Protein AF-A0A9D5HBU6-F1 (afdb_monomer_lite)

InterPro domains:
  IPR012617 Apoptosis-antagonizing transcript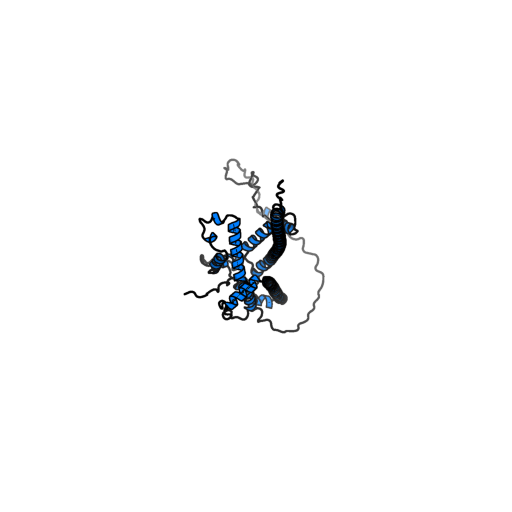ion factor, C-terminal [PF08164] (259-304)
  IPR025160 AATF leucine zipper-containing domain [PF13339] (46-180)
  IPR039223 Protein AATF/Bfr2 [PTHR15565] (3-304)

Radius of gyration: 39.7 Å; chains: 1; bounding box: 99×81×161 Å

Sequence (385 aa):
MEDGEEEVGGDEQQNAEMEELERQYQHLRHEEQDHLKNLKRHKDEDALKGLAIKNQKALWDKTLEFRFLLQKVFASSNKLPQESVRSSFCISSTEVDQTYSDLILSSKQTLNCMLELQEALVERNPSVIQDVESRKGSGKDEVSSNDIGGDGDEDWLQIHKMHSRIASFRNISVDKWQRKTQVTTGAAAVKGKLQAFNQNISEQVAGYMRDPSKMIKRMQLRASSVGVFGKVPEDSDGTSKEDTNMDGDPELVDDSEFYQQLLKEFLESCDPTSSEVAFYALRKMQAKKRKIVDRRASKSRKIRVNDLTFSEIETSDEALPPQSQSDALVESIPSVIQDVESRNGSGKDEFSSNDIGGDGDEDWLQIHKMHSRNQFLVLDQGNFG

Foldseek 3Di:
DDDDDDPPDPPVVVVVVVVVVVVVVVVVVVVVVVVVVVVVVVVVVVVVVVVVVVVVVVVLLVVLVVVVVCPVVQQCVLQEAAPVCNVVVCVVDVVSVVVVVVVVVVVVVVLVVVLVVLVVVQVVDVVLVVVLVVVVVVPDDPPPPPPPDDLQCPSVVSVVVSCVSCVVVVQVVQQVVLVVCCVVVVVVVVPDDDPVNVDGPSVVVVVCLQCVVVVLQVFAAAPVVHNHPPDDPPDCDDDDDDDDPPGHDLLHGHPVVVSVVSVVVSLVPDDCPDDPVVVVVVVVVPPPPDPPDPPCVPPCNDDDDDPDDDDDDDDDDDDDDDPPPPVVVVPPDDDDDDDDDDDDDDDDDDDDDDDDDDDPDSNPVNVSCVRNPVPDPDPPPPDDD

Structure (mmCIF, N/CA/C/O backbone):
data_AF-A0A9D5HBU6-F1
#
_entry.id   AF-A0A9D5HBU6-F1
#
loop_
_atom_site.group_PDB
_atom_site.id
_atom_site.type_symbol
_atom_site.label_atom_id
_atom_site.label_alt_id
_atom_site.label_comp_id
_atom_site.label_asym_id
_atom_site.label_entity_id
_atom_site.label_seq_id
_atom_site.pdbx_PDB_ins_code
_atom_site.Cartn_x
_atom_site.Cartn_y
_atom_site.Cartn_z
_atom_site.occupancy
_atom_site.B_iso_or_equiv
_atom_site.auth_seq_id
_atom_site.auth_comp_id
_atom_site.auth_asym_id
_atom_site.auth_atom_id
_atom_site.pdbx_PDB_model_num
ATOM 1 N N . MET A 1 1 ? -50.822 3.326 95.678 1.00 43.22 1 MET A N 1
ATOM 2 C CA . MET A 1 1 ? -50.671 2.604 94.404 1.00 43.22 1 MET A CA 1
ATOM 3 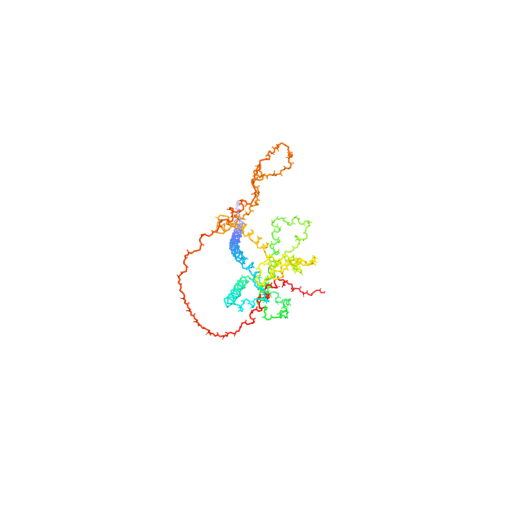C C . MET A 1 1 ? -50.578 3.690 93.364 1.00 43.22 1 MET A C 1
ATOM 5 O O . MET A 1 1 ? -51.588 4.314 93.079 1.00 43.22 1 MET A O 1
ATOM 9 N N . GLU A 1 2 ? -49.359 4.024 92.973 1.00 39.03 2 GLU A N 1
ATOM 10 C CA . GLU A 1 2 ? -49.067 4.994 91.922 1.00 39.03 2 GLU A CA 1
ATOM 11 C C . GLU A 1 2 ? -48.105 4.245 90.998 1.00 39.03 2 GLU A C 1
ATOM 13 O O . GLU A 1 2 ? -47.034 3.826 91.442 1.00 39.03 2 GLU A O 1
ATOM 18 N N . ASP A 1 3 ? -48.600 3.921 89.804 1.00 44.19 3 ASP A N 1
ATOM 19 C CA . ASP A 1 3 ? -47.913 3.153 88.769 1.00 44.19 3 ASP A CA 1
ATOM 20 C C . ASP A 1 3 ? -46.783 3.989 88.170 1.00 44.19 3 ASP A C 1
ATOM 22 O O . ASP A 1 3 ? -47.009 5.085 87.656 1.00 44.19 3 ASP A O 1
ATOM 26 N N . GLY A 1 4 ? -45.570 3.447 88.227 1.00 49.97 4 GLY A N 1
ATOM 27 C CA . GLY A 1 4 ? -44.474 3.824 87.349 1.00 49.97 4 GLY A CA 1
ATOM 28 C C . GLY A 1 4 ? -44.318 2.729 86.304 1.00 49.97 4 GLY A C 1
ATOM 29 O O . GLY A 1 4 ? -43.708 1.703 86.593 1.00 49.97 4 GLY A O 1
ATOM 30 N N . GLU A 1 5 ? -44.888 2.933 85.118 1.00 47.31 5 GLU A N 1
ATOM 31 C CA . GLU A 1 5 ? -44.577 2.123 83.940 1.00 47.31 5 GLU A CA 1
ATOM 32 C C . GLU A 1 5 ? -43.397 2.766 83.200 1.00 47.31 5 GLU A C 1
ATOM 34 O O . GLU A 1 5 ? -43.444 3.919 82.773 1.00 47.31 5 GLU A O 1
ATOM 39 N N . GLU A 1 6 ? -42.307 2.007 83.128 1.00 48.78 6 GLU A N 1
ATOM 40 C CA . GLU A 1 6 ? -41.050 2.334 82.467 1.00 48.78 6 GLU A CA 1
ATOM 41 C C . GLU A 1 6 ? -41.201 2.306 80.929 1.00 48.78 6 GLU A C 1
ATOM 43 O O . GLU A 1 6 ? -41.479 1.263 80.336 1.00 48.78 6 GLU A O 1
ATOM 48 N N . GLU A 1 7 ? -40.955 3.438 80.256 1.00 52.84 7 GLU A N 1
ATOM 49 C CA . GLU A 1 7 ? -40.645 3.488 78.817 1.00 52.84 7 GLU A CA 1
ATOM 50 C C . GLU A 1 7 ? -39.191 3.024 78.591 1.00 52.84 7 GLU A C 1
ATOM 52 O O . GLU A 1 7 ? -38.256 3.807 78.742 1.00 52.84 7 GLU A O 1
ATOM 57 N N . VAL A 1 8 ? -38.972 1.754 78.224 1.00 49.84 8 VAL A N 1
ATOM 58 C CA . VAL A 1 8 ? -37.630 1.212 77.877 1.00 49.84 8 VAL A CA 1
ATOM 59 C C . VAL A 1 8 ? -37.677 0.418 76.559 1.00 49.84 8 VAL A C 1
ATOM 61 O O . VAL A 1 8 ? -37.099 -0.652 76.428 1.00 49.84 8 VAL A O 1
ATOM 64 N N . GLY A 1 9 ? -38.411 0.917 75.557 1.00 51.69 9 GLY A N 1
ATOM 65 C CA . GLY A 1 9 ? -38.576 0.238 74.255 1.00 51.69 9 GLY A CA 1
ATOM 66 C C . GLY A 1 9 ? -38.044 0.985 73.025 1.00 51.69 9 GLY A C 1
ATOM 67 O O . GLY A 1 9 ? -38.081 0.438 71.928 1.00 51.69 9 GLY A O 1
ATOM 68 N N . GLY A 1 10 ? -37.588 2.236 73.169 1.00 54.25 10 GLY A N 1
ATOM 69 C CA . GLY A 1 10 ? -37.244 3.107 72.032 1.00 54.25 10 GLY A CA 1
ATOM 70 C C . GLY A 1 10 ? -35.788 3.040 71.550 1.00 54.25 10 GLY A C 1
ATOM 71 O O . GLY A 1 10 ? -35.534 3.258 70.367 1.00 54.25 10 GLY A O 1
ATOM 72 N N . ASP A 1 11 ? -34.844 2.718 72.437 1.00 58.41 11 ASP A N 1
ATOM 73 C CA . ASP A 1 11 ? -33.400 2.825 72.159 1.00 58.41 11 ASP A CA 1
ATOM 74 C C . ASP A 1 11 ? -32.870 1.689 71.265 1.00 58.41 11 ASP A C 1
ATOM 76 O O . ASP A 1 11 ? -32.042 1.917 70.384 1.00 58.41 11 ASP A O 1
ATOM 80 N N . GLU A 1 12 ? -33.372 0.460 71.426 1.00 59.34 12 GLU A N 1
ATOM 81 C CA . GLU A 1 12 ? -32.909 -0.692 70.633 1.00 59.34 12 GLU A CA 1
ATOM 82 C C . GLU A 1 12 ? -33.361 -0.615 69.166 1.00 59.34 12 GLU A C 1
ATOM 84 O O . GLU A 1 12 ? -32.596 -0.954 68.261 1.00 59.34 12 GLU A O 1
ATOM 89 N N . GLN A 1 13 ? -34.573 -0.107 68.916 1.00 61.41 13 GLN A N 1
ATOM 90 C CA . GLN A 1 13 ? -35.117 0.072 67.567 1.00 61.41 13 GLN A CA 1
ATOM 91 C C . GLN A 1 13 ? -34.373 1.183 66.806 1.00 61.41 13 GLN A C 1
ATOM 93 O O . GLN A 1 13 ? -34.033 1.006 65.637 1.00 61.41 13 GLN A O 1
ATOM 98 N N . GLN A 1 14 ? -34.057 2.300 67.474 1.00 65.31 14 GLN A N 1
ATOM 99 C CA . GLN A 1 14 ? -33.271 3.393 66.884 1.00 65.31 14 GLN A CA 1
ATOM 100 C C . GLN A 1 14 ? -31.821 2.978 66.606 1.00 65.31 14 GLN A C 1
ATOM 102 O O . GLN A 1 14 ? -31.252 3.373 65.589 1.00 65.31 14 GLN A O 1
ATOM 107 N N . ASN A 1 15 ? -31.232 2.144 67.466 1.00 76.06 15 ASN A N 1
ATOM 108 C CA . ASN A 1 15 ? -29.887 1.614 67.260 1.00 76.06 15 ASN A CA 1
ATOM 109 C C . ASN A 1 15 ? -29.824 0.651 66.056 1.00 76.06 15 ASN A C 1
ATOM 111 O O . ASN A 1 15 ? -28.903 0.732 65.246 1.00 76.06 15 ASN A O 1
ATOM 115 N N . ALA A 1 16 ? -30.840 -0.203 65.879 1.00 80.56 16 ALA A N 1
ATOM 116 C CA . ALA A 1 16 ? -30.944 -1.093 64.719 1.00 80.56 16 ALA A CA 1
ATOM 117 C C . ALA A 1 16 ? -31.153 -0.327 63.398 1.00 80.56 16 ALA A C 1
ATOM 119 O O . ALA A 1 16 ? -30.554 -0.669 62.375 1.00 80.56 16 ALA A O 1
ATOM 120 N N . GLU A 1 17 ? -31.969 0.733 63.412 1.00 83.88 17 GLU A N 1
ATOM 121 C CA . GLU A 1 17 ? -32.146 1.628 62.260 1.00 83.88 17 GLU A CA 1
ATOM 122 C C . GLU A 1 17 ? -30.857 2.390 61.924 1.00 83.88 17 GLU A C 1
ATOM 124 O O . GLU A 1 17 ? -30.517 2.537 60.749 1.00 83.88 17 GLU A O 1
ATOM 129 N N . MET A 1 18 ? -30.099 2.823 62.936 1.00 84.94 18 MET A N 1
ATOM 130 C CA . MET A 1 18 ? -28.803 3.477 62.747 1.00 84.94 18 MET A CA 1
ATOM 131 C C . MET A 1 18 ? -27.756 2.531 62.146 1.00 84.94 18 MET A C 1
ATOM 133 O O . MET A 1 18 ? -27.029 2.925 61.234 1.00 84.94 18 MET A O 1
ATOM 137 N N . GLU A 1 19 ? -27.714 1.275 62.588 1.00 88.06 19 GLU A N 1
ATOM 138 C CA . GLU A 1 19 ? -26.801 0.258 62.057 1.00 88.06 19 GLU A CA 1
ATOM 139 C C . GLU A 1 19 ? -27.149 -0.141 60.609 1.00 88.06 19 GLU A C 1
ATOM 141 O O . GLU A 1 19 ? -26.263 -0.360 59.778 1.00 88.06 19 GLU A O 1
ATOM 146 N N . GLU A 1 20 ? -28.440 -0.194 60.266 1.00 89.12 20 GLU A N 1
ATOM 147 C CA . GLU A 1 20 ? -28.906 -0.366 58.884 1.00 89.12 20 GLU A CA 1
ATOM 148 C C . GLU A 1 20 ? -28.492 0.816 57.999 1.00 89.12 20 GLU A C 1
ATOM 150 O O . GLU A 1 20 ? -27.967 0.617 56.900 1.00 89.12 20 GLU A O 1
ATOM 155 N N . LEU A 1 21 ? -28.666 2.044 58.491 1.00 89.56 21 LEU A N 1
ATOM 156 C CA . LEU A 1 21 ? -28.286 3.253 57.767 1.00 89.56 21 LEU A CA 1
ATOM 157 C C . LEU A 1 21 ? -26.770 3.325 57.544 1.00 89.56 21 LEU A C 1
ATOM 159 O O . LEU A 1 21 ? -26.321 3.711 56.464 1.00 89.56 21 LEU A O 1
ATOM 163 N N . GLU A 1 22 ? -25.971 2.900 58.524 1.00 90.88 22 GLU A N 1
ATOM 164 C CA . GLU A 1 22 ? -24.518 2.818 58.389 1.00 90.88 22 GLU A CA 1
ATOM 165 C C . GLU A 1 22 ? -24.100 1.745 57.373 1.00 90.88 22 GLU A C 1
ATOM 167 O O . GLU A 1 22 ? -23.230 1.998 56.534 1.00 90.88 22 GLU A O 1
ATOM 172 N N . ARG A 1 23 ? -24.772 0.585 57.347 1.00 91.75 23 ARG A N 1
ATOM 173 C CA . ARG A 1 23 ? -24.554 -0.438 56.308 1.00 91.75 23 ARG A CA 1
ATOM 174 C C . ARG A 1 23 ? -24.897 0.079 54.910 1.00 91.75 23 ARG A C 1
ATOM 176 O O . ARG A 1 23 ? -24.110 -0.126 53.984 1.00 91.75 23 ARG A O 1
ATOM 183 N N . GLN A 1 24 ? -26.008 0.797 54.749 1.00 90.00 24 GLN A N 1
ATOM 184 C CA . GLN A 1 24 ? -26.387 1.414 53.471 1.00 90.00 24 GLN A CA 1
ATOM 185 C C . GLN A 1 24 ? -25.413 2.520 53.049 1.00 90.00 24 GLN A C 1
ATOM 187 O O . GLN A 1 24 ? -25.020 2.586 51.884 1.00 90.00 24 GLN A O 1
ATOM 192 N N . TYR A 1 25 ? -24.957 3.347 53.992 1.00 92.00 25 TYR A N 1
ATOM 193 C CA . TYR A 1 25 ? -23.947 4.370 53.733 1.00 92.00 25 TYR A CA 1
ATOM 194 C C . TYR A 1 25 ? -22.619 3.752 53.279 1.00 92.00 25 TYR A C 1
ATOM 196 O O . TYR A 1 25 ? -22.006 4.217 52.314 1.00 92.00 25 TYR A O 1
ATOM 204 N N . GLN A 1 26 ? -22.181 2.670 53.929 1.00 92.25 26 GLN A N 1
ATOM 205 C CA . GLN A 1 26 ? -20.986 1.949 53.506 1.00 92.25 26 GLN A CA 1
ATOM 206 C C . GLN A 1 26 ? -21.161 1.302 52.131 1.00 92.25 26 GLN A C 1
ATOM 208 O O . GLN A 1 26 ? -20.234 1.382 51.324 1.00 92.25 26 GLN A O 1
ATOM 213 N N . HIS A 1 27 ? -22.322 0.718 51.829 1.00 93.38 27 HIS A N 1
ATOM 214 C CA . HIS A 1 27 ? -22.627 0.182 50.500 1.00 93.38 27 HIS A CA 1
ATOM 215 C C . HIS A 1 27 ? -22.525 1.264 49.417 1.00 93.38 27 HIS A C 1
ATOM 217 O O . HIS A 1 27 ? -21.776 1.097 48.456 1.00 93.38 27 HIS A O 1
ATOM 223 N N . LEU A 1 28 ? -23.178 2.413 49.623 1.00 92.38 28 LEU A N 1
ATOM 224 C CA . LEU A 1 28 ? -23.162 3.529 48.675 1.00 92.38 28 LEU A CA 1
ATOM 225 C C . LEU A 1 28 ? -21.742 4.077 48.458 1.00 92.38 28 LEU A C 1
ATOM 227 O O . LEU A 1 28 ? -21.341 4.347 47.329 1.00 92.38 28 LEU A O 1
ATOM 231 N N . ARG A 1 29 ? -20.930 4.165 49.520 1.00 92.00 29 ARG A N 1
ATOM 232 C CA . ARG A 1 29 ? -19.506 4.532 49.419 1.00 92.00 29 ARG A CA 1
ATOM 233 C C . ARG A 1 29 ? -18.687 3.541 48.593 1.00 92.00 29 ARG A C 1
ATOM 235 O O . ARG A 1 29 ? -17.796 3.967 47.857 1.00 92.00 29 ARG A O 1
ATOM 242 N N . HIS A 1 30 ? -18.951 2.240 48.717 1.00 92.69 30 HIS A N 1
ATOM 243 C CA . HIS A 1 30 ? -18.280 1.225 47.902 1.00 92.69 30 HIS A CA 1
ATOM 244 C C . HIS A 1 30 ? -18.705 1.321 46.431 1.00 92.69 30 HIS A C 1
ATOM 246 O O . HIS A 1 30 ? -17.839 1.262 45.558 1.00 92.69 30 HIS A O 1
ATOM 252 N N . GLU A 1 31 ? -19.995 1.539 46.156 1.00 91.62 31 GLU A N 1
ATOM 253 C CA . GLU A 1 31 ? -20.510 1.764 44.799 1.00 91.62 31 GLU A CA 1
ATOM 254 C C . GLU A 1 31 ? -19.907 3.021 44.160 1.00 91.62 31 GLU A C 1
ATOM 256 O O . GLU A 1 31 ? -19.393 2.958 43.043 1.00 91.62 31 GLU A O 1
ATOM 261 N N . GLU A 1 32 ? -19.868 4.150 44.876 1.00 89.56 32 GLU A N 1
ATOM 262 C CA . GLU A 1 32 ? -19.216 5.377 44.403 1.00 89.56 32 GLU A CA 1
ATOM 263 C C . GLU A 1 32 ? -17.729 5.150 44.098 1.00 89.56 32 GLU A C 1
ATOM 265 O O . GLU A 1 32 ? -17.213 5.612 43.074 1.00 89.56 32 GLU A O 1
ATOM 270 N N . GLN A 1 33 ? -17.025 4.406 44.956 1.00 90.94 33 GLN A N 1
ATOM 271 C CA . GLN A 1 33 ? -15.619 4.089 44.735 1.00 90.94 33 GLN A CA 1
ATOM 272 C C . GLN A 1 33 ? -15.420 3.184 43.510 1.00 90.94 33 GLN A C 1
ATOM 274 O O . GLN A 1 33 ? -14.452 3.377 42.767 1.00 90.94 33 GLN A O 1
ATOM 279 N N . ASP A 1 34 ? -16.308 2.218 43.276 1.00 91.25 34 ASP A N 1
ATOM 280 C CA . ASP A 1 34 ? -16.261 1.360 42.091 1.00 91.25 34 ASP A CA 1
ATOM 281 C C . ASP A 1 34 ? -16.578 2.145 40.812 1.00 91.25 34 ASP A C 1
ATOM 283 O O . ASP A 1 34 ? -15.847 2.061 39.823 1.00 91.25 34 ASP A O 1
ATOM 287 N N . HIS A 1 35 ? -17.583 3.022 40.855 1.00 91.06 35 HIS A N 1
ATOM 288 C CA . HIS A 1 35 ? -17.928 3.917 39.750 1.00 91.06 35 HIS A CA 1
ATOM 289 C C . HIS A 1 35 ? -16.752 4.831 39.378 1.00 91.06 35 HIS A C 1
ATOM 291 O O . HIS A 1 35 ? -16.418 4.967 38.197 1.00 91.06 35 HIS A O 1
ATOM 297 N N . LEU A 1 36 ? -16.063 5.411 40.367 1.00 89.75 36 LEU A N 1
ATOM 298 C CA . LEU A 1 36 ? -14.867 6.227 40.139 1.00 89.75 36 LEU A CA 1
ATOM 299 C C . LEU A 1 36 ? -13.705 5.414 39.554 1.00 89.75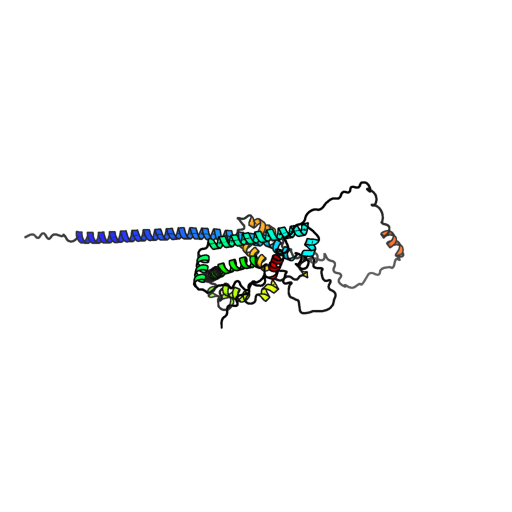 36 LEU A C 1
ATOM 301 O O . LEU A 1 36 ? -13.009 5.900 38.657 1.00 89.75 36 LEU A O 1
ATOM 305 N N . LYS A 1 37 ? -13.493 4.176 40.021 1.00 90.81 37 LYS A N 1
ATOM 306 C CA . LYS A 1 37 ? -12.485 3.265 39.451 1.00 90.81 37 LYS A CA 1
ATOM 307 C C . LYS A 1 37 ? -12.802 2.932 37.993 1.00 90.81 37 LYS A C 1
ATOM 309 O O . LYS A 1 37 ? -11.908 3.026 37.152 1.00 90.81 37 LYS A O 1
ATOM 314 N N . ASN A 1 38 ? -14.057 2.616 37.681 1.00 89.69 38 ASN A N 1
ATOM 315 C CA . ASN A 1 38 ? -14.513 2.329 36.322 1.00 89.69 38 ASN A CA 1
ATOM 316 C C . ASN A 1 38 ? -14.349 3.545 35.402 1.00 89.69 38 ASN A C 1
ATOM 318 O O . ASN A 1 38 ? -13.818 3.412 34.298 1.00 89.69 38 ASN A O 1
ATOM 322 N N . LEU A 1 39 ? -14.713 4.745 35.866 1.00 89.00 39 LEU A N 1
ATOM 323 C CA . LEU A 1 39 ? -14.532 5.983 35.105 1.00 89.00 39 LEU A CA 1
ATOM 324 C C . LEU A 1 39 ? -13.051 6.276 34.833 1.00 89.00 39 LEU A C 1
ATOM 326 O O . LEU A 1 39 ? -12.681 6.638 33.714 1.00 89.00 39 LEU A O 1
ATOM 330 N N . LYS A 1 40 ? -12.187 6.089 35.839 1.00 89.12 40 LYS A N 1
ATOM 331 C CA . LYS A 1 40 ? -10.739 6.253 35.675 1.00 89.12 40 LYS A CA 1
ATOM 332 C C . LYS A 1 40 ? -10.176 5.246 34.670 1.00 89.12 40 LYS A C 1
ATOM 334 O O . LYS A 1 40 ? -9.440 5.652 33.777 1.00 89.12 40 LYS A O 1
ATOM 339 N N . ARG A 1 41 ? -10.586 3.975 34.751 1.00 87.25 41 ARG A N 1
ATOM 340 C CA . ARG A 1 41 ? -10.197 2.939 33.784 1.00 87.25 41 ARG A CA 1
ATOM 341 C C . ARG A 1 41 ? -10.604 3.321 32.361 1.00 87.25 41 ARG A C 1
ATOM 343 O O . ARG A 1 41 ? -9.772 3.252 31.466 1.00 87.25 41 ARG A O 1
ATOM 350 N N . HIS A 1 42 ? -11.837 3.786 32.154 1.00 87.81 42 HIS A N 1
ATOM 351 C CA . HIS A 1 42 ? -12.292 4.248 30.839 1.00 87.81 42 HIS A CA 1
ATOM 352 C C . HIS A 1 42 ? -11.465 5.420 30.309 1.00 87.81 42 HIS A C 1
ATOM 354 O O . HIS A 1 42 ? -11.084 5.417 29.141 1.00 87.81 42 HIS A O 1
ATOM 360 N N . LYS A 1 43 ? -11.131 6.393 31.164 1.00 89.44 43 LYS A N 1
ATOM 361 C CA . LYS A 1 43 ? -10.263 7.514 30.785 1.00 89.44 43 LYS A CA 1
ATOM 362 C C . LYS A 1 43 ? -8.872 7.039 30.352 1.00 89.44 43 LYS A C 1
ATOM 364 O O . LYS A 1 43 ? -8.359 7.522 29.344 1.00 89.44 43 LYS A O 1
ATOM 369 N N . ASP A 1 44 ? -8.276 6.111 31.095 1.00 90.38 44 ASP A N 1
ATOM 370 C CA . ASP A 1 44 ? -6.952 5.564 30.783 1.00 90.38 44 ASP A CA 1
ATOM 371 C C . ASP A 1 44 ? -6.992 4.739 29.481 1.00 90.38 44 ASP A C 1
ATOM 373 O O . ASP A 1 44 ? -6.139 4.906 28.608 1.00 90.38 44 ASP A O 1
ATOM 377 N N . GLU A 1 45 ? -8.030 3.920 29.286 1.00 90.94 45 GLU A N 1
ATOM 378 C CA . GLU A 1 45 ? -8.266 3.187 28.036 1.00 90.94 45 GLU A CA 1
ATOM 379 C C . GLU A 1 45 ? -8.447 4.123 26.837 1.00 90.94 45 GLU A C 1
ATOM 381 O O . GLU A 1 45 ? -7.895 3.872 25.766 1.00 90.94 45 GLU A O 1
ATOM 386 N N . ASP A 1 46 ? -9.211 5.201 26.989 1.00 91.44 46 ASP A N 1
ATOM 387 C CA . ASP A 1 46 ? -9.446 6.161 25.913 1.00 91.44 46 ASP A CA 1
ATOM 388 C C . ASP A 1 46 ? -8.188 6.974 25.592 1.00 91.44 46 ASP A C 1
ATOM 390 O O . ASP A 1 46 ? -7.923 7.252 24.419 1.00 91.44 46 ASP A O 1
ATOM 394 N N . ALA A 1 47 ? -7.352 7.273 26.590 1.00 92.31 47 ALA A N 1
ATOM 395 C CA . ALA A 1 47 ? -6.034 7.858 26.366 1.00 92.31 47 ALA A CA 1
ATOM 396 C C . ALA A 1 47 ? -5.127 6.914 25.554 1.00 92.31 47 ALA A C 1
ATOM 398 O O . ALA A 1 47 ? -4.493 7.350 24.588 1.00 92.31 47 ALA A O 1
ATOM 399 N N . LEU A 1 48 ? -5.116 5.616 25.884 1.00 92.19 48 LEU A N 1
ATOM 400 C CA . LEU A 1 48 ? -4.373 4.599 25.132 1.00 92.19 48 LEU A CA 1
ATOM 401 C C . LEU A 1 48 ? -4.903 4.440 23.701 1.00 92.19 48 LEU A C 1
ATOM 403 O O . LEU A 1 48 ? -4.110 4.393 22.759 1.00 92.19 48 LEU A O 1
ATOM 407 N N . LYS A 1 49 ? -6.228 4.428 23.504 1.00 91.75 49 LYS A N 1
ATOM 408 C CA . LYS A 1 49 ? -6.846 4.423 22.164 1.00 91.75 49 LYS A CA 1
ATOM 409 C C . LYS A 1 49 ? -6.452 5.667 21.374 1.00 91.75 49 LYS A C 1
ATOM 411 O O . LYS A 1 49 ? -6.100 5.557 20.203 1.00 91.75 49 LYS A O 1
ATOM 416 N N . GLY A 1 50 ? -6.468 6.839 22.008 1.00 93.69 50 GLY A N 1
ATOM 417 C CA . GLY A 1 50 ? -6.041 8.093 21.393 1.00 93.69 50 GLY A CA 1
ATOM 418 C C . GLY A 1 50 ? -4.586 8.042 20.924 1.00 93.69 50 GLY A C 1
ATOM 419 O O . GLY A 1 50 ? -4.285 8.455 19.804 1.00 93.69 50 GLY A O 1
ATOM 420 N N . LEU A 1 51 ? -3.687 7.482 21.739 1.00 93.38 51 LEU A N 1
ATOM 421 C CA . LEU A 1 51 ? -2.290 7.269 21.357 1.00 93.38 51 LEU A CA 1
ATOM 422 C C . LEU A 1 51 ? -2.159 6.270 20.197 1.00 93.38 51 LEU A C 1
ATOM 424 O O . LEU A 1 51 ? -1.433 6.536 19.240 1.00 93.38 51 LEU A O 1
ATOM 428 N N . ALA A 1 52 ? -2.897 5.160 20.239 1.00 90.75 52 ALA A N 1
ATOM 429 C CA . ALA A 1 52 ? -2.900 4.171 19.165 1.00 90.75 52 ALA A CA 1
ATOM 430 C C . ALA A 1 52 ? -3.367 4.775 17.830 1.00 90.75 52 ALA A C 1
ATOM 432 O O . ALA A 1 52 ? -2.727 4.547 16.807 1.00 90.75 52 ALA A O 1
ATOM 433 N N . ILE A 1 53 ? -4.419 5.602 17.838 1.00 92.06 53 ILE A N 1
ATOM 434 C CA . ILE A 1 53 ? -4.915 6.301 16.642 1.00 92.06 53 ILE A CA 1
ATOM 435 C C . ILE A 1 53 ? -3.855 7.261 16.089 1.00 92.06 53 ILE A C 1
ATOM 437 O O . ILE A 1 53 ? -3.633 7.291 14.879 1.00 92.06 53 ILE A O 1
ATOM 441 N N . LYS A 1 54 ? -3.161 8.018 16.952 1.00 91.62 54 LYS A N 1
ATOM 442 C CA . LYS A 1 54 ? -2.063 8.903 16.522 1.00 91.62 54 LYS A CA 1
ATOM 443 C C . LYS A 1 54 ? -0.945 8.121 15.834 1.00 91.62 54 LYS A C 1
ATOM 445 O O . LYS A 1 54 ? -0.496 8.524 14.765 1.00 91.62 54 LYS A O 1
ATOM 450 N N . ASN A 1 55 ? -0.539 6.992 16.410 1.00 91.44 55 ASN A N 1
ATOM 451 C CA . ASN A 1 55 ? 0.505 6.144 15.836 1.00 91.44 55 ASN A CA 1
ATOM 452 C C . ASN A 1 55 ? 0.061 5.512 14.508 1.00 91.44 55 ASN A C 1
ATOM 454 O O . ASN A 1 55 ? 0.826 5.511 13.549 1.00 91.44 55 ASN A O 1
ATOM 458 N N . GLN A 1 56 ? -1.182 5.028 14.423 1.00 90.81 56 GLN A N 1
ATOM 459 C CA . GLN A 1 56 ? -1.752 4.492 13.181 1.00 90.81 56 GLN A CA 1
ATOM 460 C C . GLN A 1 56 ? -1.793 5.548 12.074 1.00 90.81 56 GLN A C 1
ATOM 462 O O . GLN A 1 56 ? -1.410 5.255 10.945 1.00 90.81 56 GLN A O 1
ATOM 467 N N . LYS A 1 57 ? -2.195 6.783 12.401 1.00 88.94 57 LYS A N 1
ATOM 468 C CA . LYS A 1 57 ? -2.174 7.901 11.450 1.00 88.94 57 LYS A CA 1
ATOM 469 C C . LYS A 1 57 ? -0.751 8.199 10.975 1.00 88.94 57 LYS A C 1
ATOM 471 O O . LYS A 1 57 ? -0.537 8.314 9.778 1.00 88.94 57 LYS A O 1
ATOM 476 N N . ALA A 1 58 ? 0.224 8.251 11.883 1.00 88.94 58 ALA A N 1
ATOM 477 C CA . ALA A 1 58 ? 1.619 8.482 11.511 1.00 88.94 58 ALA A CA 1
ATOM 478 C C . ALA A 1 58 ? 2.165 7.388 10.570 1.00 88.94 58 ALA A C 1
ATOM 480 O O . ALA A 1 58 ? 2.831 7.703 9.586 1.00 88.94 58 ALA A O 1
ATOM 481 N N . LEU A 1 59 ? 1.853 6.114 10.838 1.00 90.31 59 LEU A N 1
ATOM 482 C CA . LEU A 1 59 ? 2.223 4.991 9.966 1.00 90.31 59 LEU A CA 1
ATOM 483 C C . LEU A 1 59 ? 1.565 5.092 8.584 1.00 90.31 59 LEU A C 1
ATOM 485 O O . LEU A 1 59 ? 2.231 4.887 7.568 1.00 90.31 59 LEU A O 1
ATOM 489 N N . TRP A 1 60 ? 0.276 5.426 8.538 1.00 89.69 60 TRP A N 1
ATOM 490 C CA . TRP A 1 60 ? -0.457 5.641 7.292 1.00 89.69 60 TRP A CA 1
ATOM 491 C C . TRP A 1 60 ? 0.142 6.778 6.461 1.00 89.69 60 TRP A C 1
ATOM 493 O O . TRP A 1 60 ? 0.476 6.572 5.294 1.00 89.69 60 TRP A O 1
ATOM 503 N N . ASP A 1 61 ? 0.368 7.940 7.076 1.00 85.81 61 ASP A N 1
ATOM 504 C CA . ASP A 1 61 ? 0.934 9.111 6.403 1.00 85.81 61 ASP A CA 1
ATOM 505 C C . ASP A 1 61 ? 2.330 8.792 5.831 1.00 85.81 61 ASP A C 1
ATOM 507 O O . ASP A 1 61 ? 2.631 9.136 4.686 1.00 85.81 61 ASP A O 1
ATOM 511 N N . LYS A 1 62 ? 3.164 8.053 6.581 1.00 88.00 62 LYS A N 1
ATOM 512 C CA . LYS A 1 62 ? 4.488 7.609 6.112 1.00 88.00 62 LYS A CA 1
ATOM 513 C C . LYS A 1 62 ? 4.427 6.575 4.991 1.00 88.00 62 LYS A C 1
ATOM 515 O O . LYS A 1 62 ? 5.249 6.621 4.079 1.00 88.00 62 LYS A O 1
ATOM 520 N N . THR A 1 63 ? 3.441 5.685 5.013 1.00 89.31 63 THR A N 1
ATOM 521 C CA . THR A 1 63 ? 3.224 4.703 3.939 1.00 89.31 63 THR A CA 1
ATOM 522 C C . THR A 1 63 ? 2.789 5.391 2.639 1.00 89.31 63 THR A C 1
ATOM 524 O O . THR A 1 63 ? 3.252 5.027 1.557 1.00 89.31 63 THR A O 1
ATOM 527 N N . LEU A 1 64 ? 1.953 6.431 2.729 1.00 87.88 64 LEU A N 1
ATOM 528 C CA . LEU A 1 64 ? 1.567 7.249 1.577 1.00 87.88 64 LEU A CA 1
ATOM 529 C C . LEU A 1 64 ? 2.753 8.032 1.008 1.00 87.88 64 LEU A C 1
ATOM 531 O O . LEU A 1 64 ? 2.967 8.020 -0.204 1.00 87.88 64 LEU A O 1
ATOM 535 N N . GLU A 1 65 ? 3.558 8.658 1.871 1.00 85.62 65 GLU A N 1
ATOM 536 C CA . GLU A 1 65 ? 4.792 9.342 1.469 1.00 85.62 65 GLU A CA 1
ATOM 537 C C . GLU A 1 65 ? 5.726 8.392 0.705 1.00 85.62 65 GLU A C 1
ATOM 539 O O . GLU A 1 65 ? 6.154 8.702 -0.410 1.00 85.62 65 GLU A O 1
ATOM 544 N N . PHE A 1 66 ? 5.957 7.197 1.255 1.00 87.81 66 PHE A N 1
ATOM 545 C CA . PHE A 1 66 ? 6.741 6.149 0.612 1.00 87.81 66 PHE A CA 1
ATOM 546 C C . PHE A 1 66 ? 6.198 5.787 -0.780 1.00 87.81 66 PHE A C 1
ATOM 548 O O . PHE A 1 66 ? 6.934 5.808 -1.773 1.00 87.81 66 PHE A O 1
ATOM 555 N N . ARG A 1 67 ? 4.888 5.538 -0.892 1.00 90.06 67 ARG A N 1
ATOM 556 C CA . ARG A 1 67 ? 4.247 5.239 -2.177 1.00 90.06 67 ARG A CA 1
ATOM 557 C C . ARG A 1 67 ? 4.432 6.378 -3.183 1.00 90.06 67 ARG A C 1
ATOM 559 O O . ARG A 1 67 ? 4.619 6.111 -4.372 1.00 90.06 67 ARG A O 1
ATOM 566 N N . PHE A 1 68 ? 4.401 7.637 -2.748 1.00 87.69 68 PHE A N 1
ATOM 567 C CA . PHE A 1 68 ? 4.606 8.780 -3.639 1.00 87.69 68 PHE A CA 1
ATOM 568 C C . PHE A 1 68 ? 6.040 8.901 -4.147 1.00 87.69 68 PHE A C 1
ATOM 570 O O . PHE A 1 68 ? 6.224 9.259 -5.313 1.00 87.69 68 PHE A O 1
ATOM 577 N N . LEU A 1 69 ? 7.030 8.576 -3.313 1.00 88.94 69 LEU A N 1
ATOM 578 C CA . LEU A 1 69 ? 8.435 8.521 -3.720 1.00 88.94 69 LEU A CA 1
ATOM 579 C C . LEU A 1 69 ? 8.660 7.440 -4.787 1.00 88.94 69 LEU A C 1
ATOM 581 O O . LEU A 1 69 ? 9.324 7.699 -5.792 1.00 88.94 69 LEU A O 1
ATOM 585 N N . LEU A 1 70 ? 8.020 6.276 -4.635 1.00 90.25 70 LEU A N 1
ATOM 586 C CA . LEU A 1 70 ? 8.111 5.188 -5.611 1.00 90.25 70 LEU A CA 1
ATOM 587 C C . LEU A 1 70 ? 7.474 5.504 -6.970 1.00 90.25 70 LEU A C 1
ATOM 589 O O . LEU A 1 70 ? 7.881 4.912 -7.966 1.00 90.25 70 LEU A O 1
ATOM 593 N N . GLN A 1 71 ? 6.515 6.436 -7.058 1.00 90.62 71 GLN A N 1
ATOM 594 C CA . GLN A 1 71 ? 5.751 6.663 -8.297 1.00 90.62 71 GLN A CA 1
ATOM 595 C C . GLN A 1 71 ? 6.644 6.939 -9.509 1.00 90.62 71 GLN A C 1
ATOM 597 O O . GLN A 1 71 ? 6.388 6.437 -10.602 1.00 90.62 71 GLN A O 1
ATOM 602 N N . LYS A 1 72 ? 7.679 7.770 -9.339 1.00 89.56 72 LYS A N 1
ATOM 603 C CA . LYS A 1 72 ? 8.566 8.124 -10.453 1.00 89.56 72 LYS A CA 1
ATOM 604 C C . LYS A 1 72 ? 9.437 6.941 -10.864 1.00 89.56 72 LYS A C 1
ATOM 606 O O . LYS A 1 72 ? 9.655 6.760 -12.059 1.00 89.56 72 LYS A O 1
ATOM 611 N N . VAL A 1 73 ? 9.927 6.171 -9.892 1.00 91.12 73 VAL A N 1
ATOM 612 C CA . VAL A 1 73 ? 10.756 4.983 -10.136 1.00 91.12 73 VAL A CA 1
ATOM 613 C C . VAL A 1 73 ? 9.933 3.930 -10.875 1.00 91.12 73 VAL A C 1
ATOM 615 O O . VAL A 1 73 ? 10.347 3.499 -11.943 1.00 91.12 73 VAL A O 1
ATOM 618 N N . PHE A 1 74 ? 8.719 3.644 -10.400 1.00 90.25 74 PHE A N 1
ATOM 619 C CA . PHE A 1 74 ? 7.765 2.746 -11.054 1.00 90.25 74 PHE A CA 1
ATOM 620 C C . PHE A 1 74 ? 7.434 3.178 -12.492 1.00 90.25 74 PHE A C 1
ATOM 622 O O . PHE A 1 74 ? 7.561 2.409 -13.433 1.00 90.25 74 PHE A O 1
ATOM 629 N N . ALA A 1 75 ? 7.100 4.451 -12.718 1.00 89.31 75 ALA A N 1
ATOM 630 C CA . ALA A 1 75 ? 6.832 4.926 -14.078 1.00 89.31 75 ALA A CA 1
ATOM 631 C C . ALA A 1 75 ? 8.077 4.894 -14.991 1.00 89.31 75 ALA A C 1
ATOM 633 O O . ALA A 1 75 ? 7.949 4.854 -16.215 1.00 89.31 75 ALA A O 1
ATOM 634 N N . SER A 1 76 ? 9.281 4.964 -14.414 1.00 91.31 76 SER A N 1
ATOM 635 C CA . SER A 1 76 ? 10.539 4.922 -15.167 1.00 91.31 76 SER A CA 1
ATOM 636 C C . SER A 1 76 ? 10.995 3.493 -15.456 1.00 91.31 76 SER A C 1
ATOM 638 O O . SER A 1 76 ? 11.646 3.297 -16.478 1.00 91.31 76 SER A O 1
ATOM 640 N N . SER A 1 77 ? 10.624 2.505 -14.630 1.00 92.31 77 SER A N 1
ATOM 641 C CA . SER A 1 77 ? 10.958 1.096 -14.876 1.00 92.31 77 SER A CA 1
ATOM 642 C C . SER A 1 77 ? 10.344 0.590 -16.177 1.00 92.31 77 SER A C 1
ATOM 644 O O . SER A 1 77 ? 11.014 -0.117 -16.916 1.00 92.31 77 SER A O 1
ATOM 646 N N . ASN A 1 78 ? 9.149 1.074 -16.537 1.00 92.31 78 ASN A N 1
ATOM 647 C CA . ASN A 1 78 ? 8.510 0.796 -17.830 1.00 92.31 78 ASN A CA 1
ATOM 648 C C . ASN A 1 78 ? 9.350 1.219 -19.053 1.00 92.31 78 ASN A C 1
ATOM 650 O O . ASN A 1 78 ? 9.025 0.845 -20.172 1.00 92.31 78 ASN A O 1
ATOM 654 N N . LYS A 1 79 ? 10.383 2.054 -18.886 1.00 91.69 79 LYS A N 1
ATOM 655 C CA . LYS A 1 79 ? 11.257 2.480 -19.992 1.00 91.69 79 LYS A CA 1
ATOM 656 C C . LYS A 1 79 ? 12.495 1.609 -20.139 1.00 91.69 79 LYS A C 1
ATOM 658 O O . LYS A 1 79 ? 13.196 1.757 -21.138 1.00 91.69 79 LYS A O 1
ATOM 663 N N . LEU A 1 80 ? 12.802 0.779 -19.144 1.00 91.00 80 LEU A N 1
ATOM 664 C CA . LEU A 1 80 ? 14.010 -0.032 -19.156 1.00 91.00 80 LEU A CA 1
ATOM 665 C C . LEU A 1 80 ? 13.991 -1.000 -20.353 1.00 91.00 80 LEU A C 1
ATOM 667 O O . LEU A 1 80 ? 12.921 -1.470 -20.739 1.00 91.00 80 LEU A O 1
ATOM 671 N N . PRO A 1 81 ? 15.160 -1.279 -20.953 1.00 89.31 81 PRO A N 1
ATOM 672 C CA . PRO A 1 81 ? 15.329 -2.361 -21.911 1.00 89.31 81 PRO A CA 1
ATOM 673 C C . PRO A 1 81 ? 14.686 -3.668 -21.433 1.00 89.31 81 PRO A C 1
ATOM 675 O O . PRO A 1 81 ? 14.940 -4.116 -20.315 1.00 89.31 81 PRO A O 1
ATOM 678 N N . GLN A 1 82 ? 13.886 -4.288 -22.303 1.00 86.81 82 GLN A N 1
ATOM 679 C CA . GLN A 1 82 ? 13.341 -5.627 -22.063 1.00 86.81 82 GLN A CA 1
ATOM 680 C C . GLN A 1 82 ? 14.469 -6.663 -22.036 1.00 86.81 82 GLN A C 1
ATOM 682 O O . GLN A 1 82 ? 15.523 -6.458 -22.645 1.00 86.81 82 GLN A O 1
ATOM 687 N N . GLU A 1 83 ? 14.245 -7.801 -21.377 1.00 82.56 83 GLU A N 1
ATOM 688 C CA . GLU A 1 83 ? 15.301 -8.794 -21.124 1.00 82.56 83 GLU A CA 1
ATOM 689 C C . GLU A 1 83 ? 15.980 -9.283 -22.404 1.00 82.56 83 GLU A C 1
ATOM 691 O O . GLU A 1 83 ? 17.199 -9.431 -22.444 1.00 82.56 83 GLU A O 1
ATOM 696 N N . SER A 1 84 ? 15.216 -9.428 -23.490 1.00 84.94 84 SER A N 1
ATOM 697 C CA . SER A 1 84 ? 15.736 -9.860 -24.790 1.00 84.94 84 SER A CA 1
ATOM 698 C C . SER A 1 84 ? 16.839 -8.957 -25.351 1.00 84.94 84 SER A C 1
ATOM 700 O O . SER A 1 84 ? 17.646 -9.415 -26.154 1.00 84.94 84 SER A O 1
ATOM 702 N N . VAL A 1 85 ? 16.857 -7.676 -24.968 1.00 87.38 85 VAL A N 1
ATOM 703 C CA . VAL A 1 85 ? 17.845 -6.687 -25.424 1.00 87.38 85 VAL A CA 1
ATOM 704 C C . VAL A 1 85 ? 18.714 -6.146 -24.289 1.00 87.38 85 VAL A C 1
ATOM 706 O O . VAL A 1 85 ? 19.751 -5.547 -24.568 1.00 87.38 85 VAL A O 1
ATOM 709 N N . ARG A 1 86 ? 18.351 -6.373 -23.019 1.00 87.00 86 ARG A N 1
ATOM 710 C CA . ARG A 1 86 ? 19.072 -5.878 -21.834 1.00 87.00 86 ARG A CA 1
ATOM 711 C C . ARG A 1 86 ? 20.546 -6.270 -21.852 1.00 87.00 86 ARG A C 1
ATOM 713 O O . ARG A 1 86 ? 21.398 -5.398 -21.701 1.00 87.00 86 ARG A O 1
ATOM 720 N N . SER A 1 87 ? 20.856 -7.542 -22.106 1.00 88.38 87 SER A N 1
ATOM 721 C CA . SER A 1 87 ? 22.243 -8.026 -22.140 1.00 88.38 87 SER A CA 1
ATOM 722 C C . SER A 1 87 ? 23.085 -7.291 -23.181 1.00 88.38 87 SER A C 1
ATOM 724 O O . SER A 1 87 ? 24.249 -6.996 -22.935 1.00 88.38 87 SER A O 1
ATOM 726 N N . SER A 1 88 ? 22.498 -6.908 -24.320 1.00 88.94 88 SER A N 1
ATOM 727 C CA . SER A 1 88 ? 23.195 -6.106 -25.329 1.00 88.94 88 SER A CA 1
ATOM 728 C C . SER A 1 88 ? 23.568 -4.716 -24.808 1.00 88.94 88 SER A C 1
ATOM 730 O O . SER A 1 88 ? 24.647 -4.229 -25.137 1.00 88.94 88 SER A O 1
ATOM 732 N N . PHE A 1 89 ? 22.732 -4.089 -23.972 1.00 88.00 89 PHE A N 1
ATOM 733 C CA . PHE A 1 89 ? 23.059 -2.813 -23.322 1.00 88.00 89 PHE A CA 1
ATOM 734 C C . PHE A 1 89 ? 24.194 -2.965 -22.303 1.00 88.00 89 PHE A C 1
ATOM 736 O O . PHE A 1 89 ? 25.120 -2.157 -22.322 1.00 88.00 89 PHE A O 1
ATOM 743 N N . CYS A 1 90 ? 24.148 -4.006 -21.466 1.00 89.75 90 CYS A N 1
ATOM 744 C CA . CYS A 1 90 ? 25.191 -4.299 -20.478 1.00 89.75 90 CYS A CA 1
ATOM 745 C C . CYS A 1 90 ? 26.547 -4.591 -21.138 1.00 89.75 90 CYS A C 1
ATOM 747 O O . CYS A 1 90 ? 27.556 -3.991 -20.787 1.00 89.75 90 CYS A O 1
ATOM 749 N N . ILE A 1 91 ? 26.568 -5.442 -22.169 1.00 91.38 91 ILE A N 1
ATOM 750 C CA . ILE A 1 91 ? 27.800 -5.777 -22.903 1.00 91.38 91 ILE A CA 1
ATOM 751 C C . ILE A 1 91 ? 28.376 -4.543 -23.612 1.00 91.38 91 ILE A C 1
ATOM 753 O O . ILE A 1 91 ? 29.591 -4.406 -23.739 1.00 91.38 91 ILE A O 1
ATOM 757 N N . SER A 1 92 ? 27.515 -3.630 -24.072 1.00 89.12 92 SER A N 1
ATOM 758 C CA . SER A 1 92 ? 27.948 -2.425 -24.787 1.00 89.12 92 SER A CA 1
ATOM 759 C C . SER A 1 92 ? 28.553 -1.355 -23.874 1.00 89.12 92 SER A C 1
ATOM 761 O O . SER A 1 92 ? 29.233 -0.459 -24.373 1.00 89.12 92 SER A O 1
ATOM 763 N N . SER A 1 93 ? 28.299 -1.398 -22.562 1.00 93.12 93 SER A N 1
ATOM 764 C CA . SER A 1 93 ? 28.823 -0.413 -21.616 1.00 93.12 93 SER A CA 1
ATOM 765 C C . SER A 1 93 ? 28.932 -0.976 -20.202 1.00 93.12 93 SER A C 1
ATOM 767 O O . SER A 1 93 ? 27.928 -1.254 -19.549 1.00 93.12 93 SER A O 1
ATOM 769 N N . THR A 1 94 ? 30.161 -1.021 -19.686 1.00 93.62 94 THR A N 1
ATOM 770 C CA . THR A 1 94 ? 30.446 -1.394 -18.293 1.00 93.62 94 THR A CA 1
ATOM 771 C C . THR A 1 94 ? 29.768 -0.457 -17.287 1.00 93.62 94 THR A C 1
ATOM 773 O O . THR A 1 94 ? 29.354 -0.899 -16.223 1.00 93.62 94 THR A O 1
ATOM 776 N N . GLU A 1 95 ? 29.599 0.829 -17.618 1.00 95.25 95 GLU A N 1
ATOM 777 C CA . GLU A 1 95 ? 28.864 1.775 -16.764 1.00 95.25 95 GLU A CA 1
ATOM 778 C C . GLU A 1 95 ? 27.383 1.390 -16.654 1.00 95.25 95 GLU A C 1
ATOM 780 O O . GLU A 1 95 ? 26.800 1.438 -15.570 1.00 95.25 95 GLU A O 1
ATOM 785 N N . VAL A 1 96 ? 26.773 0.979 -17.771 1.00 92.12 96 VAL A N 1
ATOM 786 C CA . VAL A 1 96 ? 25.375 0.529 -17.799 1.00 92.12 96 VAL A CA 1
ATOM 787 C C . VAL A 1 96 ? 25.224 -0.764 -17.006 1.00 92.12 96 VAL A C 1
ATOM 789 O O . VAL A 1 96 ? 24.308 -0.864 -16.195 1.00 92.12 96 VAL A O 1
ATOM 792 N N . ASP A 1 97 ? 26.136 -1.716 -17.192 1.00 93.06 97 ASP A N 1
ATOM 793 C CA . ASP A 1 97 ? 26.149 -2.981 -16.456 1.00 93.06 97 ASP A CA 1
ATOM 794 C C . ASP A 1 97 ? 26.265 -2.781 -14.933 1.00 93.06 97 ASP A C 1
ATOM 796 O O . ASP A 1 97 ? 25.452 -3.300 -14.159 1.00 93.06 97 ASP A O 1
ATOM 800 N N . GLN A 1 98 ? 27.190 -1.920 -14.495 1.00 95.75 98 GLN A N 1
ATOM 801 C CA . GLN A 1 98 ? 27.324 -1.561 -13.083 1.00 95.75 98 GLN A CA 1
ATOM 802 C C . GLN A 1 98 ? 26.069 -0.851 -12.556 1.00 95.75 98 GLN A C 1
ATOM 804 O O . GLN A 1 98 ? 25.573 -1.185 -11.483 1.00 95.75 98 GLN A O 1
ATOM 809 N N . THR A 1 99 ? 25.502 0.086 -13.323 1.00 94.25 99 THR A N 1
ATOM 810 C CA . THR A 1 99 ? 24.282 0.809 -12.923 1.00 94.25 99 THR A CA 1
ATOM 811 C C . THR A 1 99 ? 23.086 -0.135 -12.768 1.00 94.25 99 THR A C 1
ATOM 813 O O . THR A 1 99 ? 22.262 0.055 -11.873 1.00 94.25 99 THR A O 1
ATOM 816 N N . TYR A 1 100 ? 22.978 -1.165 -13.613 1.00 92.75 100 TYR A N 1
ATOM 817 C CA . TYR A 1 100 ? 21.971 -2.215 -13.455 1.00 92.75 100 TYR A CA 1
ATOM 818 C C . TYR A 1 100 ? 22.177 -3.009 -12.166 1.00 92.75 100 TYR A C 1
ATOM 820 O O . TYR A 1 100 ? 21.212 -3.212 -11.427 1.00 92.75 100 TYR A O 1
ATOM 828 N N . SER A 1 101 ? 23.418 -3.408 -11.879 1.00 93.12 101 SER A N 1
ATOM 829 C CA . SER A 1 101 ? 23.777 -4.113 -10.641 1.00 93.12 101 SER A CA 1
ATOM 830 C C . SER A 1 101 ? 23.390 -3.302 -9.406 1.00 93.12 101 SER A C 1
ATOM 832 O O . SER A 1 101 ? 22.702 -3.802 -8.513 1.00 93.12 101 SER A O 1
ATOM 834 N N . ASP A 1 102 ? 23.729 -2.014 -9.401 1.00 95.44 102 ASP A N 1
ATOM 835 C CA . ASP A 1 102 ? 23.399 -1.093 -8.315 1.00 95.44 102 ASP A CA 1
ATOM 836 C C . ASP A 1 102 ? 21.881 -0.895 -8.175 1.00 95.44 102 ASP A C 1
ATOM 838 O O . ASP A 1 102 ? 21.350 -0.881 -7.060 1.00 95.44 102 ASP A O 1
ATOM 842 N N . LEU A 1 103 ? 21.155 -0.780 -9.296 1.00 93.31 103 LEU A N 1
ATOM 843 C CA . LEU A 1 103 ? 19.695 -0.654 -9.312 1.00 93.31 103 LEU A CA 1
ATOM 844 C C . LEU A 1 103 ? 19.022 -1.871 -8.671 1.00 93.31 103 LEU A C 1
ATOM 846 O O . LEU A 1 103 ? 18.082 -1.714 -7.888 1.00 93.31 103 LEU A O 1
ATOM 850 N N . ILE A 1 104 ? 19.488 -3.075 -8.986 1.00 90.69 104 ILE A N 1
ATOM 851 C CA . ILE A 1 104 ? 18.932 -4.320 -8.447 1.00 90.69 104 ILE A CA 1
ATOM 852 C C . ILE A 1 104 ? 19.234 -4.445 -6.973 1.00 90.69 104 ILE A C 1
ATOM 854 O O . ILE A 1 104 ? 18.320 -4.706 -6.195 1.00 90.69 104 ILE A O 1
ATOM 858 N N . LEU A 1 105 ? 20.483 -4.209 -6.579 1.00 94.62 105 LEU A N 1
ATOM 859 C CA . LEU A 1 105 ? 20.886 -4.248 -5.183 1.00 94.62 105 LEU A CA 1
ATOM 860 C C . LEU A 1 105 ? 20.068 -3.247 -4.357 1.00 94.62 105 LEU A C 1
ATOM 862 O O . LEU A 1 105 ? 19.504 -3.613 -3.327 1.00 94.62 105 LEU A O 1
ATOM 866 N N . SER A 1 106 ? 19.910 -2.014 -4.845 1.00 95.12 106 SER A N 1
ATOM 867 C CA . SER A 1 106 ? 19.084 -0.991 -4.194 1.00 95.12 106 SER A CA 1
ATOM 868 C C . SER A 1 106 ? 17.597 -1.376 -4.144 1.00 95.12 106 SER A C 1
ATOM 870 O O . SER A 1 106 ? 16.925 -1.138 -3.135 1.00 95.12 106 SER A O 1
ATOM 872 N N . SER A 1 107 ? 17.077 -2.022 -5.192 1.00 92.88 107 SER A N 1
ATOM 873 C CA . SER A 1 107 ? 15.690 -2.505 -5.244 1.00 92.88 107 SER A CA 1
ATOM 874 C C . SER A 1 107 ? 15.449 -3.655 -4.260 1.00 92.88 107 SER A C 1
ATOM 876 O O . SER A 1 107 ? 14.485 -3.597 -3.495 1.00 92.88 107 SER A O 1
ATOM 878 N N . LYS A 1 108 ? 16.352 -4.647 -4.208 1.00 92.19 108 LYS A N 1
ATOM 879 C CA . LYS A 1 108 ? 16.328 -5.763 -3.246 1.00 92.19 108 LYS A CA 1
ATOM 880 C C . LYS A 1 108 ? 16.420 -5.244 -1.806 1.00 92.19 108 LYS A C 1
ATOM 882 O O . LYS A 1 108 ? 15.611 -5.618 -0.963 1.00 92.19 108 LYS A O 1
ATOM 887 N N . GLN A 1 109 ? 17.325 -4.304 -1.524 1.00 94.75 109 GLN A N 1
ATOM 888 C CA . GLN A 1 109 ? 17.418 -3.656 -0.206 1.00 94.75 109 GLN A CA 1
ATOM 889 C C . GLN A 1 109 ? 16.120 -2.938 0.182 1.00 94.75 109 GLN A C 1
ATOM 891 O O . GLN A 1 109 ? 15.636 -3.091 1.300 1.00 94.75 109 GLN A O 1
ATOM 896 N N . THR A 1 110 ? 15.528 -2.189 -0.750 1.00 92.38 110 THR A N 1
ATOM 897 C CA . THR A 1 110 ? 14.260 -1.481 -0.525 1.00 92.38 110 THR A CA 1
ATOM 898 C C . THR A 1 110 ? 13.117 -2.455 -0.221 1.00 92.38 110 THR A C 1
ATOM 900 O O . THR A 1 110 ? 12.318 -2.203 0.685 1.00 92.38 110 THR A O 1
ATOM 903 N N . LEU A 1 111 ? 13.050 -3.580 -0.940 1.00 92.31 111 LEU A N 1
ATOM 904 C CA . LEU A 1 111 ? 12.092 -4.654 -0.680 1.00 92.31 111 LEU A CA 1
ATOM 905 C C . LEU A 1 111 ? 12.300 -5.270 0.711 1.00 92.31 111 LEU A C 1
ATOM 907 O O . LEU A 1 111 ? 11.339 -5.378 1.474 1.00 92.31 111 LEU A O 1
ATOM 911 N N . ASN A 1 112 ? 13.541 -5.597 1.073 1.00 94.00 112 ASN A N 1
ATOM 912 C CA . ASN A 1 112 ? 13.868 -6.169 2.378 1.00 94.00 112 ASN A CA 1
ATOM 913 C C . ASN A 1 112 ? 13.474 -5.233 3.524 1.00 94.00 112 ASN A C 1
ATOM 915 O O . ASN A 1 112 ? 12.794 -5.666 4.450 1.00 94.00 112 ASN A O 1
ATOM 919 N N . CYS A 1 113 ? 13.767 -3.931 3.425 1.00 94.38 113 CYS A N 1
ATOM 920 C CA . CYS A 1 113 ? 13.322 -2.958 4.427 1.00 94.38 113 CYS A CA 1
ATOM 921 C C . CYS A 1 113 ? 11.789 -2.910 4.567 1.00 94.38 113 CYS A C 1
ATOM 923 O O . CYS A 1 113 ? 11.270 -2.730 5.671 1.00 94.38 113 CYS A O 1
ATOM 925 N N . MET A 1 114 ? 11.039 -3.073 3.470 1.00 91.81 114 MET A N 1
ATOM 926 C CA . MET A 1 114 ? 9.576 -3.157 3.530 1.00 91.81 114 MET A CA 1
ATOM 927 C C . MET A 1 114 ? 9.090 -4.441 4.202 1.00 91.81 114 MET A C 1
ATOM 929 O O . MET A 1 114 ? 8.141 -4.386 4.985 1.00 91.81 114 MET A O 1
ATOM 933 N N . LEU A 1 115 ? 9.718 -5.579 3.910 1.00 93.31 115 LEU A N 1
ATOM 934 C CA . LEU A 1 115 ? 9.384 -6.859 4.531 1.00 93.31 115 LEU A CA 1
ATOM 935 C C . LEU A 1 115 ? 9.706 -6.851 6.031 1.00 93.31 115 LEU A C 1
ATOM 937 O O . LEU A 1 115 ? 8.863 -7.254 6.828 1.00 93.31 115 LEU A O 1
ATOM 941 N N . GLU A 1 116 ? 10.856 -6.306 6.428 1.00 94.81 116 GLU A N 1
ATOM 942 C CA . GLU A 1 116 ? 11.246 -6.115 7.831 1.00 94.81 116 GLU A CA 1
ATOM 943 C C . GLU A 1 116 ? 10.261 -5.213 8.581 1.00 94.81 116 GLU A C 1
ATOM 945 O O . GLU A 1 116 ? 9.855 -5.521 9.703 1.00 94.81 116 GLU A O 1
ATOM 950 N N . LEU A 1 117 ? 9.817 -4.115 7.957 1.00 92.06 117 LEU A N 1
ATOM 951 C CA . LEU A 1 117 ? 8.788 -3.255 8.537 1.00 92.06 117 LEU A CA 1
ATOM 952 C C . LEU A 1 117 ? 7.465 -4.011 8.717 1.00 92.06 117 LEU A C 1
ATOM 954 O O . LEU A 1 117 ? 6.826 -3.884 9.762 1.00 92.06 117 LEU A O 1
ATOM 958 N N . GLN A 1 118 ? 7.040 -4.792 7.720 1.00 92.12 118 GLN A N 1
ATOM 959 C CA . GLN A 1 118 ? 5.824 -5.603 7.824 1.00 92.12 118 GLN A CA 1
ATOM 960 C C . GLN A 1 118 ? 5.940 -6.652 8.933 1.00 92.12 118 GLN A C 1
ATOM 962 O O . GLN A 1 118 ? 5.007 -6.786 9.724 1.00 92.12 118 GLN A O 1
ATOM 967 N N . GLU A 1 119 ? 7.083 -7.330 9.047 1.00 92.62 119 GLU A N 1
ATOM 968 C CA . GLU A 1 119 ? 7.362 -8.280 10.127 1.00 92.62 119 GLU A CA 1
ATOM 969 C C . GLU A 1 119 ? 7.256 -7.594 11.492 1.00 92.62 119 GLU A C 1
ATOM 971 O O . GLU A 1 119 ? 6.465 -8.015 12.335 1.00 92.62 119 GLU A O 1
ATOM 976 N N . ALA A 1 120 ? 7.945 -6.465 11.677 1.00 93.12 120 ALA A N 1
ATOM 977 C CA . ALA A 1 120 ? 7.908 -5.709 12.924 1.00 93.12 120 ALA A CA 1
ATOM 978 C C . ALA A 1 120 ? 6.484 -5.248 13.289 1.00 93.12 120 ALA A C 1
ATOM 980 O O . ALA A 1 120 ? 6.107 -5.247 14.462 1.00 93.12 120 ALA A O 1
ATOM 981 N N . LEU A 1 121 ? 5.661 -4.866 12.308 1.00 90.75 121 LEU A N 1
ATOM 982 C CA . LEU A 1 121 ? 4.259 -4.504 12.543 1.00 90.75 121 LEU A CA 1
ATOM 983 C C . LEU A 1 121 ? 3.403 -5.713 12.945 1.00 90.75 121 LEU A C 1
ATOM 985 O O . LEU A 1 121 ? 2.520 -5.579 13.797 1.00 90.75 121 LEU A O 1
ATOM 989 N N . VAL A 1 122 ? 3.658 -6.881 12.354 1.00 90.56 122 VAL A N 1
ATOM 990 C CA . VAL A 1 122 ? 2.961 -8.135 12.670 1.00 90.56 122 VAL A CA 1
ATOM 991 C C . VAL A 1 122 ? 3.330 -8.635 14.064 1.00 90.56 122 VAL A C 1
ATOM 993 O O . VAL A 1 122 ? 2.436 -8.942 14.849 1.00 90.56 122 VAL A O 1
ATOM 996 N N . GLU A 1 123 ? 4.616 -8.653 14.410 1.00 90.19 123 GLU A N 1
ATOM 997 C CA . GLU A 1 123 ? 5.109 -9.075 15.728 1.00 90.19 123 GLU A CA 1
ATOM 998 C C . GLU A 1 123 ? 4.545 -8.216 16.867 1.00 90.19 123 GLU A C 1
ATOM 1000 O O . GLU A 1 123 ? 4.288 -8.694 17.972 1.00 90.19 123 GLU A O 1
ATOM 1005 N N . ARG A 1 124 ? 4.301 -6.931 16.595 1.00 88.75 124 ARG A N 1
ATOM 1006 C CA . ARG A 1 124 ? 3.695 -5.993 17.549 1.00 88.75 124 ARG A CA 1
ATOM 1007 C C . ARG A 1 124 ? 2.169 -6.081 17.603 1.00 88.75 124 ARG A C 1
ATOM 1009 O O . ARG A 1 124 ? 1.556 -5.327 18.362 1.00 88.75 124 ARG A O 1
ATOM 1016 N N . ASN A 1 125 ? 1.548 -6.980 16.840 1.00 88.00 125 ASN A N 1
ATOM 1017 C CA . ASN A 1 125 ? 0.104 -7.170 16.800 1.00 88.00 125 ASN A CA 1
ATOM 1018 C C . ASN A 1 125 ? -0.291 -8.607 17.205 1.00 88.00 125 ASN A C 1
ATOM 1020 O O . ASN A 1 125 ? -0.434 -9.484 16.347 1.00 88.00 125 ASN A O 1
ATOM 1024 N N . PRO A 1 126 ? -0.559 -8.849 18.505 1.00 85.19 126 PRO A N 1
ATOM 1025 C CA . PRO A 1 126 ? -0.902 -10.175 19.023 1.00 85.19 126 PRO A CA 1
ATOM 1026 C C . PRO A 1 126 ? -2.106 -10.827 18.336 1.00 85.19 126 PRO A C 1
ATOM 1028 O O . PRO A 1 126 ? -2.161 -12.047 18.217 1.00 85.19 126 PRO A O 1
ATOM 1031 N N . SER A 1 127 ? -3.064 -10.032 17.847 1.00 84.62 127 SER A N 1
ATOM 1032 C CA . SER A 1 127 ? -4.253 -10.550 17.163 1.00 84.62 127 SER A CA 1
ATOM 1033 C C . SER A 1 127 ? -3.934 -11.206 15.820 1.00 84.62 127 SER A C 1
ATOM 1035 O O . SER A 1 127 ? -4.652 -12.113 15.413 1.00 84.62 127 SER A O 1
ATOM 1037 N N . VAL A 1 128 ? -2.869 -10.773 15.137 1.00 83.75 128 VAL A N 1
ATOM 1038 C CA . VAL A 1 128 ? -2.401 -11.425 13.904 1.00 83.75 128 VAL A CA 1
ATOM 1039 C C . VAL A 1 128 ? -1.745 -12.761 14.245 1.00 83.75 128 VAL A C 1
ATOM 1041 O O . VAL A 1 128 ? -2.041 -13.770 13.615 1.00 83.75 128 VAL A O 1
ATOM 1044 N N . ILE A 1 129 ? -0.893 -12.781 15.273 1.00 80.06 129 ILE A N 1
ATOM 1045 C CA . ILE A 1 129 ? -0.159 -13.979 15.706 1.00 80.06 129 ILE A CA 1
ATOM 1046 C C . ILE A 1 129 ? -1.133 -15.070 16.168 1.00 80.06 129 ILE A C 1
ATOM 1048 O O . ILE A 1 129 ? -1.068 -16.200 15.690 1.00 80.06 129 ILE A O 1
ATOM 1052 N N . GLN A 1 130 ? -2.092 -14.712 17.025 1.00 80.75 130 GLN A N 1
ATOM 1053 C CA . GLN A 1 130 ? -3.089 -15.642 17.555 1.00 80.75 130 GLN A CA 1
ATOM 1054 C C . GLN A 1 130 ? -3.969 -16.252 16.451 1.00 80.75 130 GLN A C 1
ATOM 1056 O O . GLN A 1 130 ? -4.315 -17.433 16.509 1.00 80.75 130 GLN A O 1
ATOM 1061 N N . ASP A 1 131 ? -4.330 -15.466 15.436 1.00 78.62 131 ASP A N 1
ATOM 1062 C CA . ASP A 1 131 ? -5.106 -15.935 14.284 1.00 78.62 131 ASP A CA 1
ATOM 1063 C C . ASP A 1 131 ? -4.301 -16.912 13.404 1.00 78.62 131 ASP A C 1
ATOM 1065 O O . ASP A 1 131 ? -4.844 -17.911 12.926 1.00 78.62 131 ASP A O 1
ATOM 1069 N N . VAL A 1 132 ? -2.993 -16.686 13.241 1.00 76.56 132 VAL A N 1
ATOM 1070 C CA . VAL A 1 132 ? -2.092 -17.618 12.541 1.00 76.56 132 VAL A CA 1
ATOM 1071 C C . VAL A 1 132 ? -1.927 -18.929 13.322 1.00 76.56 132 VAL A C 1
ATOM 1073 O O . VAL A 1 132 ? -2.017 -20.009 12.735 1.00 76.56 132 VAL A O 1
ATOM 1076 N N . GLU A 1 133 ? -1.730 -18.866 14.640 1.00 74.81 133 GLU A N 1
ATOM 1077 C CA . GLU A 1 133 ? -1.599 -20.053 15.501 1.00 74.81 133 GLU A CA 1
ATOM 1078 C C . GLU A 1 133 ? -2.884 -20.889 15.543 1.00 74.81 133 GLU A C 1
ATOM 1080 O O . GLU A 1 133 ? -2.838 -22.115 15.414 1.00 74.81 133 GLU A O 1
ATOM 1085 N N . SER A 1 134 ? -4.040 -20.226 15.639 1.00 73.19 134 SER A N 1
ATOM 1086 C CA . SER A 1 134 ? -5.354 -20.882 15.618 1.00 73.19 134 SER A CA 1
ATOM 1087 C C . SER A 1 134 ? -5.586 -21.646 14.310 1.00 73.19 134 SER A C 1
ATOM 1089 O O . SER A 1 134 ? -6.142 -22.745 14.319 1.00 73.19 134 SER A O 1
ATOM 1091 N N . ARG A 1 135 ? -5.110 -21.106 13.178 1.00 66.88 135 ARG A N 1
ATOM 1092 C CA . ARG A 1 135 ? -5.185 -21.775 11.872 1.00 66.88 135 ARG A CA 1
ATOM 1093 C C . ARG A 1 135 ? -4.229 -22.962 11.765 1.00 66.88 135 ARG A C 1
ATOM 1095 O O . ARG A 1 135 ? -4.653 -24.018 11.292 1.00 66.88 135 ARG A O 1
ATOM 1102 N N . LYS A 1 136 ? -3.002 -22.848 12.290 1.00 62.75 136 LYS A N 1
ATOM 1103 C CA . LYS A 1 136 ? -2.030 -23.959 12.358 1.00 62.75 136 LYS A CA 1
ATOM 1104 C C . LYS A 1 136 ? -2.564 -25.167 13.137 1.00 62.75 136 LYS A C 1
ATOM 1106 O O . LYS A 1 136 ? -2.360 -26.298 12.711 1.00 62.75 136 LYS A O 1
ATOM 1111 N N . GLY A 1 137 ? -3.300 -24.937 14.228 1.00 58.00 137 GLY A N 1
ATOM 1112 C CA . GLY A 1 137 ? -3.959 -26.002 14.999 1.00 58.00 137 GLY A CA 1
ATOM 1113 C C . GLY A 1 137 ? -5.162 -26.652 14.298 1.00 58.00 137 GLY A C 1
ATOM 1114 O O . GLY A 1 137 ? -5.556 -27.755 14.665 1.00 58.00 137 GLY A O 1
ATOM 1115 N N . SER A 1 138 ? -5.733 -25.996 13.281 1.00 56.12 138 SER A N 1
ATOM 1116 C CA . SER A 1 138 ? -6.910 -26.475 12.536 1.00 56.12 138 SER A CA 1
ATOM 1117 C C . SER A 1 138 ? -6.583 -27.311 11.289 1.00 56.12 138 SER A C 1
ATOM 1119 O O . SER A 1 138 ? -7.498 -27.778 10.613 1.00 56.12 138 SER A O 1
ATOM 1121 N N . GLY A 1 139 ? -5.294 -27.504 10.975 1.00 49.94 139 GLY A N 1
ATOM 1122 C CA . GLY A 1 139 ? -4.825 -28.363 9.880 1.00 49.94 139 GLY A CA 1
ATOM 1123 C C . GLY A 1 139 ? -5.228 -27.918 8.468 1.00 49.94 139 GLY A C 1
ATOM 1124 O O . GLY A 1 139 ? -5.141 -28.726 7.548 1.00 49.94 139 GLY A O 1
ATOM 1125 N N . LYS A 1 140 ? -5.705 -26.677 8.284 1.00 50.03 140 LYS A N 1
ATOM 1126 C CA . LYS A 1 140 ? -6.362 -26.257 7.035 1.00 50.03 140 LYS A CA 1
ATOM 1127 C C . LYS A 1 140 ? -5.508 -25.497 6.022 1.00 50.03 140 LYS A C 1
ATOM 1129 O O . LYS A 1 140 ? -5.944 -25.406 4.888 1.00 50.03 140 LYS A O 1
ATOM 1134 N N . ASP A 1 141 ? -4.311 -25.037 6.379 1.00 46.97 141 ASP A N 1
ATOM 1135 C CA . ASP A 1 141 ? -3.463 -24.253 5.470 1.00 46.97 141 ASP A CA 1
ATOM 1136 C C . ASP A 1 141 ? -1.988 -24.688 5.570 1.00 46.97 141 ASP A C 1
ATOM 1138 O O . ASP A 1 141 ? -1.127 -23.932 6.021 1.00 46.97 141 ASP A O 1
ATOM 1142 N N . GLU A 1 142 ? -1.665 -25.911 5.143 1.00 43.22 142 GLU A N 1
ATOM 1143 C CA . GLU A 1 142 ? -0.373 -26.102 4.474 1.00 43.22 142 GLU A CA 1
ATOM 1144 C C . GLU A 1 142 ? -0.580 -25.719 3.011 1.00 43.22 142 GLU A C 1
ATOM 1146 O O . GLU A 1 142 ? -0.990 -26.532 2.184 1.00 43.22 142 GLU A O 1
ATOM 1151 N N . VAL A 1 143 ? -0.330 -24.447 2.690 1.00 47.75 143 VAL A N 1
ATOM 1152 C CA . VAL A 1 143 ? -0.110 -24.050 1.298 1.00 47.75 143 VAL A CA 1
ATOM 1153 C C . VAL A 1 143 ? 1.090 -24.860 0.826 1.00 47.75 143 VAL A C 1
ATOM 1155 O O . VAL A 1 143 ? 2.213 -24.649 1.285 1.00 47.75 143 VAL A O 1
ATOM 1158 N N . SER A 1 144 ? 0.820 -25.851 -0.022 1.00 42.59 144 SER A N 1
ATOM 1159 C CA . SER A 1 144 ? 1.833 -26.741 -0.566 1.00 42.59 144 SER A CA 1
ATOM 1160 C C . SER A 1 144 ? 2.869 -25.892 -1.298 1.00 42.59 144 SER A C 1
ATOM 1162 O O . SER A 1 144 ? 2.590 -25.295 -2.334 1.00 42.59 144 SER A O 1
ATOM 1164 N N . SER A 1 145 ? 4.074 -25.834 -0.738 1.00 46.28 145 SER A N 1
ATOM 1165 C CA . SER A 1 145 ? 5.238 -25.111 -1.264 1.00 46.28 145 SER A CA 1
ATOM 1166 C C . SER A 1 145 ? 5.773 -25.692 -2.587 1.00 46.28 145 SER A C 1
ATOM 1168 O O . SER A 1 145 ? 6.855 -25.314 -3.027 1.00 46.28 145 SER A O 1
ATOM 1170 N N . ASN A 1 146 ? 5.054 -26.631 -3.206 1.00 40.53 146 ASN A N 1
ATOM 1171 C CA . ASN A 1 146 ? 5.557 -27.467 -4.292 1.00 40.53 146 ASN A CA 1
ATOM 1172 C C . ASN A 1 146 ? 5.211 -26.967 -5.700 1.00 40.53 146 ASN A C 1
ATOM 1174 O O . ASN A 1 146 ? 5.684 -27.575 -6.654 1.00 40.53 146 ASN A O 1
ATOM 1178 N N . ASP A 1 147 ? 4.432 -25.891 -5.853 1.00 46.59 147 ASP A N 1
ATOM 1179 C CA . ASP A 1 147 ? 3.996 -25.420 -7.183 1.00 46.59 147 ASP A CA 1
ATOM 1180 C C . ASP A 1 147 ? 4.663 -24.114 -7.646 1.00 46.59 147 ASP A C 1
ATOM 1182 O O . ASP A 1 147 ? 4.351 -23.587 -8.713 1.00 46.59 147 ASP A O 1
ATOM 1186 N N . ILE A 1 148 ? 5.632 -23.601 -6.877 1.00 47.25 148 ILE A N 1
ATOM 1187 C CA . ILE A 1 148 ? 6.474 -22.472 -7.293 1.00 47.25 148 ILE A CA 1
ATOM 1188 C C . ILE A 1 148 ? 7.891 -22.962 -7.616 1.00 47.25 148 ILE A C 1
ATOM 1190 O O . ILE A 1 148 ? 8.872 -22.671 -6.942 1.00 47.25 148 ILE A O 1
ATOM 1194 N N . GLY A 1 149 ? 7.972 -23.820 -8.636 1.00 40.34 149 GLY A N 1
ATOM 1195 C CA . GLY A 1 149 ? 9.217 -24.401 -9.133 1.00 40.34 149 GLY A CA 1
ATOM 1196 C C . GLY A 1 149 ? 9.933 -23.479 -10.118 1.00 40.34 149 GLY A C 1
ATOM 1197 O O . GLY A 1 149 ? 9.620 -23.461 -11.309 1.00 40.34 149 GLY A O 1
ATOM 1198 N N . GLY A 1 150 ? 10.929 -22.746 -9.630 1.00 41.75 150 GLY A N 1
ATOM 1199 C CA . GLY A 1 150 ? 11.963 -22.110 -10.442 1.00 41.75 150 GLY A CA 1
ATOM 1200 C C . GLY A 1 150 ? 12.821 -21.171 -9.602 1.00 41.75 150 GLY A C 1
ATOM 1201 O O . GLY A 1 150 ? 12.281 -20.325 -8.912 1.00 41.75 150 GLY A O 1
ATOM 1202 N N . ASP A 1 151 ? 14.136 -21.289 -9.726 1.00 47.09 151 ASP A N 1
ATOM 1203 C CA . ASP A 1 151 ? 15.238 -20.671 -8.958 1.00 47.09 151 ASP A CA 1
ATOM 1204 C C . ASP A 1 151 ? 15.288 -19.114 -8.874 1.00 47.09 151 ASP A C 1
ATOM 1206 O O . ASP A 1 151 ? 16.287 -18.510 -8.514 1.00 47.09 151 ASP A O 1
ATOM 1210 N N . GLY A 1 152 ? 14.193 -18.421 -9.204 1.00 51.72 152 GLY A N 1
ATOM 1211 C CA . GLY A 1 152 ? 14.040 -16.963 -9.099 1.00 51.72 152 GLY A CA 1
ATOM 1212 C C . GLY A 1 152 ? 12.712 -16.544 -8.468 1.00 51.72 152 GLY A C 1
ATOM 1213 O O . GLY A 1 152 ? 12.137 -15.528 -8.853 1.00 51.72 152 GLY A O 1
ATOM 1214 N N . ASP A 1 153 ? 12.191 -17.381 -7.569 1.00 64.12 153 ASP A N 1
ATOM 1215 C CA . ASP A 1 153 ? 10.892 -17.219 -6.900 1.00 64.12 153 ASP A CA 1
ATOM 1216 C C . ASP A 1 153 ? 11.003 -16.851 -5.415 1.00 64.12 153 ASP A C 1
ATOM 1218 O O . ASP A 1 153 ? 9.994 -16.736 -4.728 1.00 64.12 153 ASP A O 1
ATOM 1222 N N . GLU A 1 154 ? 12.213 -16.668 -4.885 1.00 83.06 154 GLU A N 1
ATOM 1223 C CA . GLU A 1 154 ? 12.387 -16.502 -3.441 1.00 83.06 154 GLU A CA 1
ATOM 1224 C C . GLU A 1 154 ? 11.807 -15.175 -2.929 1.00 83.06 154 GLU A C 1
ATOM 1226 O O . GLU A 1 154 ? 11.004 -15.179 -1.995 1.00 83.06 154 GLU A O 1
ATOM 1231 N N . ASP A 1 155 ? 12.121 -14.052 -3.583 1.00 83.75 155 ASP A N 1
ATOM 1232 C CA . ASP A 1 155 ? 11.605 -12.729 -3.202 1.00 83.75 155 ASP A CA 1
ATOM 1233 C C . ASP A 1 155 ? 10.065 -12.679 -3.263 1.00 83.75 155 ASP A C 1
ATOM 1235 O O . ASP A 1 155 ? 9.398 -12.161 -2.361 1.00 83.75 155 ASP A O 1
ATOM 1239 N N . TRP A 1 156 ? 9.465 -13.276 -4.299 1.00 84.44 156 TRP A N 1
ATOM 1240 C CA . TRP A 1 156 ? 8.007 -13.370 -4.430 1.00 84.44 156 TRP A CA 1
ATOM 1241 C C . TRP A 1 156 ? 7.384 -14.296 -3.402 1.00 84.44 156 TRP A C 1
ATOM 1243 O O . TRP A 1 156 ? 6.339 -13.965 -2.838 1.00 84.44 156 TRP A O 1
ATOM 1253 N N . LEU A 1 157 ? 8.024 -15.428 -3.123 1.00 86.88 157 LEU A N 1
ATOM 1254 C CA . LEU A 1 157 ? 7.594 -16.349 -2.085 1.00 86.88 157 LEU A CA 1
ATOM 1255 C C . LEU A 1 157 ? 7.605 -15.665 -0.713 1.00 86.88 157 LEU A C 1
ATOM 1257 O O . LEU A 1 157 ? 6.659 -15.840 0.060 1.00 86.88 157 LEU A O 1
ATOM 1261 N N . GLN A 1 158 ? 8.617 -14.845 -0.417 1.00 89.31 158 GLN A N 1
ATOM 1262 C CA . GLN A 1 158 ? 8.682 -14.058 0.815 1.00 89.31 158 GLN A CA 1
ATOM 1263 C C . GLN A 1 158 ? 7.526 -13.050 0.905 1.00 89.31 158 GLN A C 1
ATOM 1265 O O . GLN A 1 158 ? 6.810 -13.028 1.915 1.00 89.31 158 GLN A O 1
ATOM 1270 N N . ILE A 1 159 ? 7.277 -12.283 -0.163 1.00 90.06 159 ILE A N 1
ATOM 1271 C CA . ILE A 1 159 ? 6.140 -11.351 -0.262 1.00 90.06 159 ILE A CA 1
ATOM 1272 C C . ILE A 1 159 ? 4.810 -12.095 -0.061 1.00 90.06 159 ILE A C 1
ATOM 1274 O O . ILE A 1 159 ? 3.971 -11.698 0.754 1.00 90.06 159 ILE A O 1
ATOM 1278 N N . HIS A 1 160 ? 4.618 -13.213 -0.761 1.00 89.06 160 HIS A N 1
ATOM 1279 C CA . HIS A 1 160 ? 3.406 -14.022 -0.690 1.00 89.06 160 HIS A CA 1
ATOM 1280 C C . HIS A 1 160 ? 3.179 -14.599 0.713 1.00 89.06 160 HIS A C 1
ATOM 1282 O O . HIS A 1 160 ? 2.068 -14.527 1.250 1.00 89.06 160 HIS A O 1
ATOM 1288 N N . LYS A 1 161 ? 4.230 -15.135 1.344 1.00 89.12 161 LYS A N 1
ATOM 1289 C CA . LYS A 1 161 ? 4.181 -15.666 2.711 1.00 89.12 161 LYS A CA 1
ATOM 1290 C C . LYS A 1 161 ? 3.783 -14.578 3.702 1.00 89.12 161 LYS A C 1
ATOM 1292 O O . LYS A 1 161 ? 2.922 -14.818 4.551 1.00 89.12 161 LYS A O 1
ATOM 1297 N N . MET A 1 162 ? 4.357 -13.382 3.579 1.00 89.06 162 MET A N 1
ATOM 1298 C CA . MET A 1 162 ? 3.994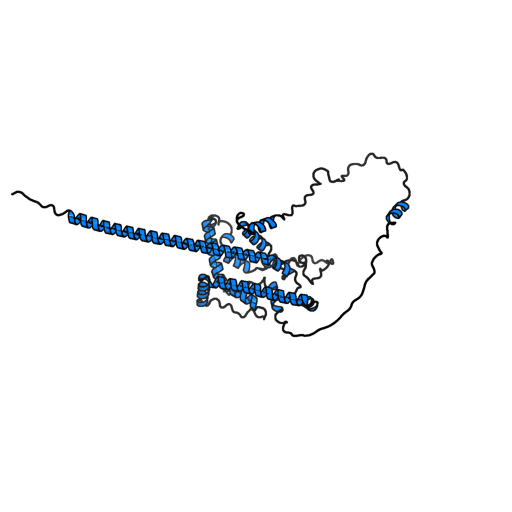 -12.242 4.419 1.00 89.06 162 MET A CA 1
ATOM 1299 C C . MET A 1 162 ? 2.518 -11.853 4.236 1.00 89.06 162 MET A C 1
ATOM 1301 O O . MET A 1 162 ? 1.772 -11.775 5.215 1.00 89.06 162 MET A O 1
ATOM 1305 N N . HIS A 1 163 ? 2.049 -11.707 2.992 1.00 88.44 163 HIS A N 1
ATOM 1306 C CA . HIS A 1 163 ? 0.644 -11.397 2.704 1.00 88.44 163 HIS A CA 1
ATOM 1307 C C . HIS A 1 163 ? -0.328 -12.461 3.227 1.00 88.44 163 HIS A C 1
ATOM 1309 O O . HIS A 1 163 ? -1.372 -12.120 3.789 1.00 88.44 163 HIS A O 1
ATOM 1315 N N . SER A 1 164 ? 0.023 -13.739 3.089 1.00 89.31 164 SER A N 1
ATOM 1316 C CA . SER A 1 164 ? -0.795 -14.865 3.551 1.00 89.31 164 SER A CA 1
ATOM 1317 C C . SER A 1 164 ? -0.955 -14.872 5.072 1.00 89.31 164 SER A C 1
ATOM 1319 O O . SER A 1 164 ? -2.057 -15.093 5.587 1.00 89.31 164 SER A O 1
ATOM 1321 N N . ARG A 1 165 ? 0.118 -14.551 5.812 1.00 88.69 165 ARG A N 1
ATOM 1322 C CA . ARG A 1 165 ? 0.088 -14.451 7.281 1.00 88.69 165 ARG A CA 1
ATOM 1323 C C . ARG A 1 165 ? -0.934 -13.421 7.757 1.00 88.69 165 ARG A C 1
ATOM 1325 O O . ARG A 1 165 ? -1.714 -13.714 8.660 1.00 88.69 165 ARG A O 1
ATOM 1332 N N . ILE A 1 166 ? -0.987 -12.253 7.115 1.00 90.38 166 ILE A N 1
ATOM 1333 C CA . ILE A 1 166 ? -1.879 -11.154 7.520 1.00 90.38 166 ILE A CA 1
ATOM 1334 C C . ILE A 1 166 ? -3.293 -11.234 6.927 1.00 90.38 166 ILE A C 1
ATOM 1336 O O . ILE A 1 166 ? -4.172 -10.490 7.365 1.00 90.38 166 ILE A O 1
ATOM 1340 N N . ALA A 1 167 ? -3.539 -12.101 5.938 1.00 90.50 167 ALA A N 1
ATOM 1341 C CA . ALA A 1 167 ? -4.754 -12.077 5.120 1.00 90.50 167 ALA A CA 1
ATOM 1342 C C . ALA A 1 167 ? -6.060 -12.201 5.926 1.00 90.50 167 ALA A C 1
ATOM 1344 O O . ALA A 1 167 ? -6.967 -11.388 5.741 1.00 90.50 167 ALA A O 1
ATOM 1345 N N . SER A 1 168 ? -6.153 -13.175 6.839 1.00 90.44 168 SER A N 1
ATOM 1346 C CA . SER A 1 168 ? -7.352 -13.386 7.672 1.00 90.44 168 SER A CA 1
ATOM 1347 C C . SER A 1 168 ? -7.612 -12.185 8.582 1.00 90.44 168 SER A C 1
ATOM 1349 O O . SER A 1 168 ? -8.678 -11.569 8.505 1.00 90.44 168 SER A O 1
ATOM 1351 N N . PHE A 1 169 ? -6.604 -11.767 9.358 1.00 91.25 169 PHE A N 1
ATOM 1352 C CA . PHE A 1 169 ? -6.702 -10.583 10.213 1.00 91.25 169 PHE A CA 1
ATOM 1353 C C . PHE A 1 169 ? -7.116 -9.330 9.428 1.00 91.25 169 PHE A C 1
ATOM 1355 O O . PHE A 1 169 ? -7.995 -8.585 9.875 1.00 91.25 169 PHE A O 1
ATOM 1362 N N . ARG A 1 170 ? -6.515 -9.100 8.252 1.00 91.88 170 ARG A N 1
ATOM 1363 C CA . ARG A 1 170 ? -6.861 -7.992 7.353 1.00 91.88 170 ARG A CA 1
ATOM 1364 C C . ARG A 1 170 ? -8.334 -8.058 6.962 1.00 91.88 170 ARG A C 1
ATOM 1366 O O . ARG A 1 170 ? -9.038 -7.070 7.147 1.00 91.88 170 ARG A O 1
ATOM 1373 N N . ASN A 1 171 ? -8.801 -9.199 6.457 1.00 92.69 171 ASN A N 1
ATOM 1374 C CA . ASN A 1 171 ? -10.179 -9.367 5.995 1.00 92.69 171 ASN A CA 1
ATOM 1375 C C . ASN A 1 171 ? -11.178 -9.130 7.142 1.00 92.69 171 ASN A C 1
ATOM 1377 O O . ASN A 1 171 ? -12.063 -8.284 7.023 1.00 92.69 171 ASN A O 1
ATOM 1381 N N . ILE A 1 172 ? -10.968 -9.775 8.297 1.00 92.00 172 ILE A N 1
ATOM 1382 C CA . ILE A 1 172 ? -11.816 -9.611 9.490 1.00 92.00 172 ILE A CA 1
ATOM 1383 C C . ILE A 1 172 ? -11.862 -8.144 9.936 1.00 92.00 172 ILE A C 1
ATOM 1385 O O . ILE A 1 172 ? -12.935 -7.616 10.250 1.00 92.00 172 ILE A O 1
ATOM 1389 N N . SER A 1 173 ? -10.706 -7.477 9.971 1.00 91.94 173 SER A N 1
ATOM 1390 C CA . SER A 1 173 ? -10.592 -6.087 10.415 1.00 91.94 173 SER A CA 1
ATOM 1391 C C . SER A 1 173 ? -11.279 -5.120 9.455 1.00 91.94 173 SER A C 1
ATOM 1393 O O . SER A 1 173 ? -12.049 -4.268 9.904 1.00 91.94 173 SER A O 1
ATOM 1395 N N . VAL A 1 174 ? -11.043 -5.262 8.149 1.00 92.44 174 VAL A N 1
ATOM 1396 C CA . VAL A 1 174 ? -11.656 -4.423 7.110 1.00 92.44 174 VAL A CA 1
ATOM 1397 C C . VAL A 1 174 ? -13.176 -4.558 7.144 1.00 92.44 174 VAL A C 1
ATOM 1399 O O . VAL A 1 174 ? -13.876 -3.549 7.225 1.00 92.44 174 VAL A O 1
ATOM 1402 N N . ASP A 1 175 ? -13.700 -5.782 7.195 1.00 92.50 175 ASP A N 1
ATOM 1403 C CA . ASP A 1 175 ? -15.146 -6.015 7.201 1.00 92.50 175 ASP A CA 1
ATOM 1404 C C . ASP A 1 175 ? -15.801 -5.519 8.497 1.00 92.50 175 ASP A C 1
ATOM 1406 O O . ASP A 1 175 ? -16.918 -4.993 8.495 1.00 92.50 175 ASP A O 1
ATOM 1410 N N . LYS A 1 176 ? -15.099 -5.637 9.632 1.00 92.50 176 LYS A N 1
ATOM 1411 C CA . LYS A 1 176 ? -15.547 -5.068 10.909 1.00 92.50 176 LYS A CA 1
ATOM 1412 C C . LYS A 1 176 ? -15.673 -3.548 10.819 1.00 92.50 176 LYS A C 1
ATOM 1414 O O . LYS A 1 176 ? -16.686 -3.000 11.261 1.00 92.50 176 LYS A O 1
ATOM 1419 N N . TRP A 1 177 ? -14.674 -2.866 10.260 1.00 90.94 177 TRP A N 1
ATOM 1420 C CA . TRP A 1 177 ? -14.705 -1.411 10.106 1.00 90.94 177 TRP A CA 1
ATOM 1421 C C . TRP A 1 177 ? -15.728 -0.958 9.068 1.00 90.94 177 TRP A C 1
ATOM 1423 O O . TRP A 1 177 ? -16.455 -0.006 9.338 1.00 90.94 177 TRP A O 1
ATOM 1433 N N . GLN A 1 178 ? -15.887 -1.683 7.959 1.00 89.38 178 GLN A N 1
ATOM 1434 C CA . GLN A 1 178 ? -16.975 -1.464 7.005 1.00 89.38 178 GLN A CA 1
ATOM 1435 C C . GLN A 1 178 ? -18.335 -1.504 7.710 1.00 89.38 178 GLN A C 1
ATOM 1437 O O . GLN A 1 178 ? -19.112 -0.554 7.610 1.00 89.38 178 GLN A O 1
ATOM 1442 N N . ARG A 1 179 ? -18.621 -2.579 8.459 1.00 87.69 179 ARG A N 1
ATOM 1443 C CA . ARG A 1 179 ? -19.885 -2.740 9.194 1.00 87.69 179 ARG A CA 1
ATOM 1444 C C . ARG A 1 179 ? -20.099 -1.613 10.198 1.00 87.69 179 ARG A C 1
ATOM 1446 O O . ARG A 1 179 ? -21.178 -1.025 10.234 1.00 87.69 179 ARG A O 1
ATOM 1453 N N . LYS A 1 180 ? -19.067 -1.262 10.969 1.00 88.50 180 LYS A N 1
ATOM 1454 C CA . LYS A 1 180 ? -19.139 -0.163 11.939 1.00 88.50 180 LYS A CA 1
ATOM 1455 C C . LYS A 1 180 ? -19.443 1.174 11.258 1.00 88.50 180 LYS A C 1
ATOM 1457 O O . LYS A 1 180 ? -20.345 1.878 11.698 1.00 88.50 180 LYS A O 1
ATOM 1462 N N . THR A 1 181 ? -18.762 1.497 10.161 1.00 85.81 181 THR A N 1
ATOM 1463 C CA . THR A 1 181 ? -19.009 2.724 9.390 1.00 85.81 181 THR A CA 1
ATOM 1464 C C . THR A 1 181 ? -20.419 2.750 8.803 1.00 85.81 181 THR A C 1
ATOM 1466 O O . THR A 1 181 ? -21.085 3.781 8.875 1.00 85.81 181 THR A O 1
ATOM 1469 N N . GLN A 1 182 ? -20.925 1.626 8.284 1.00 82.69 182 GLN A N 1
ATOM 1470 C CA . GLN A 1 182 ? -22.294 1.535 7.755 1.00 82.69 182 GLN A CA 1
ATOM 1471 C C . GLN A 1 182 ? -23.363 1.786 8.827 1.00 82.69 182 GLN A C 1
ATOM 1473 O O . GLN A 1 182 ? -24.371 2.432 8.539 1.00 82.69 182 GLN A O 1
ATOM 1478 N N . VAL A 1 183 ? -23.144 1.287 10.048 1.00 82.50 183 VAL A N 1
ATOM 1479 C CA . VAL A 1 183 ? -24.049 1.509 11.185 1.00 82.50 183 VAL A CA 1
ATOM 1480 C C . VAL A 1 183 ? -24.010 2.973 11.621 1.00 82.50 183 VAL A C 1
ATOM 1482 O O . VAL A 1 183 ? -25.057 3.603 11.725 1.00 82.50 183 VAL A O 1
ATOM 1485 N N . THR A 1 184 ? -22.817 3.543 11.808 1.00 84.00 184 THR A N 1
ATOM 1486 C CA . THR A 1 184 ? -22.655 4.923 12.295 1.00 84.00 184 THR A CA 1
ATOM 1487 C C . THR A 1 184 ? -23.172 5.974 11.310 1.00 84.00 184 THR A C 1
ATOM 1489 O O . THR A 1 184 ? -23.717 6.991 11.725 1.00 84.00 184 THR A O 1
ATOM 1492 N N . THR A 1 185 ? -23.019 5.750 10.004 1.00 78.75 185 THR A N 1
ATOM 1493 C CA . THR A 1 185 ? -23.437 6.711 8.963 1.00 78.75 185 THR A CA 1
ATOM 1494 C C . THR A 1 185 ? -24.909 6.584 8.564 1.00 78.75 185 THR A C 1
ATOM 1496 O O . THR A 1 185 ? -25.380 7.346 7.724 1.00 78.75 185 THR A O 1
ATOM 1499 N N . GLY A 1 186 ? -25.642 5.604 9.107 1.00 68.88 186 GLY A N 1
ATOM 1500 C CA . GLY A 1 186 ? -27.018 5.311 8.696 1.00 68.88 186 GLY A CA 1
ATOM 1501 C C . GLY A 1 186 ? -27.143 4.737 7.277 1.00 68.88 186 GLY A C 1
ATOM 1502 O O . GLY A 1 186 ? -28.253 4.471 6.818 1.00 68.88 186 GLY A O 1
ATOM 1503 N N . ALA A 1 187 ? -26.027 4.479 6.583 1.00 66.06 187 ALA A N 1
ATOM 1504 C CA . ALA A 1 187 ? -26.003 3.916 5.232 1.00 66.06 187 ALA A CA 1
ATOM 1505 C C . ALA A 1 187 ? -26.643 2.516 5.156 1.00 66.06 187 ALA A C 1
ATOM 1507 O O . ALA A 1 187 ? -27.127 2.107 4.100 1.00 66.06 187 ALA A O 1
ATOM 1508 N N . ALA A 1 188 ? -26.717 1.799 6.284 1.00 60.41 188 ALA A N 1
ATOM 1509 C CA . ALA A 1 188 ? -27.460 0.546 6.396 1.00 60.41 188 ALA A CA 1
ATOM 1510 C C . ALA A 1 188 ? -28.969 0.692 6.094 1.00 60.41 188 ALA A C 1
ATOM 1512 O O . ALA A 1 188 ? -29.577 -0.270 5.634 1.00 60.41 188 ALA A O 1
ATOM 1513 N N . ALA A 1 189 ? -29.565 1.878 6.283 1.00 58.81 189 ALA A N 1
ATOM 1514 C CA . ALA A 1 189 ? -30.983 2.139 6.006 1.00 58.81 189 ALA A CA 1
ATOM 1515 C C . ALA A 1 189 ? -31.288 2.417 4.516 1.00 58.81 189 ALA A C 1
ATOM 1517 O O . ALA A 1 189 ? -32.442 2.369 4.102 1.00 58.81 189 ALA A O 1
ATOM 1518 N N . VAL A 1 190 ? -30.263 2.670 3.689 1.00 61.16 190 VAL A N 1
ATOM 1519 C CA . VAL A 1 190 ? -30.390 3.020 2.254 1.00 61.16 190 VAL A CA 1
ATOM 1520 C C . VAL A 1 190 ? -30.253 1.776 1.341 1.00 61.16 190 VAL A C 1
ATOM 1522 O O . VAL A 1 190 ? -30.360 1.861 0.118 1.00 61.16 190 VAL A O 1
ATOM 1525 N N . LYS A 1 191 ? -30.069 0.585 1.934 1.00 56.91 191 LYS A N 1
ATOM 1526 C CA . LYS A 1 191 ? -29.670 -0.711 1.329 1.00 56.91 191 LYS A CA 1
ATOM 1527 C C . LYS A 1 191 ? -30.653 -1.388 0.352 1.00 56.91 191 LYS A C 1
ATOM 1529 O O . LYS A 1 191 ? -30.561 -2.587 0.106 1.00 56.91 191 LYS A O 1
ATOM 1534 N N . GLY A 1 192 ? -31.583 -0.661 -0.254 1.00 53.12 192 GLY A N 1
ATOM 1535 C CA . GLY A 1 192 ? -32.650 -1.275 -1.047 1.00 53.12 192 GLY A CA 1
ATOM 1536 C C . GLY A 1 192 ? -32.278 -1.782 -2.449 1.00 53.12 192 GLY A C 1
ATOM 1537 O O . GLY A 1 192 ? -33.072 -2.526 -3.014 1.00 53.12 192 GLY A O 1
ATOM 1538 N N . LYS A 1 193 ? -31.160 -1.366 -3.075 1.00 55.00 193 LYS A N 1
ATOM 1539 C CA . LYS A 1 193 ? -31.040 -1.501 -4.552 1.00 55.00 193 LYS A CA 1
ATOM 1540 C C . LYS A 1 193 ? -29.708 -1.961 -5.158 1.00 55.00 193 LYS A C 1
ATOM 1542 O O . LYS A 1 193 ? -29.670 -2.147 -6.369 1.00 55.00 193 LYS A O 1
ATOM 1547 N N . LEU A 1 194 ? -28.633 -2.179 -4.397 1.00 60.09 194 LEU A N 1
ATOM 1548 C CA . LEU A 1 194 ? -27.328 -2.540 -4.982 1.00 60.09 194 LEU A CA 1
ATOM 1549 C C . LEU A 1 194 ? -26.654 -3.692 -4.218 1.00 60.09 194 LEU A C 1
ATOM 1551 O O . LEU A 1 194 ? -26.279 -3.533 -3.059 1.00 60.09 194 LEU A O 1
ATOM 1555 N N . GLN A 1 195 ? -26.470 -4.840 -4.886 1.00 62.31 195 GLN A N 1
ATOM 1556 C CA . GLN A 1 195 ? -25.861 -6.053 -4.309 1.00 62.31 195 GLN A CA 1
ATOM 1557 C C . GLN A 1 195 ? -24.444 -5.821 -3.757 1.00 62.31 195 GLN A C 1
ATOM 1559 O O . GLN A 1 195 ? -24.117 -6.359 -2.704 1.00 62.31 195 GLN A O 1
ATOM 1564 N N . ALA A 1 196 ? -23.645 -4.959 -4.396 1.00 58.66 196 ALA A N 1
ATOM 1565 C CA . ALA A 1 196 ? -22.296 -4.614 -3.934 1.00 58.66 196 ALA A CA 1
ATOM 1566 C C . ALA A 1 196 ? -22.277 -3.954 -2.539 1.00 58.66 196 ALA A C 1
ATOM 1568 O O . ALA A 1 196 ? -21.316 -4.091 -1.796 1.00 58.66 196 ALA A O 1
ATOM 1569 N N . PHE A 1 197 ? -23.357 -3.284 -2.121 1.00 62.19 197 PHE A N 1
ATOM 1570 C CA . PHE A 1 197 ? -23.435 -2.685 -0.781 1.00 62.19 197 PHE A CA 1
ATOM 1571 C C . PHE A 1 197 ? -23.833 -3.692 0.310 1.00 62.19 197 PHE A C 1
ATOM 1573 O O . 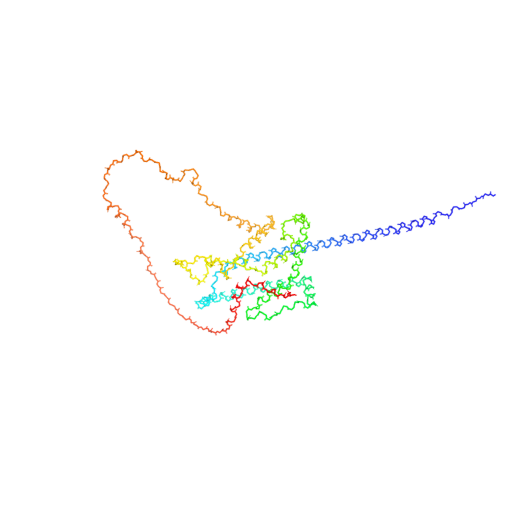PHE A 1 197 ? -23.752 -3.375 1.501 1.00 62.19 197 PHE A O 1
ATOM 1580 N N . ASN A 1 198 ? -24.247 -4.899 -0.084 1.00 72.44 198 ASN A N 1
ATOM 1581 C CA . ASN A 1 198 ? -24.689 -5.963 0.815 1.00 72.44 198 ASN A CA 1
ATOM 1582 C C . ASN A 1 198 ? -23.622 -7.037 1.066 1.00 72.44 198 ASN A C 1
ATOM 1584 O O . ASN A 1 198 ? -23.856 -7.906 1.899 1.00 72.44 198 ASN A O 1
ATOM 1588 N N . GLN A 1 199 ? -22.471 -6.960 0.396 1.00 84.38 199 GLN A N 1
ATOM 1589 C CA . GLN A 1 199 ? -21.348 -7.883 0.574 1.00 84.38 199 GLN A CA 1
ATOM 1590 C C . GLN A 1 199 ? -20.228 -7.251 1.400 1.00 84.38 199 GLN A C 1
ATOM 1592 O O . GLN A 1 199 ? -20.038 -6.025 1.400 1.00 84.38 199 GLN A O 1
ATOM 1597 N N . ASN A 1 200 ? -19.467 -8.097 2.089 1.00 89.12 200 ASN A N 1
ATOM 1598 C CA . ASN A 1 200 ? -18.247 -7.667 2.762 1.00 89.12 200 ASN A CA 1
ATOM 1599 C C . ASN A 1 200 ? -17.216 -7.184 1.722 1.00 89.12 200 ASN A C 1
ATOM 1601 O O . ASN A 1 200 ? -17.204 -7.657 0.584 1.00 89.12 200 ASN A O 1
ATOM 1605 N N . ILE A 1 201 ? -16.360 -6.224 2.080 1.00 90.00 201 ILE A N 1
ATOM 1606 C CA . ILE A 1 201 ? -15.301 -5.740 1.176 1.00 90.00 201 ILE A CA 1
ATOM 1607 C C . ILE A 1 201 ? -14.372 -6.897 0.803 1.00 90.00 201 ILE A C 1
ATOM 1609 O O . ILE A 1 201 ? -13.999 -7.023 -0.362 1.00 90.00 201 ILE A O 1
ATOM 1613 N N . SER A 1 202 ? -14.033 -7.759 1.765 1.00 91.94 202 SER A N 1
ATOM 1614 C CA . SER A 1 202 ? -13.189 -8.931 1.521 1.00 91.94 202 SER A CA 1
ATOM 1615 C C . SER A 1 202 ? -13.767 -9.863 0.444 1.00 91.94 202 SER A C 1
ATOM 1617 O O . SER A 1 202 ? -13.041 -10.280 -0.456 1.00 91.94 202 SER A O 1
ATOM 1619 N N . GLU A 1 203 ? -15.077 -10.123 0.476 1.00 91.06 203 GLU A N 1
ATOM 1620 C CA . GLU A 1 203 ? -15.795 -10.945 -0.508 1.00 91.06 203 GLU A CA 1
ATOM 1621 C C . GLU A 1 203 ? -15.829 -10.291 -1.890 1.00 91.06 203 GLU A C 1
ATOM 1623 O O . GLU A 1 203 ? -15.636 -10.968 -2.898 1.00 91.06 203 GLU A O 1
ATOM 1628 N N . GLN A 1 204 ? -16.039 -8.972 -1.949 1.00 90.00 204 GLN A N 1
ATOM 1629 C CA . GLN A 1 204 ? -16.007 -8.231 -3.211 1.00 90.00 204 GLN A CA 1
ATOM 1630 C C . GLN A 1 204 ? -14.626 -8.318 -3.857 1.00 90.00 204 GLN A C 1
ATOM 1632 O O . GLN A 1 204 ? -14.520 -8.637 -5.040 1.00 90.00 204 GLN A O 1
ATOM 1637 N N . VAL A 1 205 ? -13.570 -8.085 -3.072 1.00 89.81 205 VAL A N 1
ATOM 1638 C CA . VAL A 1 205 ? -12.186 -8.212 -3.539 1.00 89.81 205 VAL A CA 1
ATOM 1639 C C . VAL A 1 205 ? -11.918 -9.642 -4.004 1.00 89.81 205 VAL A C 1
ATOM 1641 O O . VAL A 1 205 ? -11.453 -9.820 -5.123 1.00 89.81 205 VAL A O 1
ATOM 1644 N N . ALA A 1 206 ? -12.278 -10.663 -3.221 1.00 89.88 206 ALA A N 1
ATOM 1645 C CA . ALA A 1 206 ? -12.118 -12.064 -3.620 1.00 89.88 206 ALA A CA 1
ATOM 1646 C C . ALA A 1 206 ? -12.872 -12.396 -4.922 1.00 89.88 206 ALA A C 1
ATOM 1648 O O . ALA A 1 206 ? -12.360 -13.121 -5.773 1.00 89.88 206 ALA A O 1
ATOM 1649 N N . GLY A 1 207 ? -14.064 -11.824 -5.115 1.00 89.06 207 GLY A N 1
ATOM 1650 C CA . GLY A 1 207 ? -14.835 -11.947 -6.349 1.00 89.06 207 GLY A CA 1
ATOM 1651 C C . GLY A 1 207 ? -14.110 -11.371 -7.567 1.00 89.06 207 GLY A C 1
ATOM 1652 O O . GLY A 1 207 ? -14.048 -12.036 -8.599 1.00 89.06 207 GLY A O 1
ATOM 1653 N N . TYR A 1 208 ? -13.523 -10.175 -7.445 1.00 86.25 208 TYR A N 1
ATOM 1654 C CA . TYR A 1 208 ? -12.706 -9.575 -8.510 1.00 86.25 208 TYR A CA 1
ATOM 1655 C C . TYR A 1 208 ? -11.401 -10.340 -8.754 1.00 86.25 208 TYR A C 1
ATOM 1657 O O . TYR A 1 208 ? -10.985 -10.486 -9.900 1.00 86.25 208 TYR A O 1
ATOM 1665 N N . MET A 1 209 ? -10.780 -10.862 -7.696 1.00 86.94 209 MET A N 1
ATOM 1666 C CA . MET A 1 209 ? -9.533 -11.625 -7.785 1.00 86.94 209 MET A CA 1
ATOM 1667 C C . MET A 1 209 ? -9.717 -13.027 -8.378 1.00 86.94 209 MET A C 1
ATOM 1669 O O . MET A 1 209 ? -8.731 -13.649 -8.748 1.00 86.94 209 MET A O 1
ATOM 1673 N N . ARG A 1 210 ? -10.952 -13.529 -8.522 1.00 88.44 210 ARG A N 1
ATOM 1674 C CA . ARG A 1 210 ? -11.216 -14.810 -9.198 1.00 88.44 210 ARG A CA 1
ATOM 1675 C C . ARG A 1 210 ? -10.866 -14.771 -10.690 1.00 88.44 210 ARG A C 1
ATOM 1677 O O . ARG A 1 210 ? -10.432 -15.778 -11.235 1.00 88.44 210 ARG A O 1
ATOM 1684 N N . ASP A 1 211 ? -11.070 -13.624 -11.337 1.00 89.19 211 ASP A N 1
ATOM 1685 C CA . ASP A 1 211 ? -10.651 -13.361 -12.718 1.00 89.19 211 ASP A CA 1
ATOM 1686 C C . ASP A 1 211 ? -10.167 -11.902 -12.842 1.00 89.19 211 ASP A C 1
ATOM 1688 O O . ASP A 1 211 ? -10.930 -11.010 -13.239 1.00 89.19 211 ASP A O 1
ATOM 1692 N N . PRO A 1 212 ? -8.894 -11.628 -12.498 1.00 87.56 212 PRO A N 1
ATOM 1693 C CA . PRO A 1 212 ? -8.342 -10.281 -12.536 1.00 87.56 212 PRO A CA 1
ATOM 1694 C C . PRO A 1 212 ? -7.986 -9.834 -13.959 1.00 87.56 212 PRO A C 1
ATOM 1696 O O . PRO A 1 212 ? -7.543 -8.700 -14.135 1.00 87.56 212 PRO A O 1
ATOM 1699 N N . SER A 1 213 ? -8.192 -10.668 -14.986 1.00 88.19 213 SER A N 1
ATOM 1700 C CA . SER A 1 213 ? -7.739 -10.419 -16.361 1.00 88.19 213 SER A CA 1
ATOM 1701 C C . SER A 1 213 ? -8.194 -9.059 -16.887 1.00 88.19 213 SER A C 1
ATOM 1703 O O . SER A 1 213 ? -7.429 -8.334 -17.516 1.00 88.19 213 SER A O 1
ATOM 1705 N N . LYS A 1 214 ? -9.437 -8.659 -16.591 1.00 86.81 214 LYS A N 1
ATOM 1706 C CA . LYS A 1 214 ? -9.970 -7.348 -17.002 1.00 86.81 214 LYS A CA 1
ATOM 1707 C C . LYS A 1 214 ? -9.269 -6.179 -16.311 1.00 86.81 214 LYS A C 1
ATOM 1709 O O . LYS A 1 214 ? -9.038 -5.153 -16.944 1.00 86.81 214 LYS A O 1
ATOM 1714 N N . MET A 1 215 ? -8.959 -6.321 -15.022 1.00 86.44 215 MET A N 1
ATOM 1715 C CA . MET A 1 215 ? -8.245 -5.305 -14.246 1.00 86.44 215 MET A CA 1
ATOM 1716 C C . MET A 1 215 ? -6.808 -5.174 -14.746 1.00 86.44 215 MET A C 1
ATOM 1718 O O . MET A 1 215 ? -6.362 -4.071 -15.038 1.00 86.44 215 MET A O 1
ATOM 1722 N N . ILE A 1 216 ? -6.133 -6.307 -14.928 1.00 88.50 216 ILE A N 1
ATOM 1723 C CA . ILE A 1 216 ? -4.778 -6.391 -15.470 1.00 88.50 216 ILE A CA 1
ATOM 1724 C C . ILE A 1 216 ? -4.695 -5.687 -16.827 1.00 88.50 216 ILE A C 1
ATOM 1726 O O . ILE A 1 216 ? -3.891 -4.777 -16.991 1.00 88.50 216 ILE A O 1
ATOM 1730 N N . LYS A 1 217 ? -5.586 -6.019 -17.768 1.00 89.12 217 LYS A N 1
ATOM 1731 C CA . LYS A 1 217 ? -5.619 -5.389 -19.099 1.00 89.12 217 LYS A CA 1
ATOM 1732 C C . LYS A 1 217 ? -5.852 -3.878 -19.042 1.00 89.12 217 LYS A C 1
ATOM 1734 O O . LYS A 1 217 ? -5.315 -3.147 -19.863 1.00 89.12 217 LYS A O 1
ATOM 1739 N N . ARG A 1 218 ? -6.637 -3.390 -18.071 1.00 87.50 218 ARG A N 1
ATOM 1740 C CA . ARG A 1 218 ? -6.847 -1.946 -17.854 1.00 87.50 218 ARG A CA 1
ATOM 1741 C C . ARG A 1 218 ? -5.583 -1.251 -17.341 1.00 87.50 218 ARG A C 1
ATOM 1743 O O . ARG A 1 218 ? -5.398 -0.075 -17.634 1.00 87.50 218 ARG A O 1
ATOM 1750 N N . MET A 1 219 ? -4.758 -1.958 -16.572 1.00 89.75 219 MET A N 1
ATOM 1751 C CA . MET A 1 219 ? -3.494 -1.442 -16.049 1.00 89.75 219 MET A CA 1
ATOM 1752 C C . MET A 1 219 ? -2.351 -1.546 -17.062 1.00 89.75 219 MET A C 1
ATOM 1754 O O . MET A 1 219 ? -1.332 -0.899 -16.873 1.00 89.75 219 MET A O 1
ATOM 1758 N N . GLN A 1 220 ? -2.476 -2.338 -18.127 1.00 91.94 220 GLN A N 1
ATOM 1759 C CA . GLN A 1 220 ? -1.406 -2.475 -19.111 1.00 91.94 220 GLN A CA 1
ATOM 1760 C C . GLN A 1 220 ? -1.303 -1.245 -20.022 1.00 91.94 220 GLN A C 1
ATOM 1762 O O . GLN A 1 220 ? -2.295 -0.761 -20.575 1.00 91.94 220 GLN A O 1
ATOM 1767 N N . LEU A 1 221 ? -0.079 -0.760 -20.226 1.00 88.69 221 LEU A N 1
ATOM 1768 C CA . LEU A 1 221 ? 0.215 0.323 -21.162 1.00 88.69 221 LEU A CA 1
ATOM 1769 C C . LEU A 1 221 ? 0.486 -0.219 -22.558 1.00 88.69 221 LEU A C 1
ATOM 1771 O O . LEU A 1 221 ? 1.004 -1.314 -22.743 1.00 88.69 221 LEU A O 1
ATOM 1775 N N . ARG A 1 222 ? 0.206 0.590 -23.579 1.00 86.00 222 ARG A N 1
ATOM 1776 C CA . ARG A 1 222 ? 0.637 0.265 -24.943 1.00 86.00 222 ARG A CA 1
ATOM 1777 C C . ARG A 1 222 ? 2.124 0.547 -25.089 1.00 86.00 222 ARG A C 1
ATOM 1779 O O . ARG A 1 222 ? 2.566 1.635 -24.721 1.00 86.00 222 ARG A O 1
ATOM 1786 N N . ALA A 1 223 ? 2.859 -0.355 -25.733 1.00 80.12 223 ALA A N 1
ATOM 1787 C CA . ALA A 1 223 ? 4.271 -0.142 -26.046 1.00 80.12 223 ALA A CA 1
ATOM 1788 C C . ALA A 1 223 ? 4.524 1.175 -26.802 1.00 80.12 223 ALA A C 1
ATOM 1790 O O . ALA A 1 223 ? 5.498 1.857 -26.528 1.00 80.12 223 ALA A O 1
ATOM 1791 N N . SER A 1 224 ? 3.609 1.603 -27.680 1.00 79.75 224 SER A N 1
ATOM 1792 C CA . SER A 1 224 ? 3.726 2.883 -28.398 1.00 79.75 224 SER A CA 1
ATOM 1793 C C . SER A 1 224 ? 3.577 4.128 -27.512 1.00 79.75 224 SER A C 1
ATOM 1795 O O . SER A 1 224 ? 3.978 5.220 -27.908 1.00 79.75 224 SER A O 1
ATOM 1797 N N . SER A 1 225 ? 2.991 3.991 -26.320 1.00 84.81 225 SER A N 1
ATOM 1798 C CA . SER A 1 225 ? 2.803 5.097 -25.371 1.00 84.81 225 SER A CA 1
ATOM 1799 C C . SER A 1 225 ? 4.010 5.323 -24.457 1.00 84.81 225 SER A C 1
ATOM 1801 O O . SER A 1 225 ? 4.110 6.373 -23.819 1.00 84.81 225 SER A O 1
ATOM 1803 N N . VAL A 1 226 ? 4.938 4.363 -24.413 1.00 85.56 226 VAL A N 1
ATOM 1804 C CA . VAL A 1 226 ? 6.126 4.391 -23.561 1.00 85.56 226 VAL A CA 1
ATOM 1805 C C . VAL A 1 226 ? 7.368 4.297 -24.439 1.00 85.56 226 VAL A C 1
ATOM 1807 O O . VAL A 1 226 ? 7.513 3.379 -25.233 1.00 85.56 226 VAL A O 1
ATOM 1810 N N . GLY A 1 227 ? 8.301 5.235 -24.283 1.00 85.88 227 GLY A N 1
ATOM 1811 C CA . GLY A 1 227 ? 9.612 5.138 -24.929 1.00 85.88 227 GLY A CA 1
ATOM 1812 C C . GLY A 1 227 ? 10.481 4.082 -24.247 1.00 85.88 227 GLY A C 1
ATOM 1813 O O . GLY A 1 227 ? 11.330 4.449 -23.438 1.00 85.88 227 GLY A O 1
ATOM 1814 N N . VAL A 1 228 ? 10.224 2.803 -24.531 1.00 88.94 228 VAL A N 1
ATOM 1815 C CA . VAL A 1 228 ? 11.027 1.667 -24.055 1.00 88.94 228 VAL A CA 1
ATOM 1816 C C . VAL A 1 228 ? 12.369 1.668 -24.784 1.00 88.94 228 VAL A C 1
ATOM 1818 O O . VAL A 1 228 ? 12.414 1.687 -26.016 1.00 88.94 228 VAL A O 1
ATOM 1821 N N . PHE A 1 229 ? 13.476 1.660 -24.045 1.00 87.12 229 PHE A N 1
ATOM 1822 C CA . PHE A 1 229 ? 14.806 1.620 -24.649 1.00 87.12 229 PHE A CA 1
ATOM 1823 C C . PHE A 1 229 ? 15.046 0.296 -25.385 1.00 87.12 229 PHE A C 1
ATOM 1825 O O . PHE A 1 229 ? 14.663 -0.774 -24.922 1.00 87.12 229 PHE A O 1
ATOM 1832 N N . GLY A 1 230 ? 15.701 0.367 -26.545 1.00 82.06 230 GLY A N 1
ATOM 1833 C CA . GLY A 1 230 ? 16.007 -0.812 -27.363 1.00 82.06 230 GLY A CA 1
ATOM 1834 C C . GLY A 1 230 ? 14.844 -1.321 -28.218 1.00 82.06 230 GLY A C 1
ATOM 1835 O O . GLY A 1 230 ? 15.055 -2.213 -29.035 1.00 82.06 230 GLY A O 1
ATOM 1836 N N . LYS A 1 231 ? 13.644 -0.735 -28.096 1.00 79.19 231 LYS A N 1
ATOM 1837 C CA . LYS A 1 231 ? 12.507 -1.018 -28.979 1.00 79.19 231 LYS A CA 1
ATOM 1838 C C . LYS A 1 231 ? 12.516 -0.011 -30.130 1.00 79.19 231 LYS A C 1
ATOM 1840 O O . LYS A 1 231 ? 12.362 1.190 -29.913 1.00 79.19 231 LYS A O 1
ATOM 1845 N N . VAL A 1 232 ? 12.742 -0.486 -31.354 1.00 66.69 232 VAL A N 1
ATOM 1846 C CA . VAL A 1 232 ? 12.610 0.352 -32.555 1.00 66.69 232 VAL A CA 1
ATOM 1847 C C . VAL A 1 232 ? 11.114 0.617 -32.763 1.00 66.69 232 VAL A C 1
ATOM 1849 O O . VAL A 1 232 ? 10.341 -0.341 -32.707 1.00 66.69 232 VAL A O 1
ATOM 1852 N N . PRO A 1 233 ? 10.670 1.873 -32.961 1.00 59.62 233 PRO A N 1
ATOM 1853 C CA . PRO A 1 233 ? 9.298 2.132 -33.374 1.00 59.62 233 PRO A CA 1
ATOM 1854 C C . PRO A 1 233 ? 9.073 1.406 -34.699 1.00 59.62 233 PRO A C 1
ATOM 1856 O O . PRO A 1 233 ? 9.753 1.707 -35.676 1.00 59.62 233 PRO A O 1
ATOM 1859 N N . GLU A 1 234 ? 8.173 0.425 -34.735 1.00 56.06 234 GLU A N 1
ATOM 1860 C CA . GLU A 1 234 ? 7.681 -0.077 -36.015 1.00 56.06 234 GLU A CA 1
ATOM 1861 C C . GLU A 1 234 ? 6.985 1.100 -36.705 1.00 56.06 234 GLU A C 1
ATOM 1863 O O . GLU A 1 234 ? 5.895 1.517 -36.303 1.00 56.06 234 GLU A O 1
ATOM 1868 N N . ASP A 1 235 ? 7.659 1.694 -37.691 1.00 43.28 235 ASP A N 1
ATOM 1869 C CA . ASP A 1 235 ? 7.034 2.626 -38.615 1.00 43.28 235 ASP A CA 1
ATOM 1870 C C . ASP A 1 235 ? 5.820 1.923 -39.224 1.00 43.28 235 ASP A C 1
ATOM 1872 O O . ASP A 1 235 ? 5.890 0.762 -39.634 1.00 43.28 235 ASP A O 1
ATOM 1876 N N . SER A 1 236 ? 4.682 2.616 -39.223 1.00 45.34 236 SER A N 1
ATOM 1877 C CA . SER A 1 236 ? 3.409 2.071 -39.670 1.00 45.34 236 SER A CA 1
ATOM 1878 C C . SER A 1 236 ? 3.446 1.828 -41.179 1.00 45.34 236 SER A C 1
ATOM 1880 O O . SER A 1 236 ? 3.011 2.682 -41.956 1.00 45.34 236 SER A O 1
ATOM 1882 N N . ASP A 1 237 ? 3.963 0.683 -41.612 1.00 36.53 237 ASP A N 1
ATOM 1883 C CA . ASP A 1 237 ? 3.786 0.263 -42.991 1.00 36.53 237 ASP A CA 1
ATOM 1884 C C . ASP A 1 237 ? 2.362 -0.279 -43.145 1.00 36.53 237 ASP A C 1
ATOM 1886 O O . ASP A 1 237 ? 1.899 -1.167 -42.423 1.00 36.53 237 ASP A O 1
ATOM 1890 N N . GLY A 1 238 ? 1.613 0.373 -44.026 1.00 47.84 238 GLY A N 1
ATOM 1891 C CA . GLY A 1 238 ? 0.184 0.184 -44.186 1.00 47.84 238 GLY A CA 1
ATOM 1892 C C . GLY A 1 238 ? -0.131 -1.187 -44.762 1.00 47.84 238 GLY A C 1
ATOM 1893 O O . GLY A 1 238 ? -0.191 -1.355 -45.973 1.00 47.84 238 GLY A O 1
ATOM 1894 N N . THR A 1 239 ? -0.422 -2.165 -43.909 1.00 36.75 239 THR A N 1
ATOM 1895 C CA . THR A 1 239 ? -1.241 -3.319 -44.293 1.00 36.75 239 THR A CA 1
ATOM 1896 C C . THR A 1 239 ? -2.086 -3.792 -43.114 1.00 36.75 239 THR A C 1
ATOM 1898 O O . THR A 1 239 ? -1.622 -4.395 -42.153 1.00 36.75 239 THR A O 1
ATOM 1901 N N . SER A 1 240 ? -3.369 -3.460 -43.218 1.00 44.84 240 SER A N 1
ATOM 1902 C CA . SER A 1 240 ? -4.514 -3.919 -42.436 1.00 44.84 240 SER A CA 1
ATOM 1903 C C . SER A 1 240 ? -4.337 -5.239 -41.665 1.00 44.84 240 SER A C 1
ATOM 1905 O O . SER A 1 240 ? -4.418 -6.328 -42.237 1.00 44.84 240 SER A O 1
ATOM 1907 N N . LYS A 1 241 ? -4.286 -5.118 -40.337 1.00 39.22 241 LYS A N 1
ATOM 1908 C CA . LYS A 1 241 ? -5.105 -5.926 -39.422 1.00 39.22 241 LYS A CA 1
ATOM 1909 C C . LYS A 1 241 ? -5.807 -4.977 -38.450 1.00 39.22 241 LYS A C 1
ATOM 1911 O O . LYS A 1 241 ? -5.423 -4.846 -37.291 1.00 39.22 241 LYS A O 1
ATOM 1916 N N . GLU A 1 242 ? -6.806 -4.262 -38.964 1.00 44.88 242 GLU A N 1
ATOM 1917 C CA . GLU A 1 242 ? -7.895 -3.793 -38.107 1.00 44.88 242 GLU A CA 1
ATOM 1918 C C . GLU A 1 242 ? -8.503 -5.026 -37.419 1.00 44.88 242 GLU A C 1
ATOM 1920 O O . GLU A 1 242 ? -8.697 -6.062 -38.053 1.00 44.88 242 GLU A O 1
ATOM 1925 N N . ASP A 1 243 ? -8.726 -4.890 -36.112 1.00 42.25 243 ASP A N 1
ATOM 1926 C CA . ASP A 1 243 ? -9.317 -5.859 -35.183 1.00 42.25 243 ASP A CA 1
ATOM 1927 C C . ASP A 1 243 ? -8.458 -7.071 -34.773 1.00 42.25 243 ASP A C 1
ATOM 1929 O O . ASP A 1 243 ? -8.661 -8.173 -35.272 1.00 42.25 243 ASP A O 1
ATOM 1933 N N . THR A 1 244 ? -7.563 -6.915 -33.773 1.00 41.12 244 THR A N 1
ATOM 1934 C CA . THR A 1 244 ? -7.499 -7.872 -32.624 1.00 41.12 244 THR A CA 1
ATOM 1935 C C . THR A 1 244 ? -6.578 -7.520 -31.445 1.00 41.12 244 THR A C 1
ATOM 1937 O O . THR A 1 244 ? -6.858 -7.998 -30.351 1.00 41.12 244 THR A O 1
ATOM 1940 N N . ASN A 1 245 ? -5.551 -6.670 -31.566 1.00 49.38 245 ASN A N 1
ATOM 1941 C CA . ASN A 1 245 ? -4.685 -6.332 -30.416 1.00 49.38 245 ASN A CA 1
ATOM 1942 C C . ASN A 1 245 ? -4.962 -4.920 -29.879 1.00 49.38 245 ASN A C 1
ATOM 1944 O O . ASN A 1 245 ? -4.158 -4.002 -29.992 1.00 49.38 245 ASN A O 1
ATOM 1948 N N . MET A 1 246 ? -6.146 -4.749 -29.284 1.00 54.28 246 MET A N 1
ATOM 1949 C CA . MET A 1 246 ? -6.441 -3.605 -28.407 1.00 54.28 246 MET A CA 1
ATOM 1950 C C . MET A 1 246 ? -5.793 -3.744 -27.016 1.00 54.28 246 MET A C 1
ATOM 1952 O O . MET A 1 246 ? -5.858 -2.788 -26.238 1.00 54.28 246 MET A O 1
ATOM 1956 N N . ASP A 1 247 ? -5.217 -4.912 -26.717 1.00 71.06 247 ASP A N 1
ATOM 1957 C CA . ASP A 1 247 ? -4.593 -5.266 -25.439 1.00 71.06 247 ASP A CA 1
ATOM 1958 C C . ASP A 1 247 ? -3.271 -4.512 -25.229 1.00 71.06 247 ASP A C 1
ATOM 1960 O O . ASP A 1 247 ? -2.552 -4.214 -26.187 1.00 71.06 247 ASP A O 1
ATOM 1964 N N . GLY A 1 248 ? -2.981 -4.158 -23.978 1.00 81.88 248 GLY A N 1
ATOM 1965 C CA . GLY A 1 248 ? -1.716 -3.528 -23.606 1.00 81.88 248 GLY A CA 1
ATOM 1966 C C . GLY A 1 248 ? -0.545 -4.518 -23.616 1.00 81.88 248 GLY A C 1
ATOM 1967 O O . GLY A 1 248 ? -0.726 -5.726 -23.751 1.00 81.88 248 GLY A O 1
ATOM 1968 N N . ASP A 1 249 ? 0.672 -3.992 -23.495 1.00 87.06 249 ASP A N 1
ATOM 1969 C CA . ASP A 1 249 ? 1.885 -4.791 -23.326 1.00 87.06 249 ASP A CA 1
ATOM 1970 C C . ASP A 1 249 ? 1.901 -5.357 -21.891 1.00 87.06 249 ASP A C 1
ATOM 1972 O O . ASP A 1 249 ? 1.813 -4.575 -20.938 1.00 87.06 249 ASP A O 1
ATOM 1976 N N . PRO A 1 250 ? 1.974 -6.688 -21.696 1.00 87.38 250 PRO A N 1
ATOM 1977 C CA . PRO A 1 250 ? 1.912 -7.298 -20.369 1.00 87.38 250 PRO A CA 1
ATOM 1978 C C . PRO A 1 250 ? 3.078 -6.910 -19.456 1.00 87.38 250 PRO A C 1
ATOM 1980 O O . PRO A 1 250 ? 2.933 -7.033 -18.239 1.00 87.38 250 PRO A O 1
ATOM 1983 N N . GLU A 1 251 ? 4.191 -6.434 -20.018 1.00 86.00 251 GLU A N 1
ATOM 1984 C CA . GLU A 1 251 ? 5.355 -5.978 -19.256 1.00 86.00 251 GLU A CA 1
ATOM 1985 C C . GLU A 1 251 ? 5.270 -4.508 -18.835 1.00 86.00 251 GLU A C 1
ATOM 1987 O O . GLU A 1 251 ? 6.077 -4.064 -18.024 1.00 86.00 251 GLU A O 1
ATOM 1992 N N . LEU A 1 252 ? 4.310 -3.736 -19.354 1.00 90.25 252 LEU A N 1
ATOM 1993 C CA . LEU A 1 252 ? 4.189 -2.309 -19.059 1.00 90.25 252 LEU A CA 1
ATOM 1994 C C . LEU A 1 252 ? 2.945 -2.045 -18.219 1.00 90.25 252 LEU A C 1
ATOM 1996 O O . LEU A 1 252 ? 1.828 -2.282 -18.672 1.00 90.25 252 LEU A O 1
ATOM 2000 N N . VAL A 1 253 ? 3.117 -1.493 -17.017 1.00 91.62 253 VAL A N 1
ATOM 2001 C CA . VAL A 1 253 ? 2.016 -1.322 -16.055 1.00 91.62 253 VAL A CA 1
ATOM 2002 C C . VAL A 1 253 ? 1.825 0.147 -15.674 1.00 91.62 253 VAL A C 1
ATOM 2004 O O . VAL A 1 253 ? 2.780 0.865 -15.390 1.00 91.62 253 VAL A O 1
ATOM 2007 N N . ASP A 1 254 ? 0.573 0.592 -15.621 1.00 91.06 254 ASP A N 1
ATOM 2008 C CA . ASP A 1 254 ? 0.139 1.900 -15.147 1.00 91.06 254 ASP A CA 1
ATOM 2009 C C . ASP A 1 254 ? -0.875 1.768 -14.013 1.00 91.06 254 ASP A C 1
ATOM 2011 O O . ASP A 1 254 ? -1.983 1.255 -14.173 1.00 91.06 254 ASP A O 1
ATOM 2015 N N . ASP A 1 255 ? -0.496 2.295 -12.855 1.00 91.19 255 ASP A N 1
ATOM 2016 C CA . ASP A 1 255 ? -1.340 2.385 -11.673 1.00 91.19 255 ASP A CA 1
ATOM 2017 C C . ASP A 1 255 ? -1.737 3.835 -11.342 1.00 91.19 255 ASP A C 1
ATOM 2019 O O . ASP A 1 255 ? -2.163 4.138 -10.224 1.00 91.19 255 ASP A O 1
ATOM 2023 N N . SER A 1 256 ? -1.637 4.749 -12.316 1.00 88.88 256 SER A N 1
ATOM 2024 C CA . SER A 1 256 ? -1.897 6.181 -12.137 1.00 88.88 256 SER A CA 1
ATOM 2025 C C . SER A 1 256 ? -3.272 6.488 -11.544 1.00 88.88 256 SER A C 1
ATOM 2027 O O . SER A 1 256 ? -3.388 7.436 -10.770 1.00 88.88 256 SER A O 1
ATOM 2029 N N . GLU A 1 257 ? -4.311 5.711 -11.868 1.00 89.44 257 GLU A N 1
ATOM 2030 C CA . GLU A 1 257 ? -5.653 5.875 -11.283 1.00 89.44 257 GLU A CA 1
ATOM 2031 C C . GLU A 1 257 ? -5.632 5.625 -9.765 1.00 89.44 257 GLU A C 1
ATOM 2033 O O . GLU A 1 257 ? -6.127 6.444 -8.987 1.00 89.44 257 GLU A O 1
ATOM 2038 N N . PHE A 1 258 ? -4.971 4.548 -9.334 1.00 89.44 258 PHE A N 1
ATOM 2039 C CA . PHE A 1 258 ? -4.792 4.226 -7.920 1.00 89.44 258 PHE A CA 1
ATOM 2040 C C . PHE A 1 258 ? -3.912 5.266 -7.215 1.00 89.44 258 PHE A C 1
ATOM 2042 O O . PHE A 1 258 ? -4.288 5.793 -6.167 1.00 89.44 258 PHE A O 1
ATOM 2049 N N . TYR A 1 259 ? -2.788 5.649 -7.827 1.00 91.06 259 TYR A N 1
ATOM 2050 C CA . TYR A 1 259 ? -1.917 6.708 -7.318 1.00 91.06 259 TYR A CA 1
ATOM 2051 C C . TYR A 1 259 ? -2.659 8.039 -7.128 1.00 91.06 259 TYR A C 1
ATOM 2053 O O . TYR A 1 259 ? -2.505 8.696 -6.099 1.00 91.06 259 TYR A O 1
ATOM 2061 N N . GLN A 1 260 ? -3.466 8.453 -8.109 1.00 90.56 260 GLN A N 1
ATOM 2062 C CA . GLN A 1 260 ? -4.235 9.697 -8.041 1.00 90.56 260 GLN A CA 1
ATOM 2063 C C . GLN A 1 260 ? -5.273 9.657 -6.923 1.00 90.56 260 GLN A C 1
ATOM 2065 O O . GLN A 1 260 ? -5.463 10.670 -6.247 1.00 90.56 260 GLN A O 1
ATOM 2070 N N . GLN A 1 261 ? -5.905 8.503 -6.701 1.00 90.56 261 GLN A N 1
ATOM 2071 C CA . GLN A 1 261 ? -6.837 8.317 -5.596 1.00 90.56 261 GLN A CA 1
ATOM 2072 C C . GLN A 1 261 ? -6.128 8.440 -4.239 1.00 90.56 261 GLN A C 1
ATOM 2074 O O . GLN A 1 261 ? -6.585 9.210 -3.395 1.00 90.56 261 GLN A O 1
ATOM 2079 N N . LEU A 1 262 ? -4.979 7.778 -4.057 1.00 89.56 262 LEU A N 1
ATOM 2080 C CA . LEU A 1 262 ? -4.171 7.899 -2.835 1.00 89.56 262 LEU A CA 1
ATOM 2081 C C . LEU A 1 262 ? -3.677 9.332 -2.606 1.00 89.56 262 LEU A C 1
ATOM 2083 O O . LEU A 1 262 ? -3.704 9.840 -1.488 1.00 89.56 262 LEU A O 1
ATOM 2087 N N . LEU A 1 263 ? -3.246 10.011 -3.671 1.00 87.19 263 LEU A N 1
ATOM 2088 C CA . LEU A 1 263 ? -2.796 11.397 -3.597 1.00 87.19 263 LEU A CA 1
ATOM 2089 C C . LEU A 1 263 ? -3.939 12.332 -3.203 1.00 87.19 263 LEU A C 1
ATOM 2091 O O . LEU A 1 263 ? -3.747 13.224 -2.383 1.00 87.19 263 LEU A O 1
ATOM 2095 N N . LYS A 1 264 ? -5.126 12.136 -3.779 1.00 85.62 264 LYS A N 1
ATOM 2096 C CA . LYS A 1 264 ? -6.314 12.910 -3.428 1.00 85.62 264 LYS A CA 1
ATOM 2097 C C . LYS A 1 264 ? -6.666 12.727 -1.951 1.00 85.62 264 LYS A C 1
ATOM 2099 O O . LYS A 1 264 ? -6.823 13.724 -1.256 1.00 85.62 264 LYS A O 1
ATOM 2104 N N . GLU A 1 265 ? -6.727 11.485 -1.476 1.00 83.44 265 GLU A N 1
ATOM 2105 C CA . GLU A 1 265 ? -7.036 11.168 -0.077 1.00 83.44 265 GLU A CA 1
ATOM 2106 C C . GLU A 1 265 ? -6.005 11.770 0.888 1.00 83.44 265 GLU A C 1
ATOM 2108 O O . GLU A 1 265 ? -6.368 12.405 1.878 1.00 83.44 265 GLU A O 1
ATOM 2113 N N . PHE A 1 266 ? -4.715 11.667 0.560 1.00 82.19 266 PHE A N 1
ATOM 2114 C CA . PHE A 1 266 ? -3.650 12.289 1.340 1.00 82.19 266 PHE A CA 1
ATOM 2115 C C . PHE A 1 266 ? -3.829 13.805 1.457 1.00 82.19 266 PHE A C 1
ATOM 2117 O O . PHE A 1 266 ? -3.761 14.355 2.557 1.00 82.19 266 PHE A O 1
ATOM 2124 N N . LEU A 1 267 ? -4.101 14.477 0.336 1.00 79.81 267 LEU A N 1
ATOM 2125 C CA . LEU A 1 267 ? -4.297 15.926 0.292 1.00 79.81 267 LEU A CA 1
ATOM 2126 C C . LEU A 1 267 ? -5.549 16.367 1.058 1.00 79.81 267 LEU A C 1
ATOM 2128 O O . LEU A 1 267 ? -5.509 17.392 1.730 1.00 79.81 267 LEU A O 1
ATOM 2132 N N . GLU A 1 268 ? -6.635 15.596 0.988 1.00 79.75 268 GLU A N 1
ATOM 2133 C CA . GLU A 1 268 ? -7.862 15.842 1.758 1.00 79.75 268 GLU A CA 1
ATOM 2134 C C . GLU A 1 268 ? -7.660 15.618 3.267 1.00 79.75 268 GLU A C 1
ATOM 2136 O O . GLU A 1 268 ? -8.317 16.265 4.080 1.00 79.75 268 GLU A O 1
ATOM 2141 N N . SER A 1 269 ? -6.732 14.735 3.652 1.00 72.00 269 SER A N 1
ATOM 2142 C CA . SER A 1 269 ? -6.430 14.413 5.055 1.00 72.00 269 SER A CA 1
ATOM 2143 C C . SER A 1 269 ? -5.448 15.377 5.740 1.00 72.00 269 SER A C 1
ATOM 2145 O O . SER A 1 269 ? -5.267 15.308 6.962 1.00 72.00 269 SER A O 1
ATOM 2147 N N . CYS A 1 270 ? -4.800 16.254 4.966 1.00 66.62 270 CYS A N 1
ATOM 2148 C CA . CYS A 1 270 ? -3.817 17.217 5.451 1.00 66.62 270 CYS A CA 1
ATOM 2149 C C . CYS A 1 270 ? -4.505 18.489 5.964 1.00 66.62 270 CYS A C 1
ATOM 2151 O O . CYS A 1 270 ? -5.273 19.126 5.245 1.00 66.62 270 CYS A O 1
ATOM 2153 N N . ASP A 1 271 ? -4.178 18.905 7.189 1.00 63.94 271 ASP A N 1
ATOM 2154 C CA . ASP A 1 271 ? -4.623 20.193 7.722 1.00 63.94 271 ASP A CA 1
ATOM 2155 C C . ASP A 1 271 ? -3.899 21.340 6.981 1.00 63.94 271 ASP A C 1
ATOM 2157 O O . ASP A 1 271 ? -2.664 21.416 7.043 1.00 63.94 271 ASP A O 1
ATOM 2161 N N . PRO A 1 272 ? -4.621 22.248 6.292 1.00 58.34 272 PRO A N 1
ATOM 2162 C CA . PRO A 1 272 ? -4.018 23.357 5.552 1.00 58.34 272 PRO A CA 1
ATOM 2163 C C . PRO A 1 272 ? -3.259 24.352 6.439 1.00 58.34 272 PRO A C 1
ATOM 2165 O O . PRO A 1 272 ? -2.540 25.200 5.911 1.00 58.34 272 PRO A O 1
ATOM 2168 N N . THR A 1 273 ? -3.405 24.273 7.765 1.00 55.31 273 THR A N 1
ATOM 2169 C CA . THR A 1 273 ? -2.805 25.227 8.704 1.00 55.31 273 THR A CA 1
ATOM 2170 C C . THR A 1 273 ? -1.539 24.735 9.409 1.00 55.31 273 THR A C 1
ATOM 2172 O O . THR A 1 273 ? -0.847 25.555 10.009 1.00 55.31 273 THR A O 1
ATOM 2175 N N . SER A 1 274 ? -1.184 23.443 9.325 1.00 57.03 274 SER A N 1
ATOM 2176 C CA . SER A 1 274 ? -0.205 22.851 10.259 1.00 57.03 274 SER A CA 1
ATOM 2177 C C . SER A 1 274 ? 0.955 22.052 9.642 1.00 57.03 274 SER A C 1
ATOM 2179 O O . SER A 1 274 ? 1.703 21.434 10.400 1.00 57.03 274 SER A O 1
ATOM 2181 N N . SER A 1 275 ? 1.164 22.014 8.321 1.00 52.28 275 SER A N 1
ATOM 2182 C CA . SER A 1 275 ? 2.211 21.132 7.774 1.00 52.28 275 SER A CA 1
ATOM 2183 C C . SER A 1 275 ? 2.994 21.689 6.586 1.00 52.28 275 SER A C 1
ATOM 2185 O O . SER A 1 275 ? 2.432 22.233 5.641 1.00 52.28 275 SER A O 1
ATOM 2187 N N . GLU A 1 276 ? 4.303 21.431 6.594 1.00 55.22 276 GLU A N 1
ATOM 2188 C CA . GLU A 1 276 ? 5.243 21.509 5.464 1.00 55.22 276 GLU A CA 1
ATOM 2189 C C . GLU A 1 276 ? 4.743 20.713 4.232 1.00 55.22 276 GLU A C 1
ATOM 2191 O O . GLU A 1 276 ? 5.083 20.996 3.087 1.00 55.22 276 GLU A O 1
ATOM 2196 N N . VAL A 1 277 ? 3.821 19.771 4.440 1.00 52.47 277 VAL A N 1
ATOM 2197 C CA . VAL A 1 277 ? 3.105 19.016 3.402 1.00 52.47 277 VAL A CA 1
ATOM 2198 C C . VAL A 1 277 ? 2.058 19.870 2.661 1.00 52.47 277 VAL A C 1
ATOM 2200 O O . VAL A 1 277 ? 1.844 19.679 1.460 1.00 52.47 277 VAL A O 1
ATOM 2203 N N . ALA A 1 278 ? 1.474 20.888 3.309 1.00 52.19 278 ALA A N 1
ATOM 2204 C CA . ALA A 1 278 ? 0.616 21.878 2.648 1.00 52.19 278 ALA A CA 1
ATOM 2205 C C . ALA A 1 278 ? 1.398 22.693 1.597 1.00 52.19 278 ALA A C 1
ATOM 2207 O O . ALA A 1 278 ? 0.840 23.096 0.574 1.00 52.19 278 ALA A O 1
ATOM 2208 N N . PHE A 1 279 ? 2.712 22.864 1.785 1.00 52.34 279 PHE A N 1
ATOM 2209 C CA . PHE A 1 279 ? 3.599 23.502 0.810 1.00 52.34 279 PHE A CA 1
ATOM 2210 C C . PHE A 1 279 ? 3.768 22.647 -0.462 1.00 52.34 279 PHE A C 1
ATOM 2212 O O . PHE A 1 279 ? 3.698 23.174 -1.577 1.00 52.34 279 PHE A O 1
ATOM 2219 N N . TYR A 1 280 ? 3.897 21.321 -0.326 1.00 55.41 280 TYR A N 1
ATOM 2220 C CA . TYR A 1 280 ? 3.927 20.387 -1.463 1.00 55.41 280 TYR A CA 1
ATOM 2221 C C . TYR A 1 280 ? 2.580 20.311 -2.200 1.00 55.41 280 TYR A C 1
ATOM 2223 O O . TYR A 1 280 ? 2.551 20.335 -3.436 1.00 55.41 280 TYR A O 1
ATOM 2231 N N . ALA A 1 281 ? 1.468 20.288 -1.459 1.00 51.25 281 ALA A N 1
ATOM 2232 C CA . ALA A 1 281 ? 0.110 20.352 -2.001 1.00 51.25 281 ALA A CA 1
ATOM 2233 C C . ALA A 1 281 ? -0.110 21.614 -2.856 1.00 51.25 281 ALA A C 1
ATOM 2235 O O . ALA A 1 281 ? -0.535 21.537 -4.013 1.00 51.25 281 ALA A O 1
ATOM 2236 N N . LEU A 1 282 ? 0.258 22.781 -2.317 1.00 52.28 282 LEU A N 1
ATOM 2237 C CA . LEU A 1 282 ? 0.079 24.078 -2.968 1.00 52.28 282 LEU A CA 1
ATOM 2238 C C . LEU A 1 282 ? 0.917 24.208 -4.250 1.00 52.28 282 LEU A C 1
ATOM 2240 O O . LEU A 1 282 ? 0.439 24.747 -5.249 1.00 52.28 282 LEU A O 1
ATOM 2244 N N . ARG A 1 283 ? 2.141 23.662 -4.261 1.00 54.34 283 ARG A N 1
ATOM 2245 C CA . ARG A 1 283 ? 3.049 23.720 -5.420 1.00 54.34 283 ARG A CA 1
ATOM 2246 C C . ARG A 1 283 ? 2.588 22.830 -6.580 1.00 54.34 283 ARG A C 1
ATOM 2248 O O . ARG A 1 283 ? 2.748 23.211 -7.739 1.00 54.34 283 ARG A O 1
ATOM 2255 N N . LYS A 1 284 ? 1.967 21.676 -6.297 1.00 52.88 284 LYS A N 1
ATOM 2256 C CA . LYS A 1 284 ? 1.469 20.742 -7.329 1.00 52.88 284 LYS A CA 1
ATOM 2257 C C . LYS A 1 284 ? 0.101 21.155 -7.899 1.00 52.88 284 LYS A C 1
ATOM 2259 O O . LYS A 1 284 ? -0.171 20.903 -9.072 1.00 52.88 284 LYS A O 1
ATOM 2264 N N . MET A 1 285 ? -0.735 21.859 -7.123 1.00 48.97 285 MET A N 1
ATOM 2265 C CA . MET A 1 285 ? -2.041 22.369 -7.583 1.00 48.97 285 MET A CA 1
ATOM 2266 C C . MET A 1 285 ? -1.960 23.544 -8.578 1.00 48.97 285 MET A C 1
ATOM 2268 O O . MET A 1 285 ? -2.955 23.842 -9.246 1.00 48.97 285 MET A O 1
ATOM 2272 N N . GLN A 1 286 ? -0.805 24.203 -8.729 1.00 48.53 286 GLN A N 1
ATOM 2273 C CA . GLN A 1 286 ? -0.662 25.361 -9.626 1.00 48.53 286 GLN A CA 1
ATOM 2274 C C . GLN A 1 286 ? -0.548 25.011 -11.119 1.00 48.53 286 GLN A C 1
ATOM 2276 O O . GLN A 1 286 ? -0.697 25.896 -11.961 1.00 48.53 286 GLN A O 1
ATOM 2281 N N . ALA A 1 287 ? -0.394 23.738 -11.492 1.00 46.72 287 ALA A N 1
ATOM 2282 C CA . ALA A 1 287 ? -0.329 23.327 -12.895 1.00 46.72 287 ALA A CA 1
ATOM 2283 C C . ALA A 1 287 ? -1.686 22.857 -13.453 1.00 46.72 287 ALA A C 1
ATOM 2285 O O . ALA A 1 287 ? -1.768 21.863 -14.173 1.00 46.72 287 ALA A O 1
ATOM 2286 N N . LYS A 1 288 ? -2.782 23.580 -13.185 1.00 51.88 288 LYS A N 1
ATOM 2287 C CA . LYS A 1 288 ? -3.970 23.444 -14.043 1.00 51.88 288 LYS A CA 1
ATOM 2288 C C . LYS A 1 288 ? -3.624 24.063 -15.398 1.00 51.88 288 LYS A C 1
ATOM 2290 O O . LYS A 1 288 ? -3.685 25.284 -15.543 1.00 51.88 288 LYS A O 1
ATOM 2295 N N . LYS A 1 289 ? -3.268 23.238 -16.394 1.00 52.41 289 LYS A N 1
ATOM 2296 C CA . LYS A 1 289 ? -3.222 23.652 -17.806 1.00 52.41 289 LYS A CA 1
ATOM 2297 C C . LYS A 1 289 ? -4.609 24.180 -18.173 1.00 52.41 289 LYS A C 1
ATOM 2299 O O . LYS A 1 289 ? -5.529 23.417 -18.458 1.00 52.41 289 LYS A O 1
ATOM 2304 N N . ARG A 1 290 ? -4.791 25.499 -18.094 1.00 55.44 290 ARG A N 1
ATOM 2305 C CA . ARG A 1 290 ? -5.995 26.160 -18.598 1.00 55.44 290 ARG A CA 1
ATOM 2306 C C . ARG A 1 290 ? -6.094 25.801 -20.079 1.00 55.44 290 ARG A C 1
ATOM 2308 O O . ARG A 1 290 ? -5.104 25.941 -20.794 1.00 55.44 290 ARG A O 1
ATOM 2315 N N . LYS A 1 291 ? -7.266 25.336 -20.528 1.00 54.09 291 LYS A N 1
ATOM 2316 C CA . LYS A 1 291 ? -7.578 25.196 -21.959 1.00 54.09 291 LYS A CA 1
ATOM 2317 C C . LYS A 1 291 ? -7.124 26.488 -22.644 1.00 54.09 291 LYS A C 1
ATOM 2319 O O . LYS A 1 291 ? -7.580 27.564 -22.252 1.00 54.09 291 LYS A O 1
ATOM 2324 N N . ILE A 1 292 ? -6.206 26.397 -23.605 1.00 54.72 292 ILE A N 1
ATOM 2325 C CA . ILE A 1 292 ? -5.849 27.542 -24.444 1.00 54.72 292 ILE A CA 1
ATOM 2326 C C . ILE A 1 292 ? -7.094 27.846 -25.274 1.00 54.72 292 ILE A C 1
ATOM 2328 O O . ILE A 1 292 ? -7.391 27.192 -26.266 1.00 54.72 292 ILE A O 1
ATOM 2332 N N . VAL A 1 293 ? -7.888 28.789 -24.780 1.00 51.84 293 VAL A N 1
ATOM 2333 C CA . VAL A 1 293 ? -9.009 29.376 -25.504 1.00 51.84 293 VAL A CA 1
ATOM 2334 C C . VAL A 1 293 ? -8.413 30.460 -26.394 1.00 51.84 293 VAL A C 1
ATOM 2336 O O . VAL A 1 293 ? -7.728 31.351 -25.887 1.00 51.84 293 VAL A O 1
ATOM 2339 N N . ASP A 1 294 ? -8.657 30.402 -27.707 1.00 57.50 294 ASP A N 1
ATOM 2340 C CA . ASP A 1 294 ? -8.271 31.466 -28.642 1.00 57.50 294 ASP A CA 1
ATOM 2341 C C . ASP A 1 294 ? -9.074 32.742 -28.317 1.00 57.50 294 ASP A C 1
ATOM 2343 O O . ASP A 1 294 ? -10.153 33.002 -28.850 1.00 57.50 294 ASP A O 1
ATOM 2347 N N . ARG A 1 295 ? -8.550 33.559 -27.394 1.00 61.81 295 ARG A N 1
ATOM 2348 C CA . ARG A 1 295 ? -9.155 34.832 -26.957 1.00 61.81 295 ARG A CA 1
ATOM 2349 C C . ARG A 1 295 ? -9.199 35.881 -28.075 1.00 61.81 295 ARG A C 1
ATOM 2351 O O . ARG A 1 295 ? -9.791 36.945 -27.884 1.00 61.81 295 ARG A O 1
ATOM 2358 N N . ARG A 1 296 ? -8.564 35.615 -29.224 1.00 58.41 296 ARG A N 1
ATOM 2359 C CA . ARG A 1 296 ? -8.537 36.511 -30.385 1.00 58.41 296 ARG A CA 1
ATOM 2360 C C . ARG A 1 296 ? -9.753 36.317 -31.298 1.00 58.41 296 ARG A C 1
ATOM 2362 O O . ARG A 1 296 ? -10.065 37.220 -32.072 1.00 58.41 296 ARG A O 1
ATOM 2369 N N . ALA A 1 297 ? -10.473 35.199 -31.165 1.00 57.38 297 ALA A N 1
ATOM 2370 C CA . ALA A 1 297 ? -11.695 34.920 -31.920 1.00 57.38 297 ALA A CA 1
ATOM 2371 C C . ALA A 1 297 ? -12.909 35.741 -31.438 1.00 57.38 297 ALA A C 1
ATOM 2373 O O . ALA A 1 297 ? -13.766 36.112 -32.237 1.00 57.38 297 ALA A O 1
ATOM 2374 N N . SER A 1 298 ? -12.973 36.095 -30.149 1.00 59.00 298 SER A N 1
ATOM 2375 C CA . SER A 1 298 ? -14.028 36.966 -29.618 1.00 59.00 298 SER A CA 1
ATOM 2376 C C . SER A 1 298 ? -13.641 38.444 -29.785 1.00 59.00 298 SER A C 1
ATOM 2378 O O . SER A 1 298 ? -12.707 38.908 -29.125 1.00 59.00 298 SER A O 1
ATOM 2380 N N . LYS A 1 299 ? -14.384 39.177 -30.630 1.00 57.53 299 LYS A N 1
ATOM 2381 C CA . LYS A 1 299 ? -14.175 40.579 -31.082 1.00 57.53 299 LYS A CA 1
ATOM 2382 C C . LYS A 1 299 ? -13.199 40.774 -32.247 1.00 57.53 299 LYS A C 1
ATOM 2384 O O . LYS A 1 299 ? -12.213 41.484 -32.088 1.00 57.53 299 LYS A O 1
ATOM 2389 N N . SER A 1 300 ? -13.487 40.180 -33.407 1.00 54.84 300 SER A N 1
ATOM 2390 C CA . SER A 1 300 ? -13.020 40.653 -34.732 1.00 54.84 300 SER A CA 1
ATOM 2391 C C . SER A 1 300 ? -11.508 40.892 -34.900 1.00 54.84 300 SER A C 1
ATOM 2393 O O . SER A 1 300 ? -11.092 41.606 -35.802 1.00 54.84 300 SER A O 1
ATOM 2395 N N . ARG A 1 301 ? -10.665 40.298 -34.043 1.00 63.97 301 ARG A N 1
ATOM 2396 C CA . ARG A 1 301 ? -9.195 40.434 -34.072 1.00 63.97 301 ARG A CA 1
ATOM 2397 C C . ARG A 1 301 ? -8.512 39.315 -34.856 1.00 63.97 301 ARG A C 1
ATOM 2399 O O . ARG A 1 301 ? -7.281 39.262 -34.898 1.00 63.97 301 ARG A O 1
ATOM 2406 N N . LYS A 1 302 ? -9.316 38.432 -35.449 1.00 65.25 302 LYS A N 1
ATOM 2407 C CA . LYS A 1 302 ? -8.934 37.364 -36.368 1.00 65.25 302 LYS A CA 1
ATOM 2408 C C . LYS A 1 302 ? -9.702 37.606 -37.667 1.00 65.25 302 LYS A C 1
ATOM 2410 O O . LYS A 1 302 ? -10.934 37.614 -37.645 1.00 65.25 302 LYS A O 1
ATOM 2415 N N . ILE A 1 303 ? -8.977 37.867 -38.752 1.00 64.88 303 ILE A N 1
ATOM 2416 C CA . ILE A 1 303 ? -9.565 38.069 -40.079 1.00 64.88 303 ILE A CA 1
ATOM 2417 C C . ILE A 1 303 ? -10.171 36.729 -40.499 1.00 64.88 303 ILE A C 1
ATOM 2419 O O . ILE A 1 303 ? -9.473 35.720 -40.556 1.00 64.88 303 ILE A O 1
ATOM 2423 N N . ARG A 1 304 ? -11.487 36.715 -40.711 1.00 62.88 304 ARG A N 1
ATOM 2424 C CA . ARG A 1 304 ? -12.198 35.608 -41.348 1.00 62.88 304 ARG A CA 1
ATOM 2425 C C . ARG A 1 304 ? -12.503 36.078 -42.759 1.00 62.88 304 ARG A C 1
ATOM 2427 O O . ARG A 1 304 ? -13.205 37.074 -42.911 1.00 62.88 304 ARG A O 1
ATOM 2434 N N . VAL A 1 305 ? -11.920 35.421 -43.753 1.00 59.25 305 VAL A N 1
ATOM 2435 C CA . VAL A 1 305 ? -12.270 35.661 -45.152 1.00 59.25 305 VAL A CA 1
ATOM 2436 C C . VAL A 1 305 ? -13.630 35.001 -45.352 1.00 59.25 305 VAL A C 1
ATOM 2438 O O . VAL A 1 305 ? -13.723 33.780 -45.372 1.00 59.25 305 VAL A O 1
ATOM 2441 N N . ASN A 1 306 ? -14.688 35.807 -45.349 1.00 56.56 306 ASN A N 1
ATOM 2442 C CA . ASN A 1 306 ? -16.022 35.367 -45.731 1.00 56.56 306 ASN A CA 1
ATOM 2443 C C . ASN A 1 306 ? -16.266 35.851 -47.161 1.00 56.56 306 ASN A C 1
ATOM 2445 O O . ASN A 1 306 ? -15.971 37.009 -47.459 1.00 56.56 306 ASN A O 1
ATOM 2449 N N . ASP A 1 307 ? -16.829 34.984 -47.999 1.00 56.38 307 ASP A N 1
ATOM 2450 C CA . ASP A 1 307 ? -17.113 35.228 -49.417 1.00 56.38 307 ASP A CA 1
ATOM 2451 C C . ASP A 1 307 ? -18.234 36.265 -49.613 1.00 56.38 307 ASP A C 1
ATOM 2453 O O . ASP A 1 307 ? -19.372 35.940 -49.950 1.00 56.38 307 ASP A O 1
ATOM 2457 N N . LEU A 1 308 ? -17.930 37.539 -49.366 1.00 49.22 308 LEU A N 1
ATOM 2458 C CA . LEU A 1 308 ? -18.799 38.663 -49.700 1.00 49.22 308 LEU A CA 1
ATOM 2459 C C . LEU A 1 308 ? -18.310 39.308 -51.000 1.00 49.22 308 LEU A C 1
ATOM 2461 O O . LEU A 1 308 ? -17.307 40.011 -51.022 1.00 49.22 308 LEU A O 1
ATOM 2465 N N . THR A 1 309 ? -19.047 38.989 -52.066 1.00 48.12 309 THR A N 1
ATOM 2466 C CA . THR A 1 309 ? -19.294 39.766 -53.293 1.00 48.12 309 THR A CA 1
ATOM 2467 C C . THR A 1 309 ? -18.203 40.754 -53.710 1.00 48.12 309 THR A C 1
ATOM 2469 O O . THR A 1 309 ? -18.159 41.898 -53.262 1.00 48.12 309 THR A O 1
ATOM 2472 N N . PHE A 1 310 ? -17.383 40.306 -54.657 1.00 54.19 310 PHE A N 1
ATOM 2473 C CA . PHE A 1 310 ? -16.494 41.136 -55.460 1.00 54.19 310 PHE A CA 1
ATOM 2474 C C . PHE A 1 310 ? -17.343 41.971 -56.434 1.00 54.19 310 PHE A C 1
ATOM 2476 O O . PHE A 1 310 ? -17.810 41.470 -57.455 1.00 54.19 310 PHE A O 1
ATOM 2483 N N . SER A 1 311 ? -17.580 43.238 -56.118 1.00 55.84 311 SER A N 1
ATOM 2484 C CA . SER A 1 311 ? -18.026 44.231 -57.095 1.00 55.84 311 SER A CA 1
ATOM 2485 C C . SER A 1 311 ? -17.421 45.577 -56.724 1.00 55.84 311 SER A C 1
ATOM 2487 O O . SER A 1 311 ? -17.546 45.987 -55.576 1.00 55.84 311 SER A O 1
ATOM 2489 N N . GLU A 1 312 ? -16.803 46.224 -57.714 1.00 56.50 312 GLU A N 1
ATOM 2490 C CA . GLU A 1 312 ? -16.126 47.531 -57.671 1.00 56.50 312 GLU A CA 1
ATOM 2491 C C . GLU A 1 312 ? -14.689 47.546 -57.142 1.00 56.50 312 GLU A C 1
ATOM 2493 O O . GLU A 1 312 ? -14.429 48.105 -56.085 1.00 56.50 312 GLU A O 1
ATOM 2498 N N . ILE A 1 313 ? -13.744 47.037 -57.945 1.00 55.12 313 ILE A N 1
ATOM 2499 C CA . ILE A 1 313 ? -12.500 47.763 -58.268 1.00 55.12 313 ILE A CA 1
ATOM 2500 C C . ILE A 1 313 ? -12.125 47.405 -59.719 1.00 55.12 313 ILE A C 1
ATOM 2502 O O . ILE A 1 313 ? -11.715 46.278 -59.984 1.00 55.12 313 ILE A O 1
ATOM 2506 N N . GLU A 1 314 ? -12.270 48.338 -60.665 1.00 58.88 314 GLU A N 1
ATOM 2507 C CA . GLU A 1 314 ? -11.554 48.250 -61.946 1.00 58.88 314 GLU A CA 1
ATOM 2508 C C . GLU A 1 314 ? -10.085 48.587 -61.675 1.00 58.88 314 GLU A C 1
ATOM 2510 O O . GLU A 1 314 ? -9.735 49.725 -61.364 1.00 58.88 314 GLU A O 1
ATOM 2515 N N . THR A 1 315 ? -9.216 47.582 -61.729 1.00 52.34 315 THR A N 1
ATOM 2516 C CA . THR A 1 315 ? -7.767 47.780 -61.699 1.00 52.34 315 THR A CA 1
ATOM 2517 C C . THR A 1 315 ? -7.286 48.137 -63.100 1.00 52.34 315 THR A C 1
ATOM 2519 O O . THR A 1 315 ? -7.316 47.294 -63.994 1.00 52.34 315 THR A O 1
ATOM 2522 N N . SER A 1 316 ? -6.841 49.379 -63.289 1.00 49.31 316 SER A N 1
ATOM 2523 C CA . SER A 1 316 ? -6.081 49.783 -64.472 1.00 49.31 316 SER A CA 1
ATOM 2524 C C . SER A 1 316 ? -4.767 49.003 -64.540 1.00 49.31 316 SER A C 1
ATOM 2526 O O . SER A 1 316 ? -4.005 48.978 -63.573 1.00 49.31 316 SER A O 1
ATOM 2528 N N . ASP A 1 317 ? -4.518 48.371 -65.684 1.00 54.81 317 ASP A N 1
ATOM 2529 C CA . ASP A 1 317 ? -3.322 47.580 -65.974 1.00 54.81 317 ASP A CA 1
ATOM 2530 C C . ASP A 1 317 ? -2.138 48.526 -66.251 1.00 54.81 317 ASP A C 1
ATOM 2532 O O . ASP A 1 317 ? -1.938 48.994 -67.374 1.00 54.81 317 ASP A O 1
ATOM 2536 N N . GLU A 1 318 ? -1.365 48.865 -65.218 1.00 55.50 318 GLU A N 1
ATOM 2537 C CA . GLU A 1 318 ? -0.060 49.505 -65.393 1.00 55.50 318 GLU A CA 1
ATOM 2538 C C . GLU A 1 318 ? 1.025 48.424 -65.318 1.00 55.50 318 GLU A C 1
ATOM 2540 O O . GLU A 1 318 ? 1.245 47.792 -64.283 1.00 55.50 318 GLU A O 1
ATOM 2545 N N . ALA A 1 319 ? 1.660 48.168 -66.463 1.00 60.62 319 ALA A N 1
ATOM 2546 C CA . ALA A 1 319 ? 2.599 47.074 -66.668 1.00 60.62 319 ALA A CA 1
ATOM 2547 C C . ALA A 1 319 ? 3.818 47.161 -65.727 1.00 60.62 319 ALA A C 1
ATOM 2549 O O . ALA A 1 319 ? 4.663 48.048 -65.855 1.00 60.62 319 ALA A O 1
ATOM 2550 N N . LEU A 1 320 ? 3.943 46.189 -64.820 1.00 53.25 320 LEU A N 1
ATOM 2551 C CA . LEU A 1 320 ? 5.155 45.957 -64.032 1.00 53.25 320 LEU A CA 1
ATOM 2552 C C . LEU A 1 320 ? 6.182 45.126 -64.835 1.00 53.25 320 LEU A C 1
ATOM 2554 O O . LEU A 1 320 ? 5.793 44.243 -65.604 1.00 53.25 320 LEU A O 1
ATOM 2558 N N . PRO A 1 321 ? 7.494 45.391 -64.676 1.00 58.06 321 PRO A N 1
ATOM 2559 C CA . PRO A 1 321 ? 8.552 44.733 -65.443 1.00 58.06 321 PRO A CA 1
ATOM 2560 C C . PRO A 1 321 ? 8.698 43.234 -65.101 1.00 58.06 321 PRO A C 1
ATOM 2562 O O . PRO A 1 321 ? 8.296 42.801 -64.019 1.00 58.06 321 PRO A O 1
ATOM 2565 N N . PRO A 1 322 ? 9.277 42.425 -66.015 1.00 55.97 322 PRO A N 1
ATOM 2566 C CA . PRO A 1 322 ? 9.296 40.966 -65.909 1.00 55.97 322 PRO A CA 1
ATOM 2567 C C . PRO A 1 322 ? 10.006 40.463 -64.644 1.00 55.97 322 PRO A C 1
ATOM 2569 O O . PRO A 1 322 ? 11.076 40.948 -64.275 1.00 55.97 322 PRO A O 1
ATOM 2572 N N . GLN A 1 323 ? 9.418 39.430 -64.028 1.00 57.12 323 GLN A N 1
ATOM 2573 C CA . GLN A 1 323 ? 9.782 38.815 -62.738 1.00 57.12 323 GLN A CA 1
ATOM 2574 C C . GLN A 1 323 ? 11.224 38.281 -62.613 1.00 57.12 323 GLN A C 1
ATOM 2576 O O . GLN A 1 323 ? 11.606 37.807 -61.552 1.00 57.12 323 GLN A O 1
ATOM 2581 N N . SER A 1 324 ? 12.074 38.384 -63.638 1.00 54.16 324 SER A N 1
ATOM 2582 C CA . SER A 1 324 ? 13.447 37.868 -63.565 1.00 54.16 324 SER A CA 1
ATOM 2583 C C . SER A 1 324 ? 14.413 38.749 -62.758 1.00 54.16 324 SER A C 1
ATOM 2585 O O . SER A 1 324 ? 15.566 38.367 -62.590 1.00 54.16 324 SER A O 1
ATOM 2587 N N . GLN A 1 325 ? 13.998 39.940 -62.307 1.00 51.50 325 GLN A N 1
ATOM 2588 C CA . GLN A 1 325 ? 14.867 40.860 -61.553 1.00 51.50 325 GLN A CA 1
ATOM 2589 C C . GLN A 1 325 ? 14.638 40.836 -60.033 1.00 51.50 325 GLN A C 1
ATOM 2591 O O . GLN A 1 325 ? 15.502 41.304 -59.296 1.00 51.50 325 GLN A O 1
ATOM 2596 N N . SER A 1 326 ? 13.522 40.284 -59.539 1.00 50.88 326 SER A N 1
ATOM 2597 C CA . SER A 1 326 ? 13.252 40.209 -58.092 1.00 50.88 326 SER A CA 1
ATOM 2598 C C . SER A 1 326 ? 13.994 39.063 -57.407 1.00 50.88 326 SER A C 1
ATOM 2600 O O . SER A 1 326 ? 14.454 39.224 -56.278 1.00 50.88 326 SER A O 1
ATOM 2602 N N . ASP A 1 327 ? 14.172 37.940 -58.099 1.00 49.88 327 ASP A N 1
ATOM 2603 C CA . ASP A 1 327 ? 14.754 36.732 -57.501 1.00 49.88 327 ASP A CA 1
ATOM 2604 C C . ASP A 1 327 ? 16.282 36.845 -57.360 1.00 49.88 327 ASP A C 1
ATOM 2606 O O . ASP A 1 327 ? 16.866 36.372 -56.385 1.00 49.88 327 ASP A O 1
ATOM 2610 N N . ALA A 1 328 ? 16.927 37.607 -58.252 1.00 52.28 328 ALA A N 1
ATOM 2611 C CA . ALA A 1 328 ? 18.365 37.874 -58.204 1.00 52.28 328 ALA A CA 1
ATOM 2612 C C . ALA A 1 328 ? 18.800 38.747 -57.007 1.00 52.28 328 ALA A C 1
ATOM 2614 O O . ALA A 1 328 ? 19.971 38.726 -56.628 1.00 52.28 328 ALA A O 1
ATOM 2615 N N . LEU A 1 329 ? 17.884 39.505 -56.387 1.00 48.81 329 LEU A N 1
ATOM 2616 C CA . LEU A 1 329 ? 18.203 40.322 -55.208 1.00 48.81 329 LEU A CA 1
ATOM 2617 C C . LEU A 1 329 ? 18.129 39.530 -53.892 1.00 48.81 329 LEU A C 1
ATOM 2619 O O . LEU A 1 329 ? 18.721 39.951 -52.900 1.00 48.81 329 LEU A O 1
ATOM 2623 N N . VAL A 1 330 ? 17.422 38.395 -53.873 1.00 54.03 330 VAL A N 1
ATOM 2624 C CA . VAL A 1 330 ? 17.232 37.571 -52.667 1.00 54.03 330 VAL A CA 1
ATOM 2625 C C . VAL A 1 330 ? 18.322 36.497 -52.538 1.00 54.03 330 VAL A C 1
ATOM 2627 O O . VAL A 1 330 ? 18.712 36.167 -51.421 1.00 54.03 330 VAL A O 1
ATOM 2630 N N . GLU A 1 331 ? 18.897 36.022 -53.650 1.00 53.88 331 GLU A N 1
ATOM 2631 C CA . GLU A 1 331 ? 20.009 35.050 -53.641 1.00 53.88 331 GLU A CA 1
ATOM 2632 C C . GLU A 1 331 ? 21.410 35.669 -53.439 1.00 53.88 331 GLU A C 1
ATOM 2634 O O . GLU A 1 331 ? 22.373 34.948 -53.184 1.00 53.88 331 GLU A O 1
ATOM 2639 N N . SER A 1 332 ? 21.558 37.000 -53.473 1.00 56.47 332 SER A N 1
ATOM 2640 C CA . SER A 1 332 ? 22.853 37.688 -53.296 1.00 56.47 332 SER A CA 1
ATOM 2641 C C . SER A 1 332 ? 23.243 37.958 -51.828 1.00 56.47 332 SER A C 1
ATOM 2643 O O . SER A 1 332 ? 23.922 38.946 -51.535 1.00 56.47 332 SER A O 1
ATOM 2645 N N . ILE A 1 333 ? 22.865 37.090 -50.887 1.00 46.19 333 ILE A N 1
ATOM 2646 C CA . ILE A 1 333 ? 23.428 37.126 -49.527 1.00 46.19 333 ILE A CA 1
ATOM 2647 C C . ILE A 1 333 ? 24.086 35.782 -49.195 1.00 46.19 333 ILE A C 1
ATOM 2649 O O . ILE A 1 333 ? 23.456 34.909 -48.600 1.00 46.19 333 ILE A O 1
ATOM 2653 N N . PRO A 1 334 ? 25.381 35.620 -49.513 1.00 48.91 334 PRO A N 1
ATOM 2654 C CA . PRO A 1 334 ? 26.223 34.732 -48.723 1.00 48.91 334 PRO A CA 1
ATOM 2655 C C . PRO A 1 334 ? 27.503 35.426 -48.225 1.00 48.91 334 PRO A C 1
ATOM 2657 O O . PRO A 1 334 ? 27.936 36.441 -48.760 1.00 48.91 334 PRO A O 1
ATOM 2660 N N . SER A 1 335 ? 28.170 34.785 -47.258 1.00 48.00 335 SER A N 1
ATOM 2661 C CA . SER A 1 335 ? 29.618 34.915 -47.015 1.00 48.00 335 SER A CA 1
ATOM 2662 C C . SER A 1 335 ? 30.126 36.105 -46.177 1.00 48.00 335 SER A C 1
ATOM 2664 O O . SER A 1 335 ? 30.984 36.866 -46.620 1.00 48.00 335 SER A O 1
ATOM 2666 N N . VAL A 1 336 ? 29.746 36.179 -44.899 1.00 44.00 336 VAL A N 1
ATOM 2667 C CA . VAL A 1 336 ? 30.674 36.646 -43.847 1.00 44.00 336 VAL A CA 1
ATOM 2668 C C . VAL A 1 336 ? 30.470 35.751 -42.624 1.00 44.00 336 VAL A C 1
ATOM 2670 O O . VAL A 1 336 ? 29.333 35.501 -42.244 1.00 44.00 336 VAL A O 1
ATOM 2673 N N . ILE A 1 337 ? 31.569 35.317 -42.003 1.00 40.50 337 ILE A N 1
ATOM 2674 C CA . ILE A 1 337 ? 31.697 34.372 -40.872 1.00 40.50 337 ILE A CA 1
ATOM 2675 C C . ILE A 1 337 ? 32.037 32.936 -41.312 1.00 40.50 337 ILE A C 1
ATOM 2677 O O . ILE A 1 337 ? 31.343 31.966 -41.024 1.00 40.50 337 ILE A O 1
ATOM 2681 N N . GLN A 1 338 ? 33.193 32.809 -41.960 1.00 39.81 338 GLN A N 1
ATOM 2682 C CA . GLN A 1 338 ? 34.121 31.712 -41.701 1.00 39.81 338 GLN A CA 1
ATOM 2683 C C . GLN A 1 338 ? 35.538 32.272 -41.882 1.00 39.81 338 GLN A C 1
ATOM 2685 O O . GLN A 1 338 ? 35.951 32.510 -43.007 1.00 39.81 338 GLN A O 1
ATOM 2690 N N . ASP A 1 339 ? 36.189 32.628 -40.771 1.00 35.78 339 ASP A N 1
ATOM 2691 C CA . ASP A 1 339 ? 37.649 32.650 -40.586 1.00 35.78 339 ASP A CA 1
ATOM 2692 C C . ASP A 1 339 ? 37.974 33.353 -39.265 1.00 35.78 339 ASP A C 1
ATOM 2694 O O . ASP A 1 339 ? 37.835 34.567 -39.149 1.00 35.78 339 ASP A O 1
ATOM 2698 N N . VAL A 1 340 ? 38.362 32.566 -38.261 1.00 36.19 340 VAL A N 1
ATOM 2699 C CA . VAL A 1 340 ? 39.424 32.820 -37.271 1.00 36.19 340 VAL A CA 1
ATOM 2700 C C . VAL A 1 340 ? 39.400 31.635 -36.294 1.00 36.19 340 VAL A C 1
ATOM 2702 O O . VAL A 1 340 ? 38.343 31.217 -35.841 1.00 36.19 340 VAL A O 1
ATOM 2705 N N . GLU A 1 341 ? 40.593 31.111 -36.006 1.00 34.81 341 GLU A N 1
ATOM 2706 C CA . GLU A 1 341 ? 40.914 30.058 -35.025 1.00 34.81 341 GLU A CA 1
ATOM 2707 C C . GLU A 1 341 ? 40.887 28.596 -35.498 1.00 34.81 341 GLU A C 1
ATOM 2709 O O . GLU A 1 341 ? 40.356 27.687 -34.872 1.00 34.81 341 GLU A O 1
ATOM 2714 N N . SER A 1 342 ? 41.691 28.338 -36.531 1.00 34.25 342 SER A N 1
ATOM 2715 C CA . SER A 1 342 ? 42.658 27.237 -36.431 1.00 34.25 342 SER A CA 1
ATOM 2716 C C . SER A 1 342 ? 43.899 27.719 -35.668 1.00 34.25 342 SER A C 1
ATOM 2718 O O . SER A 1 342 ? 44.642 28.535 -36.213 1.00 34.25 342 SER A O 1
ATOM 2720 N N . ARG A 1 343 ? 44.131 27.234 -34.435 1.00 32.94 343 ARG A N 1
ATOM 2721 C CA . ARG A 1 343 ? 45.463 27.060 -33.794 1.00 32.94 343 ARG A CA 1
ATOM 2722 C C . ARG A 1 343 ? 45.336 26.539 -32.351 1.00 32.94 343 ARG A C 1
ATOM 2724 O O . ARG A 1 343 ? 45.176 27.328 -31.430 1.00 32.94 343 ARG A O 1
ATOM 2731 N N . ASN A 1 344 ? 45.448 25.219 -32.165 1.00 32.03 344 ASN A N 1
ATOM 2732 C CA . ASN A 1 344 ? 46.469 24.569 -31.313 1.00 32.03 344 ASN A CA 1
ATOM 2733 C C . ASN A 1 344 ? 46.088 23.129 -30.903 1.00 32.03 344 ASN A C 1
ATOM 2735 O O . ASN A 1 344 ? 45.206 22.922 -30.083 1.00 32.03 344 ASN A O 1
ATOM 2739 N N . GLY A 1 345 ? 46.854 22.158 -31.419 1.00 29.30 345 GLY A N 1
ATOM 2740 C CA . GLY A 1 345 ? 47.714 21.307 -30.579 1.00 29.30 345 GLY A CA 1
ATOM 2741 C C . GLY A 1 345 ? 47.136 20.084 -29.850 1.00 29.30 345 GLY A C 1
ATOM 2742 O O . GLY A 1 345 ? 46.795 20.174 -28.682 1.00 29.30 345 GLY A O 1
ATOM 2743 N N . SER A 1 346 ? 47.176 18.933 -30.533 1.00 29.62 346 SER A N 1
ATOM 2744 C CA . SER A 1 346 ? 47.786 17.635 -30.138 1.00 29.62 346 SER A CA 1
ATOM 2745 C C . SER A 1 346 ? 47.898 17.183 -28.664 1.00 29.62 346 SER A C 1
ATOM 2747 O O . SER A 1 346 ? 48.541 17.852 -27.859 1.00 29.62 346 SER A O 1
ATOM 2749 N N . GLY A 1 347 ? 47.546 15.912 -28.412 1.00 29.72 347 GLY A N 1
ATOM 2750 C CA . GLY A 1 347 ? 48.129 15.081 -27.341 1.00 29.72 347 GLY A CA 1
ATOM 2751 C C . GLY A 1 347 ? 47.432 13.722 -27.166 1.00 29.72 347 GLY A C 1
ATOM 2752 O O . GLY A 1 347 ? 46.248 13.692 -26.860 1.00 29.72 347 GLY A O 1
ATOM 2753 N N . LYS A 1 348 ? 48.158 12.620 -27.403 1.00 31.81 348 LYS A N 1
ATOM 2754 C CA . LYS A 1 348 ? 47.772 11.207 -27.182 1.00 31.81 348 LYS A CA 1
ATOM 2755 C C . LYS A 1 348 ? 48.027 10.800 -25.718 1.00 31.81 348 LYS A C 1
ATOM 2757 O O . LYS A 1 348 ? 48.829 11.473 -25.084 1.00 31.81 348 LYS A O 1
ATOM 2762 N N . ASP A 1 349 ? 47.406 9.713 -25.234 1.00 28.58 349 ASP A N 1
ATOM 2763 C CA . ASP A 1 349 ? 48.101 8.541 -24.645 1.00 28.58 349 ASP A CA 1
ATOM 2764 C C . ASP A 1 349 ? 47.133 7.403 -24.226 1.00 28.58 349 ASP A C 1
ATOM 2766 O O . ASP A 1 349 ? 45.982 7.637 -23.864 1.00 28.58 349 ASP A O 1
ATOM 2770 N N . GLU A 1 350 ? 47.630 6.166 -24.368 1.00 28.69 350 GLU A N 1
ATOM 2771 C CA . GLU A 1 350 ? 47.008 4.841 -24.161 1.00 28.69 350 GLU A CA 1
ATOM 2772 C C . GLU A 1 350 ? 47.291 4.234 -22.754 1.00 28.69 350 GLU A C 1
ATOM 2774 O O . GLU A 1 350 ? 48.025 4.827 -21.968 1.00 28.69 350 GLU A O 1
ATOM 2779 N N . PHE A 1 351 ? 46.808 2.984 -22.549 1.00 26.81 351 PHE A N 1
ATOM 2780 C CA . PHE A 1 351 ? 47.083 1.941 -21.513 1.00 26.81 351 PHE A CA 1
ATOM 2781 C C . PHE A 1 351 ? 46.142 1.900 -20.280 1.00 26.81 351 PHE A C 1
ATOM 2783 O O . PHE A 1 351 ? 45.860 2.937 -19.701 1.00 26.81 351 PHE A O 1
ATOM 2790 N N . SER A 1 352 ? 45.658 0.762 -19.736 1.00 27.83 352 SER A N 1
ATOM 2791 C CA . SER A 1 352 ? 45.695 -0.687 -20.054 1.00 27.83 352 SER A CA 1
ATOM 2792 C C . SER A 1 352 ? 44.707 -1.463 -19.156 1.00 27.83 352 SER A C 1
ATOM 2794 O O . SER A 1 352 ? 44.410 -1.023 -18.049 1.00 27.83 352 SER A O 1
ATOM 2796 N N . SER A 1 353 ? 44.279 -2.639 -19.635 1.00 29.84 353 SER A N 1
ATOM 2797 C CA . SER A 1 353 ? 43.506 -3.709 -18.974 1.00 29.84 353 SER A CA 1
ATOM 2798 C C . SER A 1 353 ? 44.147 -4.352 -17.736 1.00 29.84 353 SER A C 1
ATOM 2800 O O . SER A 1 353 ? 45.375 -4.374 -17.627 1.00 29.84 353 SER A O 1
ATOM 2802 N N . ASN A 1 354 ? 43.277 -4.930 -16.887 1.00 27.34 354 ASN A N 1
ATOM 2803 C CA . ASN A 1 354 ? 43.283 -6.257 -16.209 1.00 27.34 354 ASN A CA 1
ATOM 2804 C C . ASN A 1 354 ? 42.335 -6.160 -14.980 1.00 27.34 354 ASN A C 1
ATOM 2806 O O . ASN A 1 354 ? 42.277 -5.099 -14.375 1.00 27.34 354 ASN A O 1
ATOM 2810 N N . ASP A 1 355 ? 41.534 -7.124 -14.516 1.00 28.88 355 ASP A N 1
ATOM 2811 C CA . ASP A 1 355 ? 41.417 -8.577 -14.683 1.00 28.88 355 ASP A CA 1
ATOM 2812 C C . ASP A 1 355 ? 39.973 -9.029 -14.329 1.00 28.88 355 ASP A C 1
ATOM 2814 O O . ASP A 1 355 ? 39.204 -8.290 -13.716 1.00 28.88 355 ASP A O 1
ATOM 2818 N N . ILE A 1 356 ? 39.632 -10.254 -14.740 1.00 33.47 356 ILE A N 1
ATOM 2819 C CA . ILE A 1 356 ? 38.308 -10.906 -14.765 1.00 33.47 356 ILE A CA 1
ATOM 2820 C C . ILE A 1 356 ? 38.029 -11.752 -13.505 1.00 33.47 356 ILE A C 1
ATOM 2822 O O . ILE A 1 356 ? 38.927 -12.417 -12.993 1.00 33.47 356 ILE A O 1
ATOM 2826 N N . GLY A 1 357 ? 36.746 -11.841 -13.124 1.00 26.78 357 GLY A N 1
ATOM 2827 C CA . GLY A 1 357 ? 36.123 -12.964 -12.397 1.00 26.78 357 GLY A CA 1
ATOM 2828 C C . GLY A 1 357 ? 34.905 -12.482 -11.594 1.00 26.78 357 GLY A C 1
ATOM 28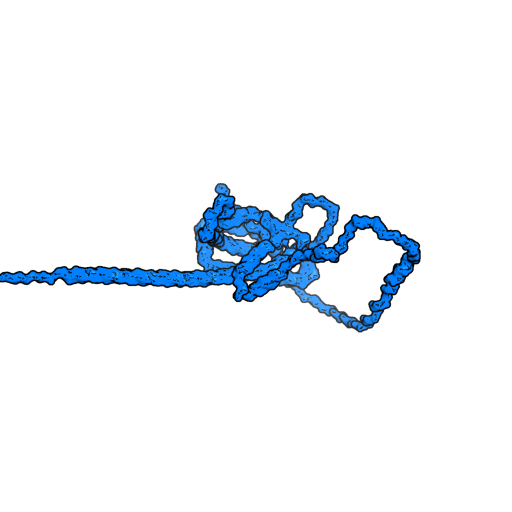29 O O . GLY A 1 357 ? 35.073 -11.638 -10.729 1.00 26.78 357 GLY A O 1
ATOM 2830 N N . GLY A 1 358 ? 33.650 -12.878 -11.810 1.00 31.56 358 GLY A N 1
ATOM 2831 C CA . GLY A 1 358 ? 33.073 -14.016 -12.519 1.00 31.56 358 GLY A CA 1
ATOM 2832 C C . GLY A 1 358 ? 32.223 -14.814 -11.528 1.00 31.56 358 GLY A C 1
ATOM 2833 O O . GLY A 1 358 ? 32.787 -15.710 -10.920 1.00 31.56 358 GLY A O 1
ATOM 2834 N N . ASP A 1 359 ? 30.944 -14.443 -11.344 1.00 32.59 359 ASP A N 1
ATOM 2835 C CA . ASP A 1 359 ? 29.834 -15.314 -10.879 1.00 32.59 359 ASP A CA 1
ATOM 2836 C C . ASP A 1 359 ? 28.481 -14.554 -10.907 1.00 32.59 359 ASP A C 1
ATOM 2838 O O . ASP A 1 359 ? 27.849 -14.312 -9.883 1.00 32.59 359 ASP A O 1
ATOM 2842 N N . GLY A 1 360 ? 28.094 -14.017 -12.071 1.00 35.97 360 GLY A N 1
ATOM 2843 C CA . GLY A 1 360 ? 26.951 -13.096 -12.175 1.00 35.97 360 GLY A CA 1
ATOM 2844 C C . GLY A 1 360 ? 25.662 -13.717 -12.703 1.00 35.97 360 GLY A C 1
ATOM 2845 O O . GLY A 1 360 ? 24.596 -13.189 -12.430 1.00 35.97 360 GLY A O 1
ATOM 2846 N N . ASP A 1 361 ? 25.729 -14.807 -13.463 1.00 41.22 361 ASP A N 1
ATOM 2847 C CA . ASP A 1 361 ? 24.678 -15.134 -14.439 1.00 41.22 361 ASP A CA 1
ATOM 2848 C C . ASP A 1 361 ? 23.366 -15.682 -13.838 1.00 41.22 361 ASP A C 1
ATOM 2850 O O . ASP A 1 361 ? 22.331 -15.637 -14.505 1.00 41.22 361 ASP A O 1
ATOM 2854 N N . GLU A 1 362 ? 23.355 -16.122 -12.575 1.00 38.41 362 GLU A N 1
ATOM 2855 C CA . GLU A 1 362 ? 22.156 -16.690 -11.929 1.00 38.41 362 GLU A CA 1
ATOM 2856 C C . GLU A 1 362 ? 21.245 -15.633 -11.272 1.00 38.41 362 GLU A C 1
ATOM 2858 O O . GLU A 1 362 ? 20.026 -15.809 -11.209 1.00 38.41 362 GLU A O 1
ATOM 2863 N N . ASP A 1 363 ? 21.786 -14.474 -10.885 1.00 43.28 363 ASP A N 1
ATOM 2864 C CA . ASP A 1 363 ? 21.032 -13.427 -10.173 1.00 43.28 363 ASP A CA 1
ATOM 2865 C C . ASP A 1 363 ? 20.072 -12.635 -11.095 1.00 43.28 363 ASP A C 1
ATOM 2867 O O . ASP A 1 363 ? 19.095 -12.027 -10.646 1.00 43.28 363 ASP A O 1
ATOM 2871 N N . TRP A 1 364 ? 20.302 -12.653 -12.413 1.00 45.25 364 TRP A N 1
ATOM 2872 C CA . TRP A 1 364 ? 19.643 -11.743 -13.366 1.00 45.25 364 TRP A CA 1
ATOM 2873 C C . TRP A 1 364 ? 18.293 -12.225 -13.889 1.00 45.25 364 TRP A C 1
ATOM 2875 O O . TRP A 1 364 ? 17.411 -11.413 -14.179 1.00 45.25 364 TRP A O 1
ATOM 2885 N N . LEU A 1 365 ? 18.078 -13.541 -13.933 1.00 37.00 365 LEU A N 1
ATOM 2886 C CA . LEU A 1 365 ? 16.779 -14.129 -14.281 1.00 37.00 365 LEU A CA 1
ATOM 2887 C C . LEU A 1 365 ? 15.688 -13.803 -13.237 1.00 37.00 365 LEU A C 1
ATOM 2889 O O . LEU A 1 365 ? 14.495 -13.944 -13.529 1.00 37.00 365 LEU A O 1
ATOM 2893 N N . GLN A 1 366 ? 16.072 -13.330 -12.043 1.00 43.34 366 GLN A N 1
ATOM 2894 C CA . GLN A 1 366 ? 15.166 -13.042 -10.925 1.00 43.34 366 GLN A CA 1
ATOM 2895 C C . GLN A 1 366 ? 14.341 -11.755 -11.124 1.00 43.34 366 GLN A C 1
ATOM 2897 O O . GLN A 1 366 ? 13.162 -11.709 -10.769 1.00 43.34 366 GLN A O 1
ATOM 2902 N N . ILE A 1 367 ? 14.898 -10.724 -11.769 1.00 40.69 367 ILE A N 1
ATOM 2903 C CA . ILE A 1 367 ? 14.226 -9.415 -11.920 1.00 40.69 367 ILE A CA 1
ATOM 2904 C C . ILE A 1 367 ? 13.180 -9.423 -13.038 1.00 40.69 367 ILE A C 1
ATOM 2906 O O . ILE A 1 367 ? 12.142 -8.769 -12.933 1.00 40.69 367 ILE A O 1
ATOM 2910 N N . HIS A 1 368 ? 13.381 -10.232 -14.078 1.00 36.25 368 HIS A N 1
ATOM 2911 C CA . HIS A 1 368 ? 12.431 -10.354 -15.184 1.00 36.25 368 HIS A CA 1
ATOM 2912 C C . HIS A 1 368 ? 11.090 -10.984 -14.752 1.00 36.25 368 HIS A C 1
ATOM 2914 O O . HIS A 1 368 ? 10.014 -10.585 -15.210 1.00 36.25 368 HIS A O 1
ATOM 2920 N N . LYS A 1 369 ? 11.116 -11.916 -13.789 1.00 36.19 369 LYS A N 1
ATOM 2921 C CA . LYS A 1 369 ? 9.888 -12.471 -13.194 1.00 36.19 369 LYS A CA 1
ATOM 2922 C C . LYS A 1 369 ? 9.155 -11.465 -12.303 1.00 36.19 369 LYS A C 1
ATOM 2924 O O . LYS A 1 369 ? 7.945 -11.604 -12.138 1.00 36.19 369 LYS A O 1
ATOM 2929 N N . MET A 1 370 ? 9.834 -10.434 -11.785 1.00 37.22 370 MET A N 1
ATOM 2930 C CA . MET A 1 370 ? 9.202 -9.417 -10.941 1.00 37.22 370 MET A CA 1
ATOM 2931 C C . MET A 1 370 ? 8.204 -8.511 -11.671 1.00 37.22 370 MET A C 1
ATOM 2933 O O . MET A 1 370 ? 7.212 -8.105 -11.071 1.00 37.22 370 MET A O 1
ATOM 2937 N N . HIS A 1 371 ? 8.395 -8.215 -12.956 1.00 36.28 371 HIS A N 1
ATOM 2938 C CA . HIS A 1 371 ? 7.456 -7.349 -13.685 1.00 36.28 371 HIS A CA 1
ATOM 2939 C C . HIS A 1 371 ? 6.333 -8.131 -14.382 1.00 36.28 371 HIS A C 1
ATOM 2941 O O . HIS A 1 371 ? 5.170 -7.734 -14.309 1.00 36.28 371 HIS A O 1
ATOM 2947 N N . SER A 1 372 ? 6.640 -9.300 -14.954 1.00 30.33 372 SER A N 1
ATOM 2948 C CA . SER A 1 372 ? 5.661 -10.110 -15.699 1.00 30.33 372 SER A CA 1
ATOM 2949 C C . SER A 1 372 ? 4.598 -10.800 -14.822 1.00 30.33 372 SER A C 1
ATOM 2951 O O . SER A 1 372 ? 3.550 -11.204 -15.325 1.00 30.33 372 SER A O 1
ATOM 2953 N N . ARG A 1 373 ? 4.818 -10.928 -13.502 1.00 42.00 373 ARG A N 1
ATOM 2954 C CA . ARG A 1 373 ? 3.908 -11.620 -12.560 1.00 42.00 373 ARG A CA 1
ATOM 2955 C C . ARG A 1 373 ? 3.194 -10.729 -11.544 1.00 42.00 373 ARG A C 1
ATOM 2957 O O . ARG A 1 373 ? 2.494 -11.255 -10.681 1.00 42.00 373 ARG A O 1
ATOM 2964 N N . ASN A 1 374 ? 3.143 -9.414 -11.771 1.00 35.69 374 ASN A N 1
ATOM 2965 C CA . ASN A 1 374 ? 2.118 -8.547 -11.155 1.00 35.69 374 ASN A CA 1
ATOM 2966 C C . ASN A 1 374 ? 0.665 -8.942 -11.565 1.00 35.69 374 ASN A C 1
ATOM 2968 O O . ASN A 1 374 ? -0.305 -8.260 -11.249 1.00 35.69 374 ASN A O 1
ATOM 2972 N N . GLN A 1 375 ? 0.522 -10.061 -12.290 1.00 40.38 375 GLN A N 1
ATOM 2973 C CA . GLN A 1 375 ? -0.691 -10.638 -12.854 1.00 40.38 375 GLN A CA 1
ATOM 2974 C C . GLN A 1 375 ? -1.120 -11.980 -12.220 1.00 40.38 375 GLN A C 1
ATOM 2976 O O . GLN A 1 375 ? -2.155 -12.507 -12.615 1.00 40.38 375 GLN A O 1
ATOM 2981 N N . PHE A 1 376 ? -0.410 -12.536 -11.227 1.00 31.62 376 PHE A N 1
ATOM 2982 C CA . PHE A 1 376 ? -0.800 -13.810 -10.592 1.00 31.62 376 PHE A CA 1
ATOM 2983 C C . PHE A 1 376 ? -0.805 -13.746 -9.054 1.00 31.62 376 PHE A C 1
ATOM 2985 O O . PHE A 1 376 ? 0.026 -14.332 -8.374 1.00 31.62 376 PHE A O 1
ATOM 2992 N N . LEU A 1 377 ? -1.830 -13.088 -8.502 1.00 31.02 377 LEU A N 1
ATOM 2993 C CA . LEU A 1 377 ? -2.407 -13.422 -7.188 1.00 31.02 377 LEU A CA 1
ATOM 2994 C C . LEU A 1 377 ? -3.683 -14.265 -7.392 1.00 31.02 377 LEU A C 1
ATOM 2996 O O . LEU A 1 377 ? -4.739 -13.977 -6.832 1.00 31.02 377 LEU A O 1
ATOM 3000 N N . VAL A 1 378 ? -3.589 -15.285 -8.250 1.00 35.88 378 VAL A N 1
ATOM 3001 C CA . VAL A 1 378 ? -4.661 -16.253 -8.523 1.00 35.88 378 VAL A CA 1
ATOM 3002 C C . VAL A 1 378 ? -4.091 -17.652 -8.386 1.00 35.88 378 VAL A C 1
ATOM 3004 O O . VAL A 1 378 ? -3.752 -18.271 -9.384 1.00 35.88 378 VAL A O 1
ATOM 3007 N N . LEU A 1 379 ? -3.987 -18.142 -7.154 1.00 29.70 379 LEU A N 1
ATOM 3008 C CA . LEU A 1 379 ? -4.008 -19.573 -6.858 1.00 29.70 379 LEU A CA 1
ATOM 3009 C C . LEU A 1 379 ? -4.684 -19.769 -5.496 1.00 29.70 379 LEU A C 1
ATOM 3011 O O . LEU A 1 379 ? -4.042 -20.012 -4.483 1.00 29.70 379 LEU A O 1
ATOM 3015 N N . ASP A 1 380 ? -6.009 -19.642 -5.495 1.00 29.86 380 ASP A N 1
ATOM 3016 C CA . ASP A 1 380 ? -6.862 -20.389 -4.571 1.00 29.86 380 ASP A CA 1
ATOM 3017 C C . ASP A 1 380 ? -7.759 -21.291 -5.426 1.00 29.86 380 ASP A C 1
ATOM 3019 O O . ASP A 1 380 ? -8.871 -20.935 -5.818 1.00 29.86 380 ASP A O 1
ATOM 3023 N N . GLN A 1 381 ? -7.208 -22.437 -5.827 1.00 37.38 381 GLN A N 1
ATOM 3024 C CA . GLN A 1 381 ? -8.006 -23.587 -6.240 1.00 37.38 381 GLN A CA 1
ATOM 3025 C C . GLN A 1 381 ? -8.025 -24.595 -5.090 1.00 37.38 381 GLN A C 1
ATOM 3027 O O . GLN A 1 381 ? -7.397 -25.647 -5.139 1.00 37.38 381 GLN A O 1
ATOM 3032 N N . GLY A 1 382 ? -8.767 -24.257 -4.036 1.00 27.52 382 GLY A N 1
ATOM 3033 C CA . GLY A 1 382 ? -9.195 -25.179 -2.991 1.00 27.52 382 GLY A CA 1
ATOM 3034 C C . GLY A 1 382 ? -10.575 -25.772 -3.287 1.00 27.52 382 GLY A C 1
ATOM 3035 O O . GLY A 1 382 ? -11.594 -25.242 -2.861 1.00 27.52 382 GLY A O 1
ATOM 3036 N N . ASN A 1 383 ? -10.579 -26.861 -4.052 1.00 29.39 383 ASN A N 1
ATOM 3037 C CA . ASN A 1 383 ? -11.486 -28.014 -3.991 1.00 29.39 383 ASN A CA 1
ATOM 3038 C C . ASN A 1 383 ? -12.785 -27.871 -3.146 1.00 29.39 383 ASN A C 1
ATOM 3040 O O . ASN A 1 383 ? -12.763 -28.038 -1.927 1.00 29.39 383 ASN A O 1
ATOM 3044 N N . PHE A 1 384 ? -13.931 -27.686 -3.809 1.00 25.20 384 PHE A N 1
ATOM 3045 C CA . PHE A 1 384 ? -15.248 -28.060 -3.276 1.00 25.20 384 PHE A CA 1
ATOM 3046 C C . PHE A 1 384 ? -16.056 -28.759 -4.373 1.00 25.20 384 PHE A C 1
ATOM 3048 O O . PHE A 1 384 ? -16.642 -28.115 -5.246 1.00 25.20 384 PHE A O 1
ATOM 3055 N N . GLY A 1 385 ? -16.035 -30.090 -4.316 1.00 29.42 385 GLY A N 1
ATOM 3056 C CA . GLY A 1 385 ? -17.191 -30.922 -4.643 1.00 29.42 385 GLY A CA 1
ATOM 3057 C C . GLY A 1 385 ? -18.019 -31.165 -3.390 1.00 29.42 385 GLY A C 1
ATOM 3058 O O . GLY A 1 385 ? -17.434 -31.078 -2.283 1.00 29.42 385 GLY A O 1
#

pLDDT: mean 70.0, std 21.84, range [25.2, 95.75]

Secondary structure (DSSP, 8-state):
--------SSHHHHHHHHHHHHHHHHHHHHHHHHHHHHHHHHHHHHHHHHHHHHHHHHHHHHHHHHHHHHHHHHHHHTTSPPHHHHHHHHHH-HHHHHHHHHHHHHHHHHHHHHHHHHHHHHHT-HHHHHHHHHHHHTT-----TTS--STT-HHHHHHHHHHHHHHHHHHHHHHHHHHHHHHHTSGGGG-SS-GGGGS-HHHHHHHHHTSTHHHHHHHBPPGGGS--TT------------SS--SPPTT-B--HHHHHHHHHHHHHHS-TTT-HHHHHHHHHHT--------TTTTTT-S-----------------PPPGGGTHHHHS--------S--------------------TTTTHHHHHHHHTTT----------

Organism: NCBI:txid325984